Protein AF-0000000084947525 (afdb_homodimer)

Secondary structure (DSSP, 8-state):
-HHHHHHHHHHHHHHH-GGGTHHHHHHHHHHTT--GGGHHHHHHHHHHHHHHHHHHHHHHHTTS----HHHHHHHHHHHHHHHHHHHHHHTTS-GGGS-HHHHHHHHHHHHHHHHHHHHHHHHHHS-SSGGGGHHHHHHHHHHHHHHHHHHHHHHHHHHHHHHHHS---HHHHHHHHHHHHHHHHHHHHHT-GGG--/-HHHHHHHHHHHHHHH-GGGTHHHHHHHHHHTT--GGGHHHHHHHHHHHHHHHHHHHHHHHTTS----HHHHHHHHHHHHHHHHHHHHHHTTS-GGGS-HHHHHHHHHHHHHHHHHHHHHHHHHHS-SSGGGGHHHHHHHHHHHHHHHHHHHHHHHHHHHHHHHHS---HHHHHHHHHHHHHHHHHHHHHT-GGGG-

Foldseek 3Di:
DVLLVVLLVVLQCVQVPPVCCLNLLQLLLLQLLDAPVCCVLSLLLLLLLLVLLLVLLLCLLVPNDDDDLLVLLLVSLVLSLVSLVVLQVCQPPDPVPDDSVVSSVSSNNSSNSVSNNCNVVLNVVDDDDSVSRVSSSVSSSNSNSVNSVVSSVVSNVVSCCCCVVVVDDSRNSSNVSSVVSNVVSVVSNVVRCVVVD/DVLLVVLLVVLQCVQVPPVCCLNLLQLLLLQLLDAPVCCVLSLLLLLLLLVLLLVLLLCLLVPNDDDDLLVLLLVSLVLSLVSLVVLQVCQPPDCVPDDSVVSSVSSNNSSNSVSNNCNVVLNVVDDDDSVRRVSSSVSSSNSNSVNSVVSSVVSNVVSCCCCPVVVDDSRNSSNVSSVVSNVVSVVSNVVRCVVVD

Solvent-accessible surface area (backbone atoms only — not comparable to full-atom values): 20216 Å² total; per-residue (Å²): 112,76,62,49,54,49,31,19,47,51,20,26,45,60,43,65,30,78,91,45,44,63,54,48,52,37,45,46,47,69,41,58,87,54,55,82,88,38,45,70,57,58,50,48,43,49,50,33,22,42,48,19,20,47,51,33,30,52,36,31,66,71,65,74,51,85,75,62,63,62,57,36,63,47,47,47,45,49,53,39,39,51,46,15,51,52,43,43,76,44,45,75,51,72,70,81,73,60,56,64,62,58,55,43,52,50,35,23,53,47,14,26,50,53,20,50,67,45,28,72,63,49,48,71,67,54,66,89,59,80,84,64,41,58,62,51,48,52,31,20,46,50,14,34,43,51,34,49,51,52,51,43,50,52,49,46,50,49,50,48,47,44,33,67,75,66,63,40,50,71,38,56,50,30,30,30,53,19,23,19,51,39,18,45,37,47,60,57,57,73,67,32,70,70,75,80,104,110,78,63,50,55,50,32,19,47,51,20,24,46,60,44,66,30,77,91,44,44,64,54,48,53,38,45,48,48,70,41,59,87,53,55,82,90,38,46,69,59,58,49,48,42,48,50,32,23,42,47,19,20,48,50,34,31,52,34,31,65,71,65,73,49,85,76,61,66,62,56,36,63,48,46,46,47,50,53,39,41,51,45,14,50,52,42,43,76,44,45,75,51,72,70,82,73,59,56,64,62,56,55,42,52,49,36,22,52,45,14,25,48,53,19,51,66,44,28,71,63,49,49,72,67,54,67,88,60,80,85,64,41,56,61,51,48,52,30,20,45,50,14,36,45,51,35,50,50,52,52,42,50,51,50,46,50,49,50,48,47,45,33,67,74,67,62,40,49,70,37,56,49,29,30,30,53,20,23,19,49,39,18,45,36,46,58,56,59,73,67,32,68,68,74,80,103

Organism: Flavobacterium columnare (strain ATCC 49512 / CIP 103533 / TG 44/87) (NCBI:txid1041826)

Radius of gyration: 24.59 Å; Cα contacts (8 Å, |Δi|>4): 499; chains: 2; bounding box: 47×79×49 Å

Structure (mmCIF, N/CA/C/O backbone):
data_AF-0000000084947525-model_v1
#
loop_
_entity.id
_entity.type
_entity.pdbx_description
1 polymer 'HupE / UreJ protein'
#
loop_
_atom_site.group_PDB
_atom_site.id
_atom_site.type_symbol
_atom_site.label_atom_id
_atom_site.label_alt_id
_atom_site.label_comp_id
_atom_site.label_asym_id
_atom_site.label_entity_id
_atom_site.label_seq_id
_atom_site.pdbx_PDB_ins_code
_atom_site.Cartn_x
_atom_site.Cartn_y
_atom_site.Cartn_z
_atom_site.occupancy
_atom_site.B_iso_or_equiv
_atom_site.auth_seq_id
_atom_site.auth_comp_id
_atom_site.auth_asym_id
_atom_site.auth_atom_id
_atom_site.pdbx_PDB_model_num
ATOM 1 N N . MET A 1 1 ? 16.719 -39.125 -3.672 1 51.72 1 MET A N 1
ATOM 2 C CA . MET A 1 1 ? 15.773 -38.688 -2.646 1 51.72 1 MET A CA 1
ATOM 3 C C . MET A 1 1 ? 16.156 -37.312 -2.088 1 51.72 1 MET A C 1
ATOM 5 O O . MET A 1 1 ? 15.297 -36.438 -1.956 1 51.72 1 MET A O 1
ATOM 9 N N . GLN A 1 2 ? 17.5 -37.125 -1.865 1 62.59 2 GLN A N 1
ATOM 10 C CA . GLN A 1 2 ? 18.047 -35.906 -1.305 1 62.59 2 GLN A CA 1
ATOM 11 C C . GLN A 1 2 ? 17.844 -34.719 -2.252 1 62.59 2 GLN A C 1
ATOM 13 O O . GLN A 1 2 ? 17.531 -33.594 -1.811 1 62.59 2 GLN A O 1
ATOM 18 N N . GLU A 1 3 ? 17.656 -35.188 -3.531 1 80.94 3 GLU A N 1
ATOM 19 C CA . GLU A 1 3 ? 17.578 -34.156 -4.543 1 80.94 3 GLU A CA 1
ATOM 20 C C . GLU A 1 3 ? 16.141 -33.625 -4.699 1 80.94 3 GLU A C 1
ATOM 22 O O . GLU A 1 3 ? 15.93 -32.438 -4.902 1 80.94 3 GLU A O 1
ATOM 27 N N . PHE A 1 4 ? 15.195 -34.562 -4.391 1 85.56 4 PHE A N 1
ATOM 28 C CA . PHE A 1 4 ? 13.797 -34.156 -4.512 1 85.56 4 PHE A CA 1
ATOM 29 C C . PHE A 1 4 ? 13.477 -33.031 -3.537 1 85.56 4 PHE A C 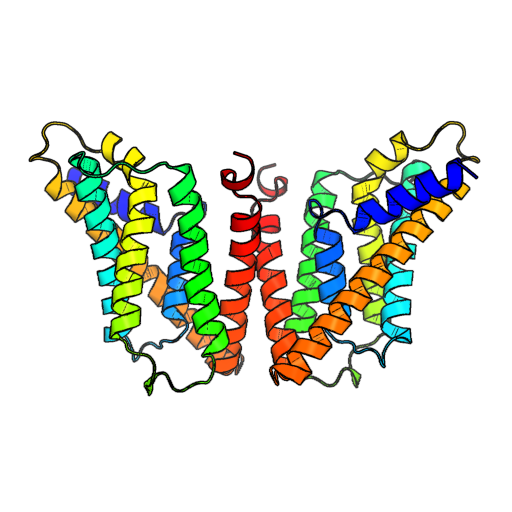1
ATOM 31 O O . PHE A 1 4 ? 12.906 -32.031 -3.928 1 85.56 4 PHE A O 1
ATOM 38 N N . TRP A 1 5 ? 13.836 -33.25 -2.26 1 91.25 5 TRP A N 1
ATOM 39 C CA . TRP A 1 5 ? 13.461 -32.312 -1.208 1 91.25 5 TRP A CA 1
ATOM 40 C C . TRP A 1 5 ? 14.164 -30.969 -1.404 1 91.25 5 TRP A C 1
ATOM 42 O O . TRP A 1 5 ? 13.625 -29.922 -1.027 1 91.25 5 TRP A O 1
ATOM 52 N N . LEU A 1 6 ? 15.258 -31.078 -2.004 1 90.12 6 LEU A N 1
ATOM 53 C CA . LEU A 1 6 ? 16 -29.844 -2.23 1 90.12 6 LEU A CA 1
ATOM 54 C C . LEU A 1 6 ? 15.211 -28.891 -3.117 1 90.12 6 LEU A C 1
ATOM 56 O O . LEU A 1 6 ? 14.898 -27.766 -2.707 1 90.12 6 LEU A O 1
ATOM 60 N N . TYR A 1 7 ? 14.828 -29.312 -4.324 1 91.56 7 TYR A N 1
ATOM 61 C CA . TYR A 1 7 ? 14.133 -28.438 -5.27 1 91.56 7 TYR A CA 1
ATOM 62 C C . TYR A 1 7 ? 12.719 -28.141 -4.801 1 91.56 7 TYR A C 1
ATOM 64 O O . TYR A 1 7 ? 12.195 -27.047 -5.016 1 91.56 7 TYR A O 1
ATOM 72 N N . PHE A 1 8 ? 12.117 -29.172 -4.168 1 95.88 8 PHE A N 1
ATOM 73 C CA . PHE A 1 8 ? 10.797 -28.953 -3.576 1 95.88 8 PHE A CA 1
ATOM 74 C C . PHE A 1 8 ? 10.836 -27.812 -2.559 1 95.88 8 PHE A C 1
ATOM 76 O O . PHE A 1 8 ? 10 -26.922 -2.588 1 95.88 8 PHE A O 1
ATOM 83 N N . GLU A 1 9 ? 11.797 -27.828 -1.686 1 95.69 9 GLU A N 1
ATOM 84 C CA . GLU A 1 9 ? 11.93 -26.812 -0.639 1 95.69 9 GLU A CA 1
ATOM 85 C C . GLU A 1 9 ? 12.234 -25.438 -1.231 1 95.69 9 GLU A C 1
ATOM 87 O O . GLU A 1 9 ? 11.758 -24.422 -0.728 1 95.69 9 GLU A O 1
ATOM 92 N N . ILE A 1 10 ? 13.047 -25.438 -2.238 1 93.5 10 ILE A N 1
ATOM 93 C CA . ILE A 1 10 ? 13.352 -24.188 -2.906 1 93.5 10 ILE A CA 1
ATOM 94 C C . ILE A 1 10 ? 12.062 -23.578 -3.471 1 93.5 10 ILE A C 1
ATOM 96 O O . ILE A 1 10 ? 11.836 -22.359 -3.35 1 93.5 10 ILE A O 1
ATOM 100 N N . GLY A 1 11 ? 11.242 -24.469 -4.086 1 95.12 11 GLY A N 1
ATOM 101 C CA . GLY A 1 11 ? 9.969 -24 -4.59 1 95.12 11 GLY A CA 1
ATOM 102 C C . GLY A 1 11 ? 9.047 -23.484 -3.502 1 95.12 11 GLY A C 1
ATOM 103 O O . GLY A 1 11 ? 8.438 -22.422 -3.65 1 95.12 11 GLY A O 1
ATOM 104 N N . LEU A 1 12 ? 8.992 -24.234 -2.4 1 96.38 12 LEU A N 1
ATOM 105 C CA . LEU A 1 12 ? 8.164 -23.844 -1.258 1 96.38 12 LEU A CA 1
ATOM 106 C C . LEU A 1 12 ? 8.586 -22.484 -0.708 1 96.38 12 LEU A C 1
ATOM 108 O O . LEU A 1 12 ? 7.758 -21.594 -0.544 1 96.38 12 LEU A O 1
ATOM 112 N N . LYS A 1 13 ? 9.82 -22.312 -0.518 1 94.69 13 LYS A N 1
ATOM 113 C CA . LYS A 1 13 ? 10.359 -21.109 0.095 1 94.69 13 LYS A CA 1
ATOM 114 C C . LYS A 1 13 ? 10.273 -19.922 -0.86 1 94.69 13 LYS A C 1
ATOM 116 O O . LYS A 1 13 ? 10.133 -18.781 -0.424 1 94.69 13 LYS A O 1
ATOM 121 N N . HIS A 1 14 ? 10.367 -20.219 -2.131 1 93.94 14 HIS A N 1
ATOM 122 C CA . HIS A 1 14 ? 10.266 -19.188 -3.154 1 93.94 14 HIS A CA 1
ATOM 123 C C . HIS A 1 14 ? 8.945 -18.422 -3.045 1 93.94 14 HIS A C 1
ATOM 125 O O . HIS A 1 14 ? 8.914 -17.203 -3.152 1 93.94 14 HIS A O 1
ATOM 131 N N . VAL A 1 15 ? 7.918 -19.078 -2.744 1 94.38 15 VAL A N 1
ATOM 132 C CA . VAL A 1 15 ? 6.586 -18.484 -2.668 1 94.38 15 VAL A CA 1
ATOM 133 C C . VAL A 1 15 ? 6.348 -17.938 -1.263 1 94.38 15 VAL A C 1
ATOM 135 O O . VAL A 1 15 ? 5.762 -16.859 -1.101 1 94.38 15 VAL A O 1
ATOM 138 N N . LEU A 1 16 ? 6.836 -18.625 -0.273 1 93.94 16 LEU A N 1
ATOM 139 C CA . LEU A 1 16 ? 6.508 -18.281 1.107 1 93.94 16 LEU A CA 1
ATOM 140 C C . LEU A 1 16 ? 7.496 -17.266 1.672 1 93.94 16 LEU A C 1
ATOM 142 O O . LEU A 1 16 ? 7.359 -16.828 2.816 1 93.94 16 LEU A O 1
ATOM 146 N N . ASN A 1 17 ? 8.398 -16.906 0.865 1 88 17 ASN A N 1
ATOM 147 C CA . ASN A 1 17 ? 9.383 -15.922 1.301 1 88 17 ASN A CA 1
ATOM 148 C C . ASN A 1 17 ? 8.734 -14.57 1.577 1 88 17 ASN A C 1
ATOM 150 O O . ASN A 1 17 ? 8.195 -13.938 0.667 1 88 17 ASN A O 1
ATOM 154 N N . ILE A 1 18 ? 8.867 -14.008 2.752 1 79.56 18 ILE A N 1
ATOM 155 C CA . ILE A 1 18 ? 8.219 -12.781 3.189 1 79.56 18 ILE A CA 1
ATOM 156 C C . ILE A 1 18 ? 8.891 -11.578 2.529 1 79.56 18 ILE A C 1
ATOM 158 O O . ILE A 1 18 ? 8.273 -10.516 2.381 1 79.56 18 ILE A O 1
ATOM 162 N N . ASN A 1 19 ? 10.117 -11.758 2.119 1 81 19 ASN A N 1
ATOM 163 C CA . ASN A 1 19 ? 10.828 -10.672 1.453 1 81 19 ASN A CA 1
ATOM 164 C C . ASN A 1 19 ? 10.398 -10.531 -0.006 1 81 19 ASN A C 1
ATOM 166 O O . ASN A 1 19 ? 10.68 -9.516 -0.644 1 81 19 ASN A O 1
ATOM 170 N N . ALA A 1 20 ? 9.766 -11.594 -0.517 1 82.44 20 ALA A N 1
ATOM 171 C CA . ALA A 1 20 ? 9.195 -11.578 -1.861 1 82.44 20 ALA A CA 1
ATOM 172 C C . ALA A 1 20 ? 7.688 -11.805 -1.819 1 82.44 20 ALA A C 1
ATOM 174 O O . ALA A 1 20 ? 7.188 -12.812 -2.33 1 82.44 20 ALA A O 1
ATOM 175 N N . TYR A 1 21 ? 7.098 -10.734 -1.327 1 91.62 21 TYR A N 1
ATOM 176 C CA . TYR A 1 21 ? 5.691 -10.922 -0.996 1 91.62 21 TYR A CA 1
ATOM 177 C C . TYR A 1 21 ? 4.812 -10.742 -2.229 1 91.62 21 TYR A C 1
ATOM 179 O O . TYR A 1 21 ? 3.584 -10.75 -2.131 1 91.62 21 TYR A O 1
ATOM 187 N N . ASP A 1 22 ? 5.414 -10.617 -3.361 1 93.44 22 ASP A N 1
ATOM 188 C CA . ASP A 1 22 ? 4.633 -10.43 -4.578 1 93.44 22 ASP A CA 1
ATOM 189 C C . ASP A 1 22 ? 3.74 -11.641 -4.852 1 93.44 22 ASP A C 1
ATOM 191 O O . ASP A 1 22 ? 2.578 -11.484 -5.234 1 93.44 22 ASP A O 1
ATOM 195 N N . HIS A 1 23 ? 4.27 -12.852 -4.637 1 95.31 23 HIS A N 1
ATOM 196 C CA . HIS A 1 23 ? 3.465 -14.055 -4.836 1 95.31 23 HIS A CA 1
ATOM 197 C C . HIS A 1 23 ? 2.299 -14.102 -3.854 1 95.31 23 HIS A C 1
ATOM 199 O O . HIS A 1 23 ? 1.17 -14.414 -4.238 1 95.31 23 HIS A O 1
ATOM 205 N N . ILE A 1 24 ? 2.568 -13.773 -2.654 1 96.12 24 ILE A N 1
ATOM 206 C CA . ILE A 1 24 ? 1.541 -13.805 -1.62 1 96.12 24 ILE A CA 1
ATOM 207 C C . ILE A 1 24 ? 0.443 -12.797 -1.949 1 96.12 24 ILE A C 1
ATOM 209 O O . ILE A 1 24 ? -0.746 -13.117 -1.859 1 96.12 24 ILE A O 1
ATOM 213 N N . LEU A 1 25 ? 0.86 -11.602 -2.328 1 97.31 25 LEU A N 1
ATOM 214 C CA . LEU A 1 25 ? -0.114 -10.578 -2.693 1 97.31 25 LEU A CA 1
ATOM 215 C C . LEU A 1 25 ? -0.979 -11.047 -3.859 1 97.31 25 LEU A C 1
ATOM 217 O O . LEU A 1 25 ? -2.193 -10.828 -3.859 1 97.31 25 LEU A O 1
ATOM 221 N N . PHE A 1 26 ? -0.354 -11.617 -4.875 1 97.56 26 PHE A N 1
ATOM 222 C CA . PHE A 1 26 ? -1.091 -12.125 -6.027 1 97.56 26 PHE A CA 1
ATOM 223 C C . PHE A 1 26 ? -2.111 -13.18 -5.594 1 97.56 26 PHE A C 1
ATOM 225 O O . PHE A 1 26 ? -3.266 -13.141 -6.023 1 97.56 26 PHE A O 1
ATOM 232 N N . LEU A 1 27 ? -1.679 -14.062 -4.723 1 97.38 27 LEU A N 1
ATOM 233 C CA . LEU A 1 27 ? -2.537 -15.156 -4.281 1 97.38 27 LEU A CA 1
ATOM 234 C C . LEU A 1 27 ? -3.697 -14.633 -3.443 1 97.38 27 LEU A C 1
ATOM 236 O O . LEU A 1 27 ? -4.816 -15.148 -3.531 1 97.38 27 LEU A O 1
ATOM 240 N N . ILE A 1 28 ? -3.447 -13.641 -2.639 1 97.69 28 ILE A N 1
ATOM 241 C CA . ILE A 1 28 ? -4.527 -13 -1.893 1 97.69 28 ILE A CA 1
ATOM 242 C C . ILE A 1 28 ? -5.555 -12.422 -2.863 1 97.69 28 ILE A C 1
ATOM 244 O O . ILE A 1 28 ? -6.75 -12.711 -2.762 1 97.69 28 ILE A O 1
ATOM 248 N N . GLY A 1 29 ? -5.059 -11.648 -3.82 1 97.38 29 GLY A N 1
ATOM 249 C CA . GLY A 1 29 ? -5.945 -11.062 -4.809 1 97.38 29 GLY A CA 1
ATOM 250 C C . GLY A 1 29 ? -6.75 -12.086 -5.578 1 97.38 29 GLY A C 1
ATOM 251 O O . GLY A 1 29 ? -7.945 -11.898 -5.82 1 97.38 29 GLY A O 1
ATOM 252 N N . MET A 1 30 ? -6.109 -13.141 -5.953 1 96.06 30 MET A N 1
ATOM 253 C CA . MET A 1 30 ? -6.754 -14.195 -6.727 1 96.06 30 MET A CA 1
ATOM 254 C C . MET A 1 30 ? -7.809 -14.922 -5.887 1 96.06 30 MET A C 1
ATOM 256 O O . MET A 1 30 ? -8.836 -15.344 -6.41 1 96.06 30 MET A O 1
ATOM 260 N N . THR A 1 31 ? -7.617 -14.969 -4.598 1 96.44 31 THR A N 1
ATOM 261 C CA . THR A 1 31 ? -8.422 -15.805 -3.721 1 96.44 31 THR A CA 1
ATOM 262 C C . THR A 1 31 ? -9.625 -15.031 -3.182 1 96.44 31 THR A C 1
ATOM 264 O O . THR A 1 31 ? -10.656 -15.617 -2.854 1 96.44 31 THR A O 1
ATOM 267 N N . ILE A 1 32 ? -9.578 -13.781 -3.115 1 94.06 32 ILE A N 1
ATOM 268 C CA . ILE A 1 32 ? -10.523 -12.898 -2.439 1 94.06 32 ILE A CA 1
ATOM 269 C C . ILE A 1 32 ? -11.938 -13.18 -2.936 1 94.06 32 ILE A C 1
ATOM 271 O O . ILE A 1 32 ? -12.883 -13.227 -2.143 1 94.06 32 ILE A O 1
ATOM 275 N N . PRO A 1 33 ? -12.125 -13.398 -4.219 1 91.81 33 PRO A N 1
ATOM 276 C CA . PRO A 1 33 ? -13.508 -13.578 -4.691 1 91.81 33 PRO A CA 1
ATOM 277 C C . PRO A 1 33 ? -14.07 -14.961 -4.348 1 91.81 33 PRO A C 1
ATOM 279 O O . PRO A 1 33 ? -15.266 -15.203 -4.531 1 91.81 33 PRO A O 1
ATOM 282 N N . TYR A 1 34 ? -13.289 -15.844 -3.82 1 93.06 34 TYR A N 1
ATOM 283 C CA . TYR A 1 34 ? -13.711 -17.234 -3.695 1 93.06 34 TYR A CA 1
ATOM 284 C C . TYR A 1 34 ? -13.883 -17.625 -2.232 1 93.06 34 TYR A C 1
ATOM 286 O O . TYR A 1 34 ? -13.453 -16.891 -1.335 1 93.06 34 TYR A O 1
ATOM 294 N N . SER A 1 35 ? -14.625 -18.703 -2.002 1 93.94 35 SER A N 1
ATOM 295 C CA . SER A 1 35 ? -14.797 -19.344 -0.706 1 93.94 35 SER A CA 1
ATOM 296 C C . SER A 1 35 ? -14.297 -20.797 -0.737 1 93.94 35 SER A C 1
ATOM 298 O O . SER A 1 35 ? -13.836 -21.266 -1.773 1 93.94 35 SER A O 1
ATOM 300 N N . PHE A 1 36 ? -14.398 -21.469 0.44 1 95.12 36 PHE A N 1
ATOM 301 C CA . PHE A 1 36 ? -14 -22.875 0.525 1 95.12 36 PHE A CA 1
ATOM 302 C C . PHE A 1 36 ? -14.812 -23.734 -0.442 1 95.12 36 PHE A C 1
ATOM 304 O O . PHE A 1 36 ? -14.305 -24.703 -0.996 1 95.12 36 PHE A O 1
ATOM 311 N N . ASN A 1 37 ? -16.016 -23.297 -0.72 1 95.25 37 ASN A N 1
ATOM 312 C CA . ASN A 1 37 ? -16.922 -24.062 -1.587 1 95.25 37 ASN A CA 1
ATOM 313 C C . ASN A 1 37 ? -16.5 -23.953 -3.053 1 95.25 37 ASN A C 1
ATOM 315 O O . ASN A 1 37 ? -16.938 -24.734 -3.887 1 95.25 37 ASN A O 1
ATOM 319 N N . ASP A 1 38 ? -15.602 -22.984 -3.33 1 95.31 38 ASP A N 1
ATOM 320 C CA . ASP A 1 38 ? -15.133 -22.766 -4.695 1 95.31 38 ASP A CA 1
ATOM 321 C C . ASP A 1 38 ? -13.773 -23.438 -4.918 1 95.31 38 ASP A C 1
ATOM 323 O O . ASP A 1 38 ? -12.945 -22.938 -5.676 1 95.31 38 ASP A O 1
ATOM 327 N N . TRP A 1 39 ? -13.539 -24.531 -4.266 1 96.5 39 TRP A N 1
ATOM 328 C CA . TRP A 1 39 ? -12.203 -25.125 -4.234 1 96.5 39 TRP A CA 1
ATOM 329 C C . TRP A 1 39 ? -11.75 -25.516 -5.633 1 96.5 39 TRP A C 1
ATOM 331 O O . TRP A 1 39 ? -10.562 -25.406 -5.961 1 96.5 39 TRP A O 1
ATOM 341 N N . LYS A 1 40 ? -12.617 -26 -6.504 1 96.5 40 LYS A N 1
ATOM 342 C CA . LYS A 1 40 ? -12.234 -26.359 -7.863 1 96.5 40 LYS A CA 1
ATOM 343 C C . LYS A 1 40 ? -11.711 -25.156 -8.633 1 96.5 40 LYS A C 1
ATOM 345 O O . LYS A 1 40 ? -10.75 -25.281 -9.398 1 96.5 40 LYS A O 1
ATOM 350 N N . LYS A 1 41 ? -12.336 -24.047 -8.43 1 95.38 41 LYS A N 1
ATOM 351 C CA . LYS A 1 41 ? -11.953 -22.844 -9.141 1 95.38 41 LYS A CA 1
ATOM 352 C C . LYS A 1 41 ? -10.578 -22.344 -8.695 1 95.38 41 LYS A C 1
ATOM 354 O O . LYS A 1 41 ? -9.664 -22.203 -9.516 1 95.38 41 LYS A O 1
ATOM 359 N N . TRP A 1 42 ? -10.438 -22.141 -7.359 1 96.56 42 TRP A N 1
ATOM 360 C CA . TRP A 1 42 ? -9.164 -21.562 -6.934 1 96.56 42 TRP A CA 1
ATOM 361 C C . TRP A 1 42 ? -8.031 -22.578 -7.066 1 96.56 42 TRP A C 1
ATOM 363 O O . TRP A 1 42 ? -6.883 -22.203 -7.305 1 96.56 42 TRP A O 1
ATOM 373 N N . LEU A 1 43 ? -8.352 -23.938 -6.984 1 97.69 43 LEU A N 1
ATOM 374 C CA . LEU A 1 43 ? -7.324 -24.938 -7.242 1 97.69 43 LEU A CA 1
ATOM 375 C C . LEU A 1 43 ? -6.883 -24.891 -8.703 1 97.69 43 LEU A C 1
ATOM 377 O O . LEU A 1 43 ? -5.699 -25.047 -9 1 97.69 43 LEU A O 1
ATOM 381 N N . THR A 1 44 ? -7.852 -24.734 -9.547 1 97.25 44 THR A N 1
ATOM 382 C CA . THR A 1 44 ? -7.535 -24.625 -10.969 1 97.25 44 THR A CA 1
ATOM 383 C C . THR A 1 44 ? -6.637 -23.422 -11.227 1 97.25 44 THR A C 1
ATOM 385 O O . THR A 1 44 ? -5.66 -23.516 -11.969 1 97.25 44 THR A O 1
ATOM 388 N N . LEU A 1 45 ? -6.941 -22.297 -10.641 1 97.56 45 LEU A N 1
ATOM 389 C CA . LEU A 1 45 ? -6.156 -21.094 -10.836 1 97.56 45 LEU A CA 1
ATOM 390 C C . LEU A 1 45 ? -4.75 -21.25 -10.266 1 97.56 45 LEU A C 1
ATOM 392 O O . LEU A 1 45 ? -3.773 -20.828 -10.883 1 97.56 45 LEU A O 1
ATOM 396 N N . VAL A 1 46 ? -4.664 -21.891 -9.133 1 98.12 46 VAL A N 1
ATOM 397 C CA . VAL A 1 46 ? -3.369 -22.172 -8.523 1 98.12 46 VAL A CA 1
ATOM 398 C C . VAL A 1 46 ? -2.533 -23.031 -9.469 1 98.12 46 VAL A C 1
ATOM 400 O O . VAL A 1 46 ? -1.361 -22.734 -9.711 1 98.12 46 VAL A O 1
ATOM 403 N N . SER A 1 47 ? -3.131 -24.031 -10.016 1 98.5 47 SER A N 1
ATOM 404 C CA . SER A 1 47 ? -2.43 -24.938 -10.922 1 98.5 47 SER A CA 1
ATOM 405 C C . SER A 1 47 ? -2.041 -24.234 -12.219 1 98.5 47 SER A C 1
ATOM 407 O O . SER A 1 47 ? -0.969 -24.5 -12.766 1 98.5 47 SER A O 1
ATOM 409 N N . LEU A 1 48 ? -2.916 -23.406 -12.672 1 98.12 48 LEU A N 1
ATOM 410 C CA . LEU A 1 48 ? -2.621 -22.672 -13.898 1 98.12 48 LEU A CA 1
ATOM 411 C C . LEU A 1 48 ? -1.471 -21.688 -13.688 1 98.12 48 LEU A C 1
ATOM 413 O O . LEU A 1 48 ? -0.642 -21.5 -14.578 1 98.12 48 LEU A O 1
ATOM 417 N N . PHE A 1 49 ? -1.459 -21.031 -12.586 1 98.31 49 PHE A N 1
ATOM 418 C CA . PHE A 1 49 ? -0.335 -20.172 -12.258 1 98.31 49 PHE A CA 1
ATOM 419 C C . PHE A 1 49 ? 0.966 -20.953 -12.211 1 98.31 49 PHE A C 1
ATOM 421 O O . PHE A 1 49 ? 1.983 -20.531 -12.758 1 98.31 49 PHE A O 1
ATOM 428 N N . THR A 1 50 ? 0.899 -22.141 -11.562 1 98.31 50 THR A N 1
ATOM 429 C CA . THR A 1 50 ? 2.072 -23 -11.492 1 98.31 50 THR A CA 1
ATOM 430 C C . THR A 1 50 ? 2.516 -23.438 -12.883 1 98.31 50 THR A C 1
ATOM 432 O O . THR A 1 50 ? 3.711 -23.438 -13.188 1 98.31 50 THR A O 1
ATOM 435 N N . LEU A 1 51 ? 1.53 -23.766 -13.633 1 98 51 LEU A N 1
ATOM 436 C CA . LEU A 1 51 ? 1.829 -24.188 -15 1 98 51 LEU A CA 1
ATOM 437 C C . LEU A 1 51 ? 2.521 -23.062 -15.766 1 98 51 LEU A C 1
ATOM 439 O O . LEU A 1 51 ? 3.539 -23.281 -16.422 1 98 51 LEU A O 1
ATOM 443 N N . GLY A 1 52 ? 1.986 -21.859 -15.75 1 97.69 52 GLY A N 1
ATOM 444 C CA . GLY A 1 52 ? 2.635 -20.719 -16.375 1 97.69 52 GLY A CA 1
ATOM 445 C C . GLY A 1 52 ? 4.047 -20.484 -15.875 1 97.69 52 GLY A C 1
ATOM 446 O O . GLY A 1 52 ? 4.965 -20.266 -16.656 1 97.69 52 GLY A O 1
ATOM 447 N N . HIS A 1 53 ? 4.191 -20.516 -14.594 1 96.94 53 HIS A N 1
ATOM 448 C CA . HIS A 1 53 ? 5.488 -20.375 -13.945 1 96.94 53 HIS A CA 1
ATOM 449 C C . HIS A 1 53 ? 6.492 -21.391 -14.484 1 96.94 53 HIS A C 1
ATOM 451 O O . HIS A 1 53 ? 7.621 -21.047 -14.828 1 96.94 53 HIS A O 1
ATOM 457 N N . SER A 1 54 ? 6.055 -22.609 -14.602 1 96.31 54 SER A N 1
ATOM 458 C CA . SER A 1 54 ? 6.895 -23.688 -15.078 1 96.31 54 SER A CA 1
ATOM 459 C C . SER A 1 54 ? 7.258 -23.5 -16.547 1 96.31 54 SER A C 1
ATOM 461 O O . SER A 1 54 ? 8.398 -23.766 -16.953 1 96.31 54 SER A O 1
ATOM 463 N N . ILE A 1 55 ? 6.324 -23.078 -17.312 1 95.94 55 ILE A N 1
ATOM 464 C CA . ILE A 1 55 ? 6.547 -22.875 -18.734 1 95.94 55 ILE A CA 1
ATOM 465 C C . ILE A 1 55 ? 7.668 -21.859 -18.938 1 95.94 55 ILE A C 1
ATOM 467 O O . ILE A 1 55 ? 8.617 -22.109 -19.688 1 95.94 55 ILE A O 1
ATOM 471 N N . SER A 1 56 ? 7.629 -20.734 -18.281 1 95.56 56 SER A N 1
ATOM 472 C CA . SER A 1 56 ? 8.641 -19.688 -18.453 1 95.56 56 SER A CA 1
ATOM 473 C C . SER A 1 56 ? 10 -20.156 -17.953 1 95.56 56 SER A C 1
ATOM 475 O O . SER A 1 56 ? 11.031 -19.859 -18.578 1 95.56 56 SER A O 1
ATOM 477 N N . LEU A 1 57 ? 10.016 -20.906 -16.875 1 93.31 57 LEU A N 1
ATOM 478 C CA . LEU A 1 57 ? 11.281 -21.406 -16.344 1 93.31 57 LEU A CA 1
ATOM 479 C C . LEU A 1 57 ? 11.93 -22.375 -17.328 1 93.31 57 LEU A C 1
ATOM 481 O O . LEU A 1 57 ? 13.141 -22.328 -17.562 1 93.31 57 LEU A O 1
ATOM 485 N N . ILE A 1 58 ? 11.094 -23.281 -17.859 1 91.81 58 ILE A N 1
ATOM 486 C CA . ILE A 1 58 ? 11.586 -24.25 -18.812 1 91.81 58 ILE A CA 1
ATOM 487 C C . ILE A 1 58 ? 12.156 -23.531 -20.047 1 91.81 58 ILE A C 1
ATOM 489 O O . ILE A 1 58 ? 13.273 -23.812 -20.469 1 91.81 58 ILE A O 1
ATOM 493 N N . LEU A 1 59 ? 11.422 -22.594 -20.5 1 92.19 59 LEU A N 1
ATOM 494 C CA . LEU A 1 59 ? 11.859 -21.859 -21.688 1 92.19 59 LEU A CA 1
ATOM 495 C C . LEU A 1 59 ? 13.141 -21.094 -21.391 1 92.19 59 LEU A C 1
ATOM 497 O O . LEU A 1 59 ? 14.016 -20.969 -22.266 1 92.19 59 LEU A O 1
ATOM 501 N N . SER A 1 60 ? 13.266 -20.578 -20.266 1 89.88 60 SER A N 1
ATOM 502 C CA . SER A 1 60 ? 14.461 -19.828 -19.875 1 89.88 60 SER A CA 1
ATOM 503 C C . SER A 1 60 ? 15.664 -20.734 -19.719 1 89.88 60 SER A C 1
ATOM 505 O O . SER A 1 60 ? 16.75 -20.453 -20.219 1 89.88 60 SER A O 1
ATOM 507 N N . VAL A 1 61 ? 15.469 -21.859 -19.047 1 85.25 61 VAL A N 1
ATOM 508 C CA . VAL A 1 61 ? 16.562 -22.797 -18.75 1 85.25 61 VAL A CA 1
ATOM 509 C C . VAL A 1 61 ? 17.094 -23.375 -20.062 1 85.25 61 VAL A C 1
ATOM 511 O O . VAL A 1 61 ? 18.297 -23.625 -20.188 1 85.25 61 VAL A O 1
ATOM 514 N N . PHE A 1 62 ? 16.312 -23.484 -21.031 1 87.44 62 PHE A N 1
ATOM 515 C CA . PHE A 1 62 ? 16.719 -24.047 -22.312 1 87.44 62 PHE A CA 1
ATOM 516 C C . PHE A 1 62 ? 17.188 -22.938 -23.25 1 87.44 62 PHE A C 1
ATOM 518 O O . PHE A 1 62 ? 17.5 -23.219 -24.422 1 87.44 62 PHE A O 1
ATOM 525 N N . GLY A 1 63 ? 17.109 -21.703 -22.797 1 86.81 63 GLY A N 1
ATOM 526 C CA . GLY A 1 63 ? 17.688 -20.594 -23.531 1 86.81 63 GLY A CA 1
ATOM 527 C C . GLY A 1 63 ? 16.781 -20.109 -24.656 1 86.81 63 GLY A C 1
ATOM 528 O O . GLY A 1 63 ? 17.266 -19.531 -25.641 1 86.81 63 GLY A O 1
ATOM 529 N N . ILE A 1 64 ? 15.562 -20.375 -24.531 1 89.44 64 ILE A N 1
ATOM 530 C CA . ILE A 1 64 ? 14.617 -20.016 -25.578 1 89.44 64 ILE A CA 1
ATOM 531 C C . ILE A 1 64 ? 14.148 -18.578 -25.391 1 89.44 64 ILE A C 1
ATOM 533 O O . ILE A 1 64 ? 13.969 -17.844 -26.359 1 89.44 64 ILE A O 1
ATOM 537 N N . ILE A 1 65 ? 13.977 -18.188 -24.078 1 89.81 65 ILE A N 1
ATOM 538 C CA . ILE A 1 65 ? 13.5 -16.828 -23.781 1 89.81 65 ILE A CA 1
ATOM 539 C C . ILE A 1 65 ? 14.477 -16.141 -22.844 1 89.81 65 ILE A C 1
ATOM 541 O O . ILE A 1 65 ? 15.039 -16.766 -21.938 1 89.81 65 ILE A O 1
ATOM 545 N N . TYR A 1 66 ? 14.758 -14.922 -23.219 1 85.31 66 TYR A N 1
ATOM 546 C CA . TYR A 1 66 ? 15.539 -14.023 -22.375 1 85.31 66 TYR A CA 1
ATOM 547 C C . TYR A 1 66 ? 14.805 -12.703 -22.172 1 85.31 66 TYR A C 1
ATOM 549 O O . TYR A 1 66 ? 14.25 -12.133 -23.125 1 85.31 66 TYR A O 1
ATOM 557 N N . ILE A 1 67 ? 14.633 -12.422 -20.922 1 86.06 67 ILE A N 1
ATOM 558 C CA . ILE A 1 67 ? 13.953 -11.156 -20.656 1 86.06 67 ILE A CA 1
ATOM 559 C C . ILE A 1 67 ? 14.766 -10.336 -19.656 1 86.06 67 ILE A C 1
ATOM 561 O O . ILE A 1 67 ? 15.43 -10.891 -18.781 1 86.06 67 ILE A O 1
ATOM 565 N N . LYS A 1 68 ? 14.688 -9.055 -19.859 1 90.25 68 LYS A N 1
ATOM 566 C CA . LYS A 1 68 ? 15.375 -8.133 -18.953 1 90.25 68 LYS A CA 1
ATOM 567 C C . LYS A 1 68 ? 14.75 -8.164 -17.562 1 90.25 68 LYS A C 1
ATOM 569 O O . LYS A 1 68 ? 13.531 -8.086 -17.422 1 90.25 68 LYS A O 1
ATOM 574 N N . GLU A 1 69 ? 15.57 -8.289 -16.594 1 89.75 69 GLU A N 1
ATOM 575 C CA . GLU A 1 69 ? 15.133 -8.406 -15.203 1 89.75 69 GLU A CA 1
ATOM 576 C C . GLU A 1 69 ? 14.297 -7.207 -14.781 1 89.75 69 GLU A C 1
ATOM 578 O O . GLU A 1 69 ? 13.273 -7.359 -14.117 1 89.75 69 GLU A O 1
ATOM 583 N N . ASN A 1 70 ? 14.719 -6.051 -15.18 1 91.31 70 ASN A N 1
ATOM 584 C CA . ASN A 1 70 ? 14.023 -4.828 -14.789 1 91.31 70 ASN A CA 1
ATOM 585 C C . ASN A 1 70 ? 12.602 -4.797 -15.336 1 91.31 70 ASN A C 1
ATOM 587 O O . ASN A 1 70 ? 11.688 -4.293 -14.68 1 91.31 70 ASN A O 1
ATOM 591 N N . LEU A 1 71 ? 12.438 -5.301 -16.469 1 94.25 71 LEU A N 1
ATOM 592 C CA . LEU A 1 71 ? 11.102 -5.34 -17.078 1 94.25 71 LEU A CA 1
ATOM 593 C C . LEU A 1 71 ? 10.188 -6.289 -16.312 1 94.25 71 LEU A C 1
ATOM 595 O O . LEU A 1 71 ? 9.039 -5.949 -16.016 1 94.25 71 LEU A O 1
ATOM 599 N N . VAL A 1 72 ? 10.688 -7.43 -15.969 1 95.06 72 VAL A N 1
ATOM 600 C CA . VAL A 1 72 ? 9.898 -8.422 -15.25 1 95.06 72 VAL A CA 1
ATOM 601 C C . VAL A 1 72 ? 9.539 -7.895 -13.867 1 95.06 72 VAL A C 1
ATOM 603 O O . VAL A 1 72 ? 8.406 -8.039 -13.414 1 95.06 72 VAL A O 1
ATOM 606 N N . GLU A 1 73 ? 10.516 -7.301 -13.289 1 93.94 73 GLU A N 1
ATOM 607 C CA . GLU A 1 73 ? 10.305 -6.738 -11.961 1 93.94 73 GLU A CA 1
ATOM 608 C C . GLU A 1 73 ? 9.203 -5.676 -11.977 1 93.94 73 GLU A C 1
ATOM 610 O O . GLU A 1 73 ? 8.5 -5.484 -10.984 1 93.94 73 GLU A O 1
ATOM 615 N N . PHE A 1 74 ? 9.133 -5.039 -13.047 1 96.25 74 PHE A N 1
ATOM 616 C CA . PHE A 1 74 ? 8.109 -4.016 -13.227 1 96.25 74 PHE A CA 1
ATOM 617 C C . PHE A 1 74 ? 6.754 -4.652 -13.523 1 96.25 74 PHE A C 1
ATOM 619 O O . PHE A 1 74 ? 5.727 -4.203 -13.008 1 96.25 74 PHE A O 1
ATOM 626 N N . LEU A 1 75 ? 6.711 -5.656 -14.258 1 97.25 75 LEU A N 1
ATOM 627 C CA . LEU A 1 75 ? 5.477 -6.289 -14.703 1 97.25 75 LEU A CA 1
ATOM 628 C C . LEU A 1 75 ? 4.824 -7.066 -13.562 1 97.25 75 LEU A C 1
ATOM 630 O O . LEU A 1 75 ? 3.596 -7.168 -13.5 1 97.25 75 LEU A O 1
ATOM 634 N N . ILE A 1 76 ? 5.582 -7.582 -12.664 1 97.25 76 ILE A N 1
ATOM 635 C CA . ILE A 1 76 ? 5.066 -8.422 -11.586 1 97.25 76 ILE A CA 1
ATOM 636 C C . ILE A 1 76 ? 4.066 -7.625 -10.75 1 97.25 76 ILE A C 1
ATOM 638 O O . ILE A 1 76 ? 2.908 -8.023 -10.609 1 97.25 76 ILE A O 1
ATOM 642 N N . PRO A 1 77 ? 4.434 -6.445 -10.273 1 97.44 77 PRO A N 1
ATOM 643 C CA . PRO A 1 77 ? 3.436 -5.688 -9.516 1 97.44 77 PRO A CA 1
ATOM 644 C C . PRO A 1 77 ? 2.275 -5.207 -10.391 1 97.44 77 PRO A C 1
ATOM 646 O O . PRO A 1 77 ? 1.156 -5.043 -9.898 1 97.44 77 PRO A O 1
ATOM 649 N N . ILE A 1 78 ? 2.443 -5.02 -11.648 1 98.19 78 ILE A N 1
ATOM 650 C CA . ILE A 1 78 ? 1.377 -4.621 -12.562 1 98.19 78 ILE A CA 1
ATOM 651 C C . ILE A 1 78 ? 0.323 -5.727 -12.633 1 98.19 78 ILE A C 1
ATOM 653 O O . ILE A 1 78 ? -0.878 -5.445 -12.625 1 98.19 78 ILE A O 1
ATOM 657 N N . THR A 1 79 ? 0.769 -6.992 -12.703 1 98.06 79 THR A N 1
ATOM 658 C CA . THR A 1 79 ? -0.171 -8.109 -12.734 1 98.06 79 THR A CA 1
ATOM 659 C C . THR A 1 79 ? -1.02 -8.141 -11.469 1 98.06 79 THR A C 1
ATOM 661 O O . THR A 1 79 ? -2.223 -8.398 -11.523 1 98.06 79 THR A O 1
ATOM 664 N N . ILE A 1 80 ? -0.417 -7.824 -10.359 1 98.25 80 ILE A N 1
ATOM 665 C CA . ILE A 1 80 ? -1.112 -7.812 -9.07 1 98.25 80 ILE A CA 1
ATOM 666 C C . ILE A 1 80 ? -2.102 -6.648 -9.039 1 98.25 80 ILE A C 1
ATOM 668 O O . ILE A 1 80 ? -3.234 -6.805 -8.57 1 98.25 80 ILE A O 1
ATOM 672 N N . LEU A 1 81 ? -1.686 -5.555 -9.57 1 98.44 81 LEU A N 1
ATOM 673 C CA . LEU A 1 81 ? -2.547 -4.379 -9.648 1 98.44 81 LEU A CA 1
ATOM 674 C C . LEU A 1 81 ? -3.793 -4.672 -10.477 1 98.44 81 LEU A C 1
ATOM 676 O O . LEU A 1 81 ? -4.902 -4.293 -10.094 1 98.44 81 LEU A O 1
ATOM 680 N N . ILE A 1 82 ? -3.654 -5.348 -11.57 1 97.75 82 ILE A N 1
ATOM 681 C CA . ILE A 1 82 ? -4.75 -5.656 -12.484 1 97.75 82 ILE A CA 1
ATOM 682 C C . ILE A 1 82 ? -5.793 -6.516 -11.773 1 97.75 82 ILE A C 1
ATOM 684 O O . ILE A 1 82 ? -6.988 -6.234 -11.836 1 97.75 82 ILE A O 1
ATOM 688 N N . ILE A 1 83 ? -5.336 -7.512 -11.031 1 96.44 83 ILE A N 1
ATOM 689 C CA . ILE A 1 83 ? -6.266 -8.398 -10.336 1 96.44 83 ILE A CA 1
ATOM 690 C C . ILE A 1 83 ? -6.988 -7.629 -9.234 1 96.44 83 ILE A C 1
ATOM 692 O O . ILE A 1 83 ? -8.195 -7.789 -9.047 1 96.44 83 ILE A O 1
ATOM 696 N N . ALA A 1 84 ? -6.238 -6.82 -8.539 1 97.62 84 ALA A N 1
ATOM 697 C CA . ALA A 1 84 ? -6.832 -6.051 -7.445 1 97.62 84 ALA A CA 1
ATOM 698 C C . ALA A 1 84 ? -7.863 -5.059 -7.969 1 97.62 84 ALA A C 1
ATOM 700 O O . ALA A 1 84 ? -8.93 -4.891 -7.379 1 97.62 84 ALA A O 1
ATOM 701 N N . LEU A 1 85 ? -7.57 -4.402 -9.086 1 96.94 85 LEU A N 1
ATOM 702 C CA . LEU A 1 85 ? -8.508 -3.469 -9.695 1 96.94 85 LEU A CA 1
ATOM 703 C C . LEU A 1 85 ? -9.758 -4.199 -10.188 1 96.94 85 LEU A C 1
ATOM 705 O O . LEU A 1 85 ? -10.875 -3.705 -10.031 1 96.94 85 LEU A O 1
ATOM 709 N N . PHE A 1 86 ? -9.531 -5.324 -10.812 1 94.81 86 PHE A N 1
ATOM 710 C CA . PHE A 1 86 ? -10.648 -6.133 -11.273 1 94.81 86 PHE A CA 1
ATOM 711 C C . PHE A 1 86 ? -11.586 -6.477 -10.125 1 94.81 86 PHE A C 1
ATOM 713 O O . PHE A 1 86 ? -12.797 -6.285 -10.219 1 94.81 86 PHE A O 1
ATOM 720 N N . ASN A 1 87 ? -10.969 -6.961 -9.016 1 95.12 87 ASN A N 1
ATOM 721 C CA . ASN A 1 87 ? -11.758 -7.293 -7.832 1 95.12 87 ASN A CA 1
ATOM 722 C C . ASN A 1 87 ? -12.477 -6.07 -7.27 1 95.12 87 ASN A C 1
ATOM 724 O O . ASN A 1 87 ? -13.633 -6.156 -6.859 1 95.12 87 ASN A O 1
ATOM 728 N N . LEU A 1 88 ? -11.797 -4.973 -7.25 1 94.69 88 LEU A N 1
ATOM 729 C CA . LEU A 1 88 ? -12.344 -3.738 -6.695 1 94.69 88 LEU A CA 1
ATOM 730 C C . LEU A 1 88 ? -13.609 -3.32 -7.434 1 94.69 88 LEU A C 1
ATOM 732 O O . LEU A 1 88 ? -14.625 -3.012 -6.805 1 94.69 88 LEU A O 1
ATOM 736 N N . PHE A 1 89 ? -13.586 -3.436 -8.734 1 92.5 89 PHE A N 1
ATOM 737 C CA . PHE A 1 89 ? -14.68 -2.922 -9.547 1 92.5 89 PHE A CA 1
ATOM 738 C C . PHE A 1 89 ? -15.773 -3.975 -9.711 1 92.5 89 PHE A C 1
ATOM 740 O O . PHE A 1 89 ? -16.875 -3.666 -10.148 1 92.5 89 PHE A O 1
ATOM 747 N N . THR A 1 90 ? -15.508 -5.223 -9.344 1 91.75 90 THR A N 1
ATOM 748 C CA . THR A 1 90 ? -16.516 -6.273 -9.461 1 91.75 90 THR A CA 1
ATOM 749 C C . THR A 1 90 ? -17.031 -6.684 -8.078 1 91.75 90 THR A C 1
ATOM 751 O O . THR A 1 90 ? -17.812 -7.629 -7.961 1 91.75 90 THR A O 1
ATOM 754 N N . ALA A 1 91 ? -16.609 -5.941 -7.129 1 91 91 ALA A N 1
ATOM 755 C CA . ALA A 1 91 ? -17.031 -6.258 -5.77 1 91 91 ALA A CA 1
ATOM 756 C C . ALA A 1 91 ? -18.547 -6.227 -5.641 1 91 91 ALA A C 1
ATOM 758 O O . ALA A 1 91 ? -19.188 -5.258 -6.051 1 91 91 ALA A O 1
ATOM 759 N N . GLY A 1 92 ? -19.172 -7.246 -5.082 1 85.19 92 GLY A N 1
ATOM 760 C CA . GLY A 1 92 ? -20.609 -7.305 -4.855 1 85.19 92 GLY A CA 1
ATOM 761 C C . GLY A 1 92 ? -21.375 -7.789 -6.07 1 85.19 92 GLY A C 1
ATOM 762 O O . GLY A 1 92 ? -22.578 -8.031 -5.988 1 85.19 92 GLY A O 1
ATOM 763 N N . LYS A 1 93 ? -20.625 -7.812 -7.148 1 80.75 93 LYS A N 1
ATOM 764 C CA . LYS A 1 93 ? -21.328 -8.289 -8.344 1 80.75 93 LYS A CA 1
ATOM 765 C C . LYS A 1 93 ? -21.297 -9.812 -8.438 1 80.75 93 LYS A C 1
ATOM 767 O O . LYS A 1 93 ? -20.359 -10.445 -7.926 1 80.75 93 LYS A O 1
ATOM 772 N N . SER A 1 94 ? -22.359 -10.484 -8.781 1 64.94 94 SER A N 1
ATOM 773 C CA . SER A 1 94 ? -22.453 -11.938 -8.883 1 64.94 94 SER A CA 1
ATOM 774 C C . SER A 1 94 ? -21.391 -12.5 -9.82 1 64.94 94 SER A C 1
ATOM 776 O O . SER A 1 94 ? -21.109 -11.922 -10.875 1 64.94 94 SER A O 1
ATOM 778 N N . SER A 1 95 ? -20.469 -13.227 -9.336 1 57.38 95 SER A N 1
ATOM 779 C CA . SER A 1 95 ? -19.391 -13.875 -10.078 1 57.38 95 SER A CA 1
ATOM 780 C C . SER A 1 95 ? -19.891 -14.469 -11.391 1 57.38 95 SER A C 1
ATOM 782 O O . SER A 1 95 ? -19.094 -14.938 -12.211 1 57.38 95 SER A O 1
ATOM 784 N N . LYS A 1 96 ? -21.312 -14.5 -11.547 1 52.97 96 LYS A N 1
ATOM 785 C CA . LYS A 1 96 ? -21.859 -15.25 -12.672 1 52.97 96 LYS A CA 1
ATOM 786 C C . LYS A 1 96 ? -21.344 -14.711 -14 1 52.97 96 LYS A C 1
ATOM 788 O O . LYS A 1 96 ? -21.25 -15.453 -14.984 1 52.97 96 LYS A O 1
ATOM 793 N N . GLY A 1 97 ? -21 -13.5 -13.969 1 56.5 97 GLY A N 1
ATOM 794 C CA . GLY A 1 97 ? -20.781 -12.977 -15.305 1 56.5 97 GLY A CA 1
ATOM 795 C C . GLY A 1 97 ? -19.312 -13.008 -15.719 1 56.5 97 GLY A C 1
ATOM 796 O O . GLY A 1 97 ? -19 -12.828 -16.891 1 56.5 97 GLY A O 1
ATOM 797 N N . GLU A 1 98 ? -18.438 -13.102 -14.719 1 62.34 98 GLU A N 1
ATOM 798 C CA . GLU A 1 98 ? -17.062 -13.078 -15.203 1 62.34 98 GLU A CA 1
ATOM 799 C C . GLU A 1 98 ? -16.641 -14.453 -15.719 1 62.34 98 GLU A C 1
ATOM 801 O O .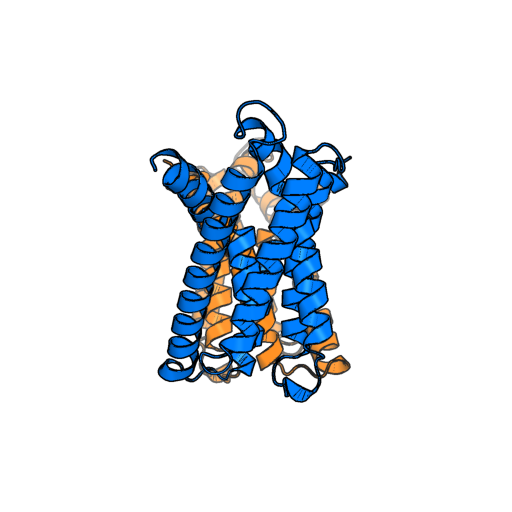 GLU A 1 98 ? -16.906 -15.477 -15.078 1 62.34 98 GLU A O 1
ATOM 806 N N . SER A 1 99 ? -16.141 -14.422 -16.984 1 75 99 SER A N 1
ATOM 807 C CA . SER A 1 99 ? -15.742 -15.664 -17.625 1 75 99 SER A CA 1
ATOM 808 C C . SER A 1 99 ? -14.562 -16.312 -16.906 1 75 99 SER A C 1
ATOM 810 O O . SER A 1 99 ? -13.477 -15.742 -16.828 1 75 99 SER A O 1
ATOM 812 N N . ILE A 1 100 ? -14.781 -17.359 -16.25 1 83.88 100 ILE A N 1
ATOM 813 C CA . ILE A 1 100 ? -13.758 -18.156 -15.602 1 83.88 100 ILE A CA 1
ATOM 814 C C . ILE A 1 100 ? -12.602 -18.422 -16.562 1 83.88 100 ILE A C 1
ATOM 816 O O . ILE A 1 100 ? -11.445 -18.516 -16.156 1 83.88 100 ILE A O 1
ATOM 820 N N . THR A 1 101 ? -12.961 -18.406 -17.812 1 89.69 101 THR A N 1
ATOM 821 C CA . THR A 1 101 ? -11.953 -18.656 -18.828 1 89.69 101 THR A CA 1
ATOM 822 C C . THR A 1 101 ? -10.969 -17.484 -18.906 1 89.69 101 THR A C 1
ATOM 824 O O . THR A 1 101 ? -9.758 -17.688 -19 1 89.69 101 THR A O 1
ATOM 827 N N . LEU A 1 102 ? -11.508 -16.312 -18.875 1 91.25 102 LEU A N 1
ATOM 828 C CA . LEU A 1 102 ? -10.641 -15.148 -18.922 1 91.25 102 LEU A CA 1
ATOM 829 C C . LEU A 1 102 ? -9.711 -15.109 -17.719 1 91.25 102 LEU A C 1
ATOM 831 O O . LEU A 1 102 ? -8.516 -14.859 -17.859 1 91.25 102 LEU A O 1
ATOM 835 N N . ILE A 1 103 ? -10.258 -15.391 -16.594 1 93.5 103 ILE A N 1
ATOM 836 C CA . ILE A 1 103 ? -9.477 -15.391 -15.367 1 93.5 103 ILE A CA 1
ATOM 837 C C . ILE A 1 103 ? -8.398 -16.469 -15.438 1 93.5 103 ILE A C 1
ATOM 839 O O . ILE A 1 103 ? -7.258 -16.25 -15.023 1 93.5 103 ILE A O 1
ATOM 843 N N . ALA A 1 104 ? -8.773 -17.562 -16.016 1 95.12 104 ALA A N 1
ATOM 844 C CA . ALA A 1 104 ? -7.844 -18.672 -16.172 1 95.12 104 ALA A CA 1
ATOM 845 C C . ALA A 1 104 ? -6.684 -18.297 -17.094 1 95.12 104 ALA A C 1
ATOM 847 O O . ALA A 1 104 ? -5.52 -18.547 -16.766 1 95.12 104 ALA A O 1
ATOM 848 N N . ILE A 1 105 ? -7.008 -17.672 -18.156 1 96.12 105 ILE A N 1
ATOM 849 C CA . ILE A 1 105 ? -5.996 -17.297 -19.141 1 96.12 105 ILE A CA 1
ATOM 850 C C . ILE A 1 105 ? -5.066 -16.25 -18.531 1 96.12 105 ILE A C 1
ATOM 852 O O . ILE A 1 105 ? -3.844 -16.344 -18.656 1 96.12 105 ILE A O 1
ATOM 856 N N . VAL A 1 106 ? -5.648 -15.297 -17.906 1 96 106 VAL A N 1
ATOM 857 C CA . VAL A 1 106 ? -4.879 -14.219 -17.281 1 96 106 VAL A CA 1
ATOM 858 C C . VAL A 1 106 ? -3.971 -14.789 -16.203 1 96 106 VAL A C 1
ATOM 860 O O . VAL A 1 106 ? -2.805 -14.398 -16.094 1 96 106 VAL A O 1
ATOM 863 N N . THR A 1 107 ? -4.484 -15.734 -15.43 1 97.5 107 THR A N 1
ATOM 864 C CA . THR A 1 107 ? -3.703 -16.359 -14.367 1 97.5 107 THR A CA 1
ATOM 865 C C . THR A 1 107 ? -2.51 -17.109 -14.945 1 97.5 107 THR A C 1
ATOM 867 O O . THR A 1 107 ? -1.399 -17.031 -14.414 1 97.5 107 THR A O 1
ATOM 870 N N . LEU A 1 108 ? -2.752 -17.781 -16.031 1 97.81 108 LEU A N 1
ATOM 871 C CA . LEU A 1 108 ? -1.672 -18.484 -16.719 1 97.81 108 LEU A CA 1
ATOM 872 C C . LEU A 1 108 ? -0.604 -17.5 -17.203 1 97.81 108 LEU A C 1
ATOM 874 O O . LEU A 1 108 ? 0.589 -17.719 -16.984 1 97.81 108 LEU A O 1
ATOM 878 N N . LEU A 1 109 ? -1.046 -16.422 -17.781 1 97.69 109 LEU A N 1
ATOM 879 C CA . LEU A 1 109 ? -0.131 -15.406 -18.297 1 97.69 109 LEU A CA 1
ATOM 880 C C . LEU A 1 109 ? 0.652 -14.758 -17.156 1 97.69 109 LEU A C 1
ATOM 882 O O . LEU A 1 109 ? 1.854 -14.516 -17.281 1 97.69 109 LEU A O 1
ATOM 886 N N . PHE A 1 110 ? -0.015 -14.492 -16.078 1 97.75 110 PHE A N 1
ATOM 887 C CA . PHE A 1 110 ? 0.649 -13.898 -14.93 1 97.75 110 PHE A CA 1
ATOM 888 C C . PHE A 1 110 ? 1.663 -14.867 -14.328 1 97.75 110 PHE A C 1
ATOM 890 O O . PHE A 1 110 ? 2.727 -14.453 -13.867 1 97.75 110 PHE A O 1
ATOM 897 N N . GLY A 1 111 ? 1.322 -16.156 -14.367 1 97.56 111 GLY A N 1
ATOM 898 C CA . GLY A 1 111 ? 2.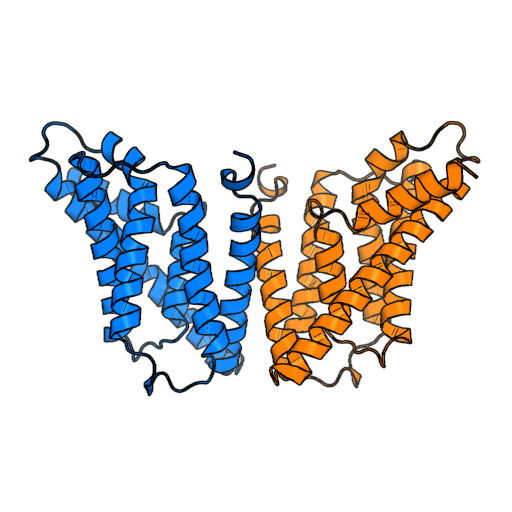289 -17.172 -13.953 1 97.56 111 GLY A CA 1
ATOM 899 C C . GLY A 1 111 ? 3.557 -17.156 -14.789 1 97.56 111 GLY A C 1
ATOM 900 O O . GLY A 1 111 ? 4.66 -17.297 -14.25 1 97.56 111 GLY A O 1
ATOM 901 N N . ILE A 1 112 ? 3.367 -16.938 -16.031 1 97.19 112 ILE A N 1
ATOM 902 C CA . ILE A 1 112 ? 4.516 -16.859 -16.938 1 97.19 112 ILE A CA 1
ATOM 903 C C . ILE A 1 112 ? 5.398 -15.68 -16.547 1 97.19 112 ILE A C 1
ATOM 905 O O . ILE A 1 112 ? 6.617 -15.82 -16.422 1 97.19 112 ILE A O 1
ATOM 909 N N . ILE A 1 113 ? 4.855 -14.547 -16.312 1 96.94 113 ILE A N 1
ATOM 910 C CA . ILE A 1 113 ? 5.586 -13.336 -15.945 1 96.94 113 ILE A CA 1
ATOM 911 C C . ILE A 1 113 ? 6.328 -13.562 -14.633 1 96.94 113 ILE A C 1
ATOM 913 O O . ILE A 1 113 ? 7.512 -13.242 -14.516 1 96.94 113 ILE A O 1
ATOM 917 N N . HIS A 1 114 ? 5.68 -14.133 -13.672 1 96.44 114 HIS A N 1
ATOM 918 C CA . HIS A 1 114 ? 6.27 -14.352 -12.359 1 96.44 114 HIS A CA 1
ATOM 919 C C . HIS A 1 114 ? 7.402 -15.375 -12.43 1 96.44 114 HIS A C 1
ATOM 921 O O . HIS A 1 114 ? 8.414 -15.234 -11.734 1 96.44 114 HIS A O 1
ATOM 927 N N . GLY A 1 115 ? 7.211 -16.375 -13.25 1 95.62 115 GLY A N 1
ATOM 928 C CA . GLY A 1 115 ? 8.266 -17.359 -13.422 1 95.62 115 GLY A CA 1
ATOM 929 C C . GLY A 1 115 ? 9.539 -16.781 -14.008 1 95.62 115 GLY A C 1
ATOM 930 O O . GLY A 1 115 ? 10.641 -17.203 -13.648 1 95.62 115 GLY A O 1
ATOM 931 N N . LEU A 1 116 ? 9.359 -15.836 -14.898 1 95.06 116 LEU A N 1
ATOM 932 C CA . LEU A 1 116 ? 10.508 -15.18 -15.508 1 95.06 116 LEU A CA 1
ATOM 933 C C . LEU A 1 116 ? 11.336 -14.445 -14.453 1 95.06 116 LEU A C 1
ATOM 935 O O . LEU A 1 116 ? 12.531 -14.227 -14.633 1 95.06 116 LEU A O 1
ATOM 939 N N . GLY A 1 117 ? 10.742 -14.023 -13.391 1 91.25 117 GLY A N 1
ATOM 940 C CA . GLY A 1 117 ? 11.438 -13.32 -12.32 1 91.25 117 GLY A CA 1
ATOM 941 C C . GLY A 1 117 ? 12.477 -14.18 -11.625 1 91.25 117 GLY A C 1
ATOM 942 O O . GLY A 1 117 ? 13.438 -13.656 -11.055 1 91.25 117 GLY A O 1
ATOM 943 N N . PHE A 1 118 ? 12.289 -15.438 -11.719 1 89.56 118 PHE A N 1
ATOM 944 C CA . PHE A 1 118 ? 13.148 -16.375 -11 1 89.56 118 PHE A CA 1
ATOM 945 C C . PHE A 1 118 ? 14.078 -17.094 -11.969 1 89.56 118 PHE A C 1
ATOM 947 O O . PHE A 1 118 ? 14.961 -17.844 -11.547 1 89.56 118 PHE A O 1
ATOM 954 N N . SER A 1 119 ? 13.977 -16.875 -13.203 1 87.31 119 SER A N 1
ATOM 955 C CA . SER A 1 119 ? 14.594 -17.703 -14.234 1 87.31 119 SER A CA 1
ATOM 956 C C . SER A 1 119 ? 16.109 -17.625 -14.172 1 87.31 119 SER A C 1
ATOM 958 O O . SER A 1 119 ? 16.812 -18.641 -14.266 1 87.31 119 SER A O 1
ATOM 960 N N . ASN A 1 120 ? 16.594 -16.422 -13.984 1 82.44 120 ASN A N 1
ATOM 961 C CA . ASN A 1 120 ? 18.047 -16.25 -13.938 1 82.44 120 ASN A CA 1
ATOM 962 C C . ASN A 1 120 ? 18.656 -16.984 -12.75 1 82.44 120 ASN A C 1
ATOM 964 O O . ASN A 1 120 ? 19.688 -17.656 -12.891 1 82.44 120 ASN A O 1
ATOM 968 N N . TYR A 1 121 ? 18.047 -16.859 -11.664 1 81.69 121 TYR A N 1
ATOM 969 C CA . TYR A 1 121 ? 18.531 -17.547 -10.469 1 81.69 121 TYR A CA 1
ATOM 970 C C . TYR A 1 121 ? 18.391 -19.047 -10.617 1 81.69 121 TYR A C 1
ATOM 972 O O . TYR A 1 121 ? 19.297 -19.812 -10.242 1 81.69 121 TYR A O 1
ATOM 980 N N . PHE A 1 122 ? 17.344 -19.484 -11.203 1 81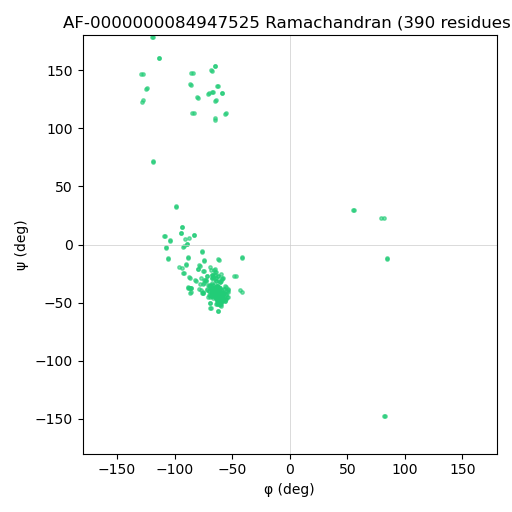.88 122 PHE A N 1
ATOM 981 C CA . PHE A 1 122 ? 17.062 -20.922 -11.328 1 81.88 122 PHE A CA 1
ATOM 982 C C . PHE A 1 122 ? 18.062 -21.578 -12.266 1 81.88 122 PHE A C 1
ATOM 984 O O . PHE A 1 122 ? 18.469 -22.719 -12.031 1 81.88 122 PHE A O 1
ATOM 991 N N . LYS A 1 123 ? 18.484 -20.953 -13.219 1 82.81 123 LYS A N 1
ATOM 992 C CA . LYS A 1 123 ? 19.484 -21.453 -14.156 1 82.81 123 LYS A CA 1
ATOM 993 C C . LYS A 1 123 ? 20.797 -21.766 -13.438 1 82.81 123 LYS A C 1
ATOM 995 O O . LYS A 1 123 ? 21.484 -22.734 -13.789 1 82.81 123 LYS A O 1
ATOM 1000 N N . THR A 1 124 ? 21.016 -21.016 -12.461 1 82.38 124 THR A N 1
ATOM 1001 C CA . THR A 1 124 ? 22.281 -21.203 -11.75 1 82.38 124 THR A CA 1
ATOM 1002 C C . THR A 1 124 ? 22.188 -22.391 -10.789 1 82.38 124 THR A C 1
ATOM 1004 O O . THR A 1 124 ? 23.203 -22.938 -10.383 1 82.38 124 THR A O 1
ATOM 1007 N N . LEU A 1 125 ? 21 -22.719 -10.453 1 80.25 125 LEU A N 1
ATOM 1008 C CA . LEU A 1 125 ? 20.781 -23.812 -9.5 1 80.25 125 LEU A CA 1
ATOM 1009 C C . LEU A 1 125 ? 20.859 -25.172 -10.188 1 80.25 125 LEU A C 1
ATOM 1011 O O . LEU A 1 125 ? 21.047 -26.188 -9.523 1 80.25 125 LEU A O 1
ATOM 1015 N N . LEU A 1 126 ? 20.484 -25.219 -11.398 1 76.75 126 LEU A N 1
ATOM 1016 C CA . LEU A 1 126 ? 20.375 -26.5 -12.102 1 76.75 126 LEU A CA 1
ATOM 1017 C C . LEU A 1 126 ? 21.734 -26.938 -12.648 1 76.75 126 LEU A C 1
ATOM 1019 O O . LEU A 1 126 ? 22.422 -26.172 -13.328 1 76.75 126 LEU A O 1
ATOM 1023 N N . PRO A 1 127 ? 22.172 -28.094 -11.977 1 63.81 127 PRO A N 1
ATOM 1024 C CA . PRO A 1 127 ? 23.422 -28.703 -12.453 1 63.81 127 PRO A CA 1
ATOM 1025 C C . PRO A 1 127 ? 23.297 -29.312 -13.844 1 63.81 127 PRO A C 1
ATOM 1027 O O . PRO A 1 127 ? 22.188 -29.672 -14.258 1 63.81 127 PRO A O 1
ATOM 1030 N N . GLY A 1 128 ? 24.531 -29.281 -14.617 1 63.16 128 GLY A N 1
ATOM 1031 C CA . GLY A 1 128 ? 24.828 -30.281 -15.641 1 63.16 128 GLY A CA 1
ATOM 1032 C C . GLY A 1 128 ? 24.156 -29.984 -16.969 1 63.16 128 GLY A C 1
ATOM 1033 O O . GLY A 1 128 ? 23.891 -28.828 -17.297 1 63.16 128 GLY A O 1
ATOM 1034 N N . ASN A 1 129 ? 23.766 -31.203 -17.75 1 61.84 129 ASN A N 1
ATOM 1035 C CA . ASN A 1 129 ? 23.266 -31.234 -19.125 1 61.84 129 ASN A CA 1
ATOM 1036 C C . ASN A 1 129 ? 21.75 -30.984 -19.156 1 61.84 129 ASN A C 1
ATOM 1038 O O . ASN A 1 129 ? 21.062 -31.172 -18.156 1 61.84 129 ASN A O 1
ATOM 1042 N N . LYS A 1 130 ? 21.203 -30.359 -20.172 1 61.78 130 LYS A N 1
ATOM 1043 C CA . LYS A 1 130 ? 19.812 -29.953 -20.422 1 61.78 130 LYS A CA 1
ATOM 1044 C C . LYS A 1 130 ? 18.844 -31.047 -20 1 61.78 130 LYS A C 1
ATOM 1046 O O . LYS A 1 130 ? 17.797 -30.766 -19.438 1 61.78 130 LYS A O 1
ATOM 1051 N N . SER A 1 131 ? 19.125 -32.344 -20.25 1 60.69 131 SER A N 1
ATOM 1052 C CA . SER A 1 131 ? 18.188 -33.438 -20.016 1 60.69 131 SER A CA 1
ATOM 1053 C C . SER A 1 131 ? 17.953 -33.656 -18.531 1 60.69 131 SER A C 1
ATOM 1055 O O . SER A 1 131 ? 16.891 -34.156 -18.141 1 60.69 131 SER A O 1
ATOM 1057 N N . ASP A 1 132 ? 18.859 -33.156 -17.719 1 75.5 132 ASP A N 1
ATOM 1058 C CA . ASP A 1 132 ? 18.812 -33.438 -16.281 1 75.5 132 ASP A CA 1
ATOM 1059 C C . ASP A 1 132 ? 18.062 -32.344 -15.539 1 75.5 132 ASP A C 1
ATOM 1061 O O . ASP A 1 132 ? 17.844 -32.438 -14.328 1 75.5 132 ASP A O 1
ATOM 1065 N N . LYS A 1 133 ? 17.344 -31.562 -16.438 1 81.56 133 LYS A N 1
ATOM 1066 C CA . LYS A 1 133 ? 16.828 -30.375 -15.781 1 81.56 133 LYS A CA 1
ATOM 1067 C C . LYS A 1 133 ? 15.328 -30.484 -15.531 1 81.56 133 LYS A C 1
ATOM 1069 O O . LYS A 1 133 ? 14.789 -29.812 -14.648 1 81.56 133 LYS A O 1
ATOM 1074 N N . ILE A 1 134 ? 14.664 -31.438 -16.125 1 85.38 134 ILE A N 1
ATOM 1075 C CA . ILE A 1 134 ? 13.203 -31.5 -16.109 1 85.38 134 ILE A CA 1
ATOM 1076 C C . ILE A 1 134 ? 12.719 -31.984 -14.742 1 85.38 134 ILE A C 1
ATOM 1078 O O . ILE A 1 134 ? 11.742 -31.453 -14.203 1 85.38 134 ILE A O 1
ATOM 1082 N N . LEU A 1 135 ? 13.359 -32.906 -14.203 1 88.19 135 LEU A N 1
ATOM 1083 C CA . LEU A 1 135 ? 12.938 -33.469 -12.914 1 88.19 135 LEU A CA 1
ATOM 1084 C C . LEU A 1 135 ? 13.039 -32.406 -11.82 1 88.19 135 LEU A C 1
ATOM 1086 O O . LEU A 1 135 ? 12.078 -32.188 -11.078 1 88.19 135 LEU A O 1
ATOM 1090 N N . PRO A 1 136 ? 14.18 -31.766 -11.719 1 89.12 136 PRO A N 1
ATOM 1091 C CA . PRO A 1 136 ? 14.266 -30.688 -10.734 1 89.12 136 PRO A CA 1
ATOM 1092 C C . PRO A 1 136 ? 13.188 -29.625 -10.93 1 89.12 136 PRO A C 1
ATOM 1094 O O . PRO A 1 136 ? 12.664 -29.094 -9.953 1 89.12 136 PRO A O 1
ATOM 1097 N N . LEU A 1 137 ? 12.875 -29.359 -12.125 1 91.31 137 LEU A N 1
ATOM 1098 C CA . LEU A 1 137 ? 11.836 -28.375 -12.422 1 91.31 137 LEU A CA 1
ATOM 1099 C C . LEU A 1 137 ? 10.477 -28.859 -11.93 1 91.31 137 LEU A C 1
ATOM 1101 O O . LEU A 1 137 ? 9.688 -28.062 -11.391 1 91.31 137 LEU A O 1
ATOM 1105 N N . ALA A 1 138 ? 10.219 -30.094 -12.156 1 93.62 138 ALA A N 1
ATOM 1106 C CA . ALA A 1 138 ? 8.953 -30.656 -11.695 1 93.62 138 ALA A CA 1
ATOM 1107 C C . ALA A 1 138 ? 8.875 -30.656 -10.172 1 93.62 138 ALA A C 1
ATOM 1109 O O . ALA A 1 138 ? 7.812 -30.391 -9.602 1 93.62 138 ALA A O 1
ATOM 1110 N N . GLU A 1 139 ? 9.969 -30.969 -9.539 1 94.88 139 GLU A N 1
ATOM 1111 C CA . GLU A 1 139 ? 10.023 -30.938 -8.078 1 94.88 139 GLU A CA 1
ATOM 1112 C C . GLU A 1 139 ? 9.828 -29.516 -7.551 1 94.88 139 GLU A C 1
ATOM 1114 O O . GLU A 1 139 ? 9.125 -29.312 -6.559 1 94.88 139 GLU A O 1
ATOM 1119 N N . PHE A 1 140 ? 10.484 -28.578 -8.203 1 94.75 140 PHE A N 1
ATOM 1120 C CA . PHE A 1 140 ? 10.32 -27.156 -7.883 1 94.75 140 PHE A CA 1
ATOM 1121 C C . PHE A 1 140 ? 8.867 -26.734 -8.039 1 94.75 140 PHE A C 1
ATOM 1123 O O . PHE A 1 140 ? 8.312 -26.062 -7.172 1 94.75 140 PHE A O 1
ATOM 1130 N N . ALA A 1 141 ? 8.242 -27.203 -9.094 1 96.56 141 ALA A N 1
ATOM 1131 C CA . ALA A 1 141 ? 6.848 -26.875 -9.383 1 96.56 141 ALA A CA 1
ATOM 1132 C C . ALA A 1 141 ? 5.914 -27.422 -8.305 1 96.56 141 ALA A C 1
ATOM 1134 O O . ALA A 1 141 ? 4.941 -26.766 -7.93 1 96.56 141 ALA A O 1
ATOM 1135 N N . LEU A 1 142 ? 6.188 -28.562 -7.863 1 97.56 142 LEU A N 1
ATOM 1136 C CA . LEU A 1 142 ? 5.395 -29.141 -6.789 1 97.56 142 LEU A CA 1
ATOM 1137 C C . LEU A 1 142 ? 5.516 -28.328 -5.512 1 97.56 142 LEU A C 1
ATOM 1139 O O . LEU A 1 142 ? 4.543 -28.172 -4.773 1 97.56 142 LEU A O 1
ATOM 1143 N N . GLY A 1 143 ? 6.719 -27.859 -5.25 1 97.62 143 GLY A N 1
ATOM 1144 C CA . GLY A 1 143 ? 6.91 -26.969 -4.121 1 97.62 143 GLY A CA 1
ATOM 1145 C C . GLY A 1 143 ? 6.113 -25.688 -4.23 1 97.62 143 GLY A C 1
ATOM 1146 O O . GLY A 1 143 ? 5.473 -25.266 -3.266 1 97.62 143 GLY A O 1
ATOM 1147 N N . ILE A 1 144 ? 6.137 -25.156 -5.387 1 97.44 144 ILE A N 1
ATOM 1148 C CA . ILE A 1 144 ? 5.395 -23.922 -5.66 1 97.44 144 ILE A CA 1
ATOM 1149 C C . ILE A 1 144 ? 3.904 -24.156 -5.445 1 97.44 144 ILE A C 1
ATOM 1151 O O . ILE A 1 144 ? 3.236 -23.391 -4.762 1 97.44 144 ILE A O 1
ATOM 1155 N N . GLU A 1 145 ? 3.418 -25.234 -6.035 1 98.06 145 GLU A N 1
ATOM 1156 C CA . GLU A 1 145 ? 2 -25.562 -5.914 1 98.06 145 GLU A CA 1
ATOM 1157 C C . GLU A 1 145 ? 1.598 -25.75 -4.457 1 98.06 145 GLU A C 1
ATOM 1159 O O . GLU A 1 145 ? 0.562 -25.234 -4.023 1 98.06 145 GLU A O 1
ATOM 1164 N N . SER A 1 146 ? 2.383 -26.438 -3.727 1 98.19 146 SER A N 1
ATOM 1165 C CA . SER A 1 146 ? 2.105 -26.672 -2.314 1 98.19 146 SER A CA 1
ATOM 1166 C C . SER A 1 146 ? 2.057 -25.359 -1.534 1 98.19 146 SER A C 1
ATOM 1168 O O . SER A 1 146 ? 1.142 -25.141 -0.736 1 98.19 146 SER A O 1
ATOM 1170 N N . ALA A 1 147 ? 3.035 -24.547 -1.798 1 98 147 ALA A N 1
ATOM 1171 C CA . ALA A 1 147 ? 3.094 -23.25 -1.119 1 98 147 ALA A CA 1
ATOM 1172 C C . ALA A 1 147 ? 1.865 -22.406 -1.442 1 98 147 ALA A C 1
ATOM 1174 O O . ALA A 1 147 ? 1.299 -21.766 -0.558 1 98 147 ALA A O 1
ATOM 1175 N N . GLN A 1 148 ? 1.469 -22.422 -2.686 1 98.31 148 GLN A N 1
ATOM 1176 C CA . GLN A 1 148 ? 0.306 -21.641 -3.1 1 98.31 148 GLN A CA 1
ATOM 1177 C C . GLN A 1 148 ? -0.961 -22.141 -2.408 1 98.31 148 GLN A C 1
ATOM 1179 O O . GLN A 1 148 ? -1.787 -21.344 -1.967 1 98.31 148 GLN A O 1
ATOM 1184 N N . ILE A 1 149 ? -1.081 -23.406 -2.328 1 98.31 149 ILE A N 1
ATOM 1185 C CA . ILE A 1 149 ? -2.25 -23.984 -1.677 1 98.31 149 ILE A CA 1
ATOM 1186 C C . ILE A 1 149 ? -2.273 -23.578 -0.204 1 98.31 149 ILE A C 1
ATOM 1188 O O . ILE A 1 149 ? -3.322 -23.203 0.33 1 98.31 149 ILE A O 1
ATOM 1192 N N . ILE A 1 150 ? -1.186 -23.609 0.425 1 98.06 150 ILE A N 1
ATOM 1193 C CA . ILE A 1 150 ? -1.077 -23.219 1.824 1 98.06 150 ILE A CA 1
ATOM 1194 C C . ILE A 1 150 ? -1.524 -21.766 1.981 1 98.06 150 ILE A C 1
ATOM 1196 O O . ILE A 1 150 ? -2.346 -21.453 2.848 1 98.06 150 ILE A O 1
ATOM 1200 N N . VAL A 1 151 ? -1.005 -20.891 1.162 1 97.5 151 VAL A N 1
ATOM 1201 C CA . VAL A 1 151 ? -1.334 -19.469 1.239 1 97.5 151 VAL A CA 1
ATOM 1202 C C . VAL A 1 151 ? -2.828 -19.266 0.988 1 97.5 151 VAL A C 1
ATOM 1204 O O . VAL A 1 151 ? -3.496 -18.531 1.726 1 97.5 151 VAL A O 1
ATOM 1207 N N . VAL A 1 152 ? -3.35 -19.922 -0.024 1 98.12 152 VAL A N 1
ATOM 1208 C CA . VAL A 1 152 ? -4.762 -19.781 -0.367 1 98.12 152 VAL A CA 1
ATOM 1209 C C . VAL A 1 152 ? -5.625 -20.234 0.808 1 98.12 152 VAL A C 1
ATOM 1211 O O . VAL A 1 152 ? -6.598 -19.562 1.165 1 98.12 152 VAL A O 1
ATOM 1214 N N . LEU A 1 153 ? -5.27 -21.328 1.448 1 98.19 153 LEU A N 1
ATOM 1215 C CA . LEU A 1 153 ? -6.039 -21.828 2.58 1 98.19 153 LEU A CA 1
ATOM 1216 C C . LEU A 1 153 ? -5.992 -20.859 3.75 1 98.19 153 LEU A C 1
ATOM 1218 O O . LEU A 1 153 ? -7.008 -20.625 4.406 1 98.19 153 LEU A O 1
ATOM 1222 N N . ILE A 1 154 ? -4.895 -20.344 4.008 1 97.75 154 ILE A N 1
ATOM 1223 C CA . ILE A 1 154 ? -4.758 -19.359 5.078 1 97.75 154 ILE A CA 1
ATOM 1224 C C . ILE A 1 154 ? -5.629 -18.141 4.777 1 97.75 154 ILE A C 1
ATOM 1226 O O . ILE A 1 154 ? -6.34 -17.656 5.656 1 97.75 154 ILE A O 1
ATOM 1230 N N . VAL A 1 155 ? -5.559 -17.656 3.553 1 97.5 155 VAL A N 1
ATOM 1231 C CA . VAL A 1 155 ? -6.352 -16.5 3.145 1 97.5 155 VAL A CA 1
ATOM 1232 C C . VAL A 1 155 ? -7.84 -16.812 3.293 1 97.5 155 VAL A C 1
ATOM 1234 O O . VAL A 1 155 ? -8.609 -15.984 3.77 1 97.5 155 VAL A O 1
ATOM 1237 N N . LEU A 1 156 ? -8.273 -18 2.906 1 97.62 156 LEU A N 1
ATOM 1238 C CA . LEU A 1 156 ? -9.664 -18.406 3.027 1 97.62 156 LEU A CA 1
ATOM 1239 C C . LEU A 1 156 ? -10.094 -18.469 4.492 1 97.62 156 LEU A C 1
ATOM 1241 O O . LEU A 1 156 ? -11.203 -18.062 4.836 1 97.62 156 LEU A O 1
ATOM 1245 N N . ILE A 1 157 ? -9.211 -18.984 5.328 1 97.38 157 ILE A N 1
ATOM 1246 C CA . ILE A 1 157 ? -9.5 -19.062 6.754 1 97.38 157 ILE A CA 1
ATOM 1247 C C . ILE A 1 157 ? -9.664 -17.656 7.324 1 97.38 157 ILE A C 1
ATOM 1249 O O . ILE A 1 157 ? -10.625 -17.375 8.039 1 97.38 157 ILE A O 1
ATOM 1253 N N . ILE A 1 158 ? -8.789 -16.781 6.988 1 96.44 158 ILE A N 1
ATOM 1254 C CA . ILE A 1 158 ? -8.844 -15.398 7.465 1 96.44 158 ILE A CA 1
ATOM 1255 C C . ILE A 1 158 ? -10.125 -14.727 6.957 1 96.44 158 ILE A C 1
ATOM 1257 O O . ILE A 1 158 ? -10.82 -14.055 7.719 1 96.44 158 ILE A O 1
ATOM 1261 N N . SER A 1 159 ? -10.352 -14.898 5.676 1 95.25 159 SER A N 1
ATOM 1262 C CA . SER A 1 159 ? -11.562 -14.344 5.078 1 95.25 159 SER A CA 1
ATOM 1263 C C . SER A 1 159 ? -12.812 -14.828 5.805 1 95.25 159 SER A C 1
ATOM 1265 O O . SER A 1 159 ? -13.711 -14.039 6.102 1 95.25 159 SER A O 1
ATOM 1267 N N . PHE A 1 160 ? -12.82 -16.109 6.113 1 93.81 160 PHE A N 1
ATOM 1268 C CA . PHE A 1 160 ? -13.961 -16.703 6.809 1 93.81 160 PHE A CA 1
ATOM 1269 C C . PHE A 1 160 ? -14.117 -16.094 8.203 1 93.81 160 PHE A C 1
ATOM 1271 O O . PHE A 1 160 ? -15.227 -15.734 8.602 1 93.81 160 PHE A O 1
ATOM 1278 N N . ILE A 1 161 ? -13.055 -15.969 8.898 1 93.31 161 ILE A N 1
ATOM 1279 C CA . ILE A 1 161 ? -13.07 -15.438 10.258 1 93.31 161 ILE A CA 1
ATOM 1280 C C . ILE A 1 161 ? -13.547 -13.984 10.242 1 93.31 161 ILE A C 1
ATOM 1282 O O . ILE A 1 161 ? -14.422 -13.602 11.023 1 93.31 161 ILE A O 1
ATOM 1286 N N . ILE A 1 162 ? -13.016 -13.18 9.352 1 91.38 162 ILE A N 1
ATOM 1287 C CA . ILE A 1 162 ? -13.344 -11.758 9.273 1 91.38 162 ILE A CA 1
ATOM 1288 C C . ILE A 1 162 ? -14.805 -11.586 8.891 1 91.38 162 ILE A C 1
ATOM 1290 O O . ILE A 1 162 ? -15.516 -10.758 9.469 1 91.38 162 ILE A O 1
ATOM 1294 N N . GLN A 1 163 ? -15.227 -12.359 7.988 1 89.81 163 GLN A N 1
ATOM 1295 C CA . GLN A 1 163 ? -16.594 -12.227 7.508 1 89.81 163 GLN A CA 1
ATOM 1296 C C . GLN A 1 163 ? -17.594 -12.789 8.523 1 89.81 163 GLN A C 1
ATOM 1298 O O . GLN A 1 163 ? -18.688 -12.258 8.688 1 89.81 163 GLN A O 1
ATOM 1303 N N . SER A 1 164 ? -17.234 -13.836 9.25 1 89.12 164 SER A N 1
ATOM 1304 C CA . SER A 1 164 ? -18.141 -14.477 10.188 1 89.12 164 SER A CA 1
ATOM 1305 C C . SER A 1 164 ? -18.109 -13.789 11.555 1 89.12 164 SER A C 1
ATOM 1307 O O . SER A 1 164 ? -19.156 -13.562 12.164 1 89.12 164 SER A O 1
ATOM 1309 N N . VAL A 1 165 ? -16.953 -13.43 11.992 1 85.25 165 VAL A N 1
ATOM 1310 C CA . VAL A 1 165 ? -16.797 -12.906 13.344 1 85.25 165 VAL A CA 1
ATOM 1311 C C . VAL A 1 165 ? -17.031 -11.398 13.336 1 85.25 165 VAL A C 1
ATOM 1313 O O . VAL A 1 165 ? -17.734 -10.867 14.203 1 85.25 165 VAL A O 1
ATOM 1316 N N . PHE A 1 166 ? -16.594 -10.695 12.297 1 77.62 166 PHE A N 1
ATOM 1317 C CA . PHE A 1 166 ? -16.688 -9.242 12.289 1 77.62 166 PHE A CA 1
ATOM 1318 C C . PHE A 1 166 ? -17.828 -8.773 11.391 1 77.62 166 PHE A C 1
ATOM 1320 O O . PHE A 1 166 ? -18.016 -7.574 11.188 1 77.62 166 PHE A O 1
ATOM 1327 N N . ARG A 1 167 ? -18.531 -9.688 10.883 1 81.06 167 ARG A N 1
ATOM 1328 C CA . ARG A 1 167 ? -19.734 -9.469 10.102 1 81.06 167 ARG A CA 1
ATOM 1329 C C . ARG A 1 167 ? -19.469 -8.531 8.922 1 81.06 167 ARG A C 1
ATOM 1331 O O . ARG A 1 167 ? -20.297 -7.664 8.625 1 81.06 167 ARG A O 1
ATOM 1338 N N . PHE A 1 168 ? -18.234 -8.57 8.438 1 85.88 168 PHE A N 1
ATOM 1339 C CA . PHE A 1 168 ? -17.969 -7.898 7.172 1 85.88 168 PHE A CA 1
ATOM 1340 C C . PHE A 1 168 ? -18.609 -8.641 6.012 1 85.88 168 PHE A C 1
ATOM 1342 O O . PHE A 1 168 ? -18.547 -9.867 5.938 1 85.88 168 PHE A O 1
ATOM 1349 N N . SER A 1 169 ? -19.344 -7.906 5.199 1 91.62 169 SER A N 1
ATOM 1350 C CA . SER A 1 169 ? -19.875 -8.539 4 1 91.62 169 SER A CA 1
ATOM 1351 C C . SER A 1 169 ? -18.766 -8.953 3.051 1 91.62 169 SER A C 1
ATOM 1353 O O . SER A 1 169 ? -17.656 -8.398 3.094 1 91.62 169 SER A O 1
ATOM 1355 N N . LYS A 1 170 ? -19.016 -9.93 2.268 1 92.19 170 LYS A N 1
ATOM 1356 C CA . LYS A 1 170 ? -18.062 -10.336 1.233 1 92.19 170 LYS A CA 1
ATOM 1357 C C . LYS A 1 170 ? -17.672 -9.156 0.355 1 92.19 170 LYS A C 1
ATOM 1359 O O . LYS A 1 170 ? -16.5 -9.039 -0.048 1 92.19 170 LYS A O 1
ATOM 1364 N N . ARG A 1 171 ? -18.609 -8.352 0.091 1 93.69 171 ARG A N 1
ATOM 1365 C CA . ARG A 1 171 ? -18.344 -7.168 -0.721 1 93.69 171 ARG A CA 1
ATOM 1366 C C . ARG A 1 171 ? -17.344 -6.246 -0.03 1 93.69 171 ARG A C 1
ATOM 1368 O O . ARG A 1 171 ? -16.359 -5.812 -0.642 1 93.69 171 ARG A O 1
ATOM 1375 N N . ASP A 1 172 ? -17.578 -5.914 1.232 1 94.5 172 ASP A N 1
ATOM 1376 C CA . ASP A 1 172 ? -16.688 -5.039 1.987 1 94.5 172 ASP A CA 1
ATOM 1377 C C . ASP A 1 172 ? -15.289 -5.629 2.08 1 94.5 172 ASP A C 1
ATOM 1379 O O . ASP A 1 172 ? -14.297 -4.91 1.938 1 94.5 172 ASP A O 1
ATOM 1383 N N . TRP A 1 173 ? -15.258 -6.922 2.32 1 94.94 173 TRP A N 1
ATOM 1384 C CA . TRP A 1 173 ? -13.984 -7.621 2.41 1 94.94 173 TRP A CA 1
ATOM 1385 C C . TRP A 1 173 ? -13.203 -7.504 1.103 1 94.94 173 TRP A C 1
ATOM 1387 O O . TRP A 1 173 ? -12 -7.223 1.11 1 94.94 173 TRP A O 1
ATOM 1397 N N . THR A 1 174 ? -13.891 -7.648 0.012 1 95.25 174 THR A N 1
ATOM 1398 C CA . THR A 1 174 ? -13.281 -7.547 -1.31 1 95.25 174 THR A CA 1
ATOM 1399 C C . THR A 1 174 ? -12.773 -6.129 -1.562 1 95.25 174 THR A C 1
ATOM 1401 O O . THR A 1 174 ? -11.656 -5.945 -2.043 1 95.25 174 THR A O 1
ATOM 1404 N N . LEU A 1 175 ? -13.562 -5.121 -1.205 1 95.5 175 LEU A N 1
ATOM 1405 C CA . LEU A 1 175 ? -13.148 -3.729 -1.369 1 95.5 175 LEU A CA 1
ATOM 1406 C C . LEU A 1 175 ? -11.906 -3.43 -0.545 1 95.5 175 LEU A C 1
ATOM 1408 O O . LEU A 1 175 ? -10.945 -2.854 -1.056 1 95.5 175 LEU A O 1
ATOM 1412 N N . VAL A 1 176 ? -11.922 -3.91 0.647 1 96.69 176 VAL A N 1
ATOM 1413 C CA . VAL A 1 176 ? -10.859 -3.609 1.602 1 96.69 176 VAL A CA 1
ATOM 1414 C C . VAL A 1 176 ? -9.562 -4.285 1.162 1 96.69 176 VAL A C 1
ATOM 1416 O O . VAL A 1 176 ? -8.531 -3.627 1.027 1 96.69 176 VAL A O 1
ATOM 1419 N N . MET A 1 177 ? -9.641 -5.512 0.879 1 97.5 177 MET A N 1
ATOM 1420 C CA . MET A 1 177 ? -8.43 -6.266 0.567 1 97.5 177 MET A CA 1
ATOM 1421 C C . MET A 1 177 ? -7.879 -5.867 -0.8 1 97.5 177 MET A C 1
ATOM 1423 O O . MET A 1 177 ? -6.66 -5.809 -0.992 1 97.5 177 MET A O 1
ATOM 1427 N N . SER A 1 178 ? -8.773 -5.641 -1.767 1 97.88 178 SER A N 1
ATOM 1428 C CA . SER A 1 178 ? -8.32 -5.172 -3.072 1 97.88 178 SER A CA 1
ATOM 1429 C C . SER A 1 178 ? -7.617 -3.822 -2.965 1 97.88 178 SER A C 1
ATOM 1431 O O . SER A 1 178 ? -6.551 -3.623 -3.551 1 97.88 178 SER A O 1
ATOM 1433 N N . SER A 1 179 ? -8.18 -2.932 -2.225 1 98.25 179 SER A N 1
ATOM 1434 C CA . SER A 1 179 ? -7.598 -1.604 -2.047 1 98.25 179 SER A CA 1
ATOM 1435 C C . SER A 1 179 ? -6.27 -1.677 -1.297 1 98.25 179 SER A C 1
ATOM 1437 O O . SER A 1 179 ? -5.332 -0.943 -1.613 1 98.25 179 SER A O 1
ATOM 1439 N N . PHE A 1 180 ? -6.242 -2.561 -0.312 1 98.38 180 PHE A N 1
ATOM 1440 C CA . PHE A 1 180 ? -5 -2.799 0.416 1 98.38 180 PHE A CA 1
ATOM 1441 C C . PHE A 1 180 ? -3.893 -3.238 -0.533 1 98.38 180 PHE A C 1
ATOM 1443 O O . PHE A 1 180 ? -2.789 -2.689 -0.502 1 98.38 180 PHE A O 1
ATOM 1450 N N . ILE A 1 181 ? -4.199 -4.145 -1.353 1 98.44 181 ILE A N 1
ATOM 1451 C CA . ILE A 1 181 ? -3.234 -4.672 -2.311 1 98.44 181 ILE A CA 1
ATOM 1452 C C . ILE A 1 181 ? -2.795 -3.564 -3.266 1 98.44 181 ILE A C 1
ATOM 1454 O O . ILE A 1 181 ? -1.604 -3.418 -3.551 1 98.44 181 ILE A O 1
ATOM 1458 N N . ILE A 1 182 ? -3.73 -2.779 -3.764 1 98.38 182 ILE A N 1
ATOM 1459 C CA . ILE A 1 182 ? -3.41 -1.66 -4.641 1 98.38 182 ILE A CA 1
ATOM 1460 C C . ILE A 1 182 ? -2.445 -0.71 -3.938 1 98.38 182 ILE A C 1
ATOM 1462 O O . ILE A 1 182 ? -1.463 -0.26 -4.531 1 98.38 182 ILE A O 1
ATOM 1466 N N . GLY A 1 183 ? -2.701 -0.476 -2.701 1 98.06 183 GLY A N 1
ATOM 1467 C CA . GLY A 1 183 ? -1.819 0.375 -1.919 1 98.06 183 GLY A CA 1
ATOM 1468 C C . GLY A 1 183 ? -0.408 -0.172 -1.807 1 98.06 183 GLY A C 1
ATOM 1469 O O . GLY A 1 183 ? 0.564 0.579 -1.913 1 98.06 183 GLY A O 1
ATOM 1470 N N . VAL A 1 184 ? -0.31 -1.404 -1.63 1 96.94 184 VAL A N 1
ATOM 1471 C CA . VAL A 1 184 ? 0.991 -2.039 -1.441 1 96.94 184 VAL A CA 1
ATOM 1472 C C . VAL A 1 184 ? 1.796 -1.963 -2.736 1 96.94 184 VAL A C 1
ATOM 1474 O O . VAL A 1 184 ? 2.988 -1.652 -2.715 1 96.94 184 VAL A O 1
ATOM 1477 N N . VAL A 1 185 ? 1.122 -2.191 -3.867 1 97.38 185 VAL A N 1
ATOM 1478 C CA . VAL A 1 185 ? 1.896 -2.385 -5.09 1 97.38 185 VAL A CA 1
ATOM 1479 C C . VAL A 1 185 ? 2.117 -1.041 -5.777 1 97.38 185 VAL A C 1
ATOM 1481 O O . VAL A 1 185 ? 3.01 -0.908 -6.621 1 97.38 185 VAL A O 1
ATOM 1484 N N . THR A 1 186 ? 1.376 -0.001 -5.457 1 96.19 186 THR A N 1
ATOM 1485 C CA . THR A 1 186 ? 1.47 1.296 -6.117 1 96.19 186 THR A CA 1
ATOM 1486 C C . THR A 1 186 ? 2.859 1.899 -5.93 1 96.19 186 THR A C 1
ATOM 1488 O O . THR A 1 186 ? 3.523 2.258 -6.906 1 96.19 186 THR A O 1
ATOM 1491 N N . PRO A 1 187 ? 3.406 1.937 -4.699 1 92.62 187 PRO A N 1
ATOM 1492 C CA . PRO A 1 187 ? 4.754 2.488 -4.562 1 92.62 187 PRO A CA 1
ATOM 1493 C C . PRO A 1 187 ? 5.809 1.664 -5.301 1 92.62 187 PRO A C 1
ATOM 1495 O O . PRO A 1 187 ? 6.793 2.217 -5.793 1 92.62 187 PRO A O 1
ATOM 1498 N N . LEU A 1 188 ? 5.57 0.36 -5.371 1 92.5 188 LEU A N 1
ATOM 1499 C CA . LEU A 1 188 ? 6.508 -0.502 -6.086 1 92.5 188 LEU A CA 1
ATOM 1500 C C . LEU A 1 188 ? 6.562 -0.132 -7.566 1 92.5 188 LEU A C 1
ATOM 1502 O O . LEU A 1 188 ? 7.637 -0.122 -8.164 1 92.5 188 LEU A O 1
ATOM 1506 N N . ILE A 1 189 ? 5.426 0.195 -8.094 1 95.25 189 ILE A N 1
ATOM 1507 C CA . ILE A 1 189 ? 5.324 0.518 -9.516 1 95.25 189 ILE A CA 1
ATOM 1508 C C . ILE A 1 189 ? 5.902 1.907 -9.766 1 95.25 189 ILE A C 1
ATOM 1510 O O . ILE A 1 189 ? 6.688 2.098 -10.703 1 95.25 189 ILE A O 1
ATOM 1514 N N . ILE A 1 190 ? 5.605 2.816 -8.9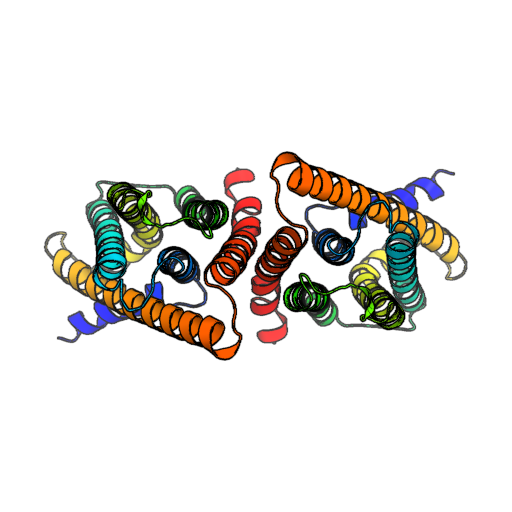06 1 91.81 190 ILE A N 1
ATOM 1515 C CA . ILE A 1 190 ? 6.027 4.203 -9.086 1 91.81 190 ILE A CA 1
ATOM 1516 C C . ILE A 1 190 ? 7.539 4.305 -8.914 1 91.81 190 ILE A C 1
ATOM 1518 O O . ILE A 1 190 ? 8.203 5.062 -9.625 1 91.81 190 ILE A O 1
ATOM 1522 N N . GLN A 1 191 ? 8.102 3.527 -8.039 1 88.81 191 GLN A N 1
ATOM 1523 C CA . GLN A 1 191 ? 9.523 3.639 -7.707 1 88.81 191 GLN A CA 1
ATOM 1524 C C . GLN A 1 191 ? 10.359 2.662 -8.531 1 88.81 191 GLN A C 1
ATOM 1526 O O . GLN A 1 191 ? 11.555 2.504 -8.289 1 88.81 191 GLN A O 1
ATOM 1531 N N . SER A 1 192 ? 9.727 2.072 -9.492 1 91.56 192 SER A N 1
ATOM 1532 C CA . SER A 1 192 ? 10.43 1.102 -10.32 1 91.56 192 SER A CA 1
ATOM 1533 C C . SER A 1 192 ? 11.586 1.755 -11.07 1 91.56 192 SER A C 1
ATOM 1535 O O . SER A 1 192 ? 11.445 2.863 -11.594 1 91.56 192 SER A O 1
ATOM 1537 N N . PRO A 1 193 ? 12.734 1.107 -11.117 1 90.31 193 PRO A N 1
ATOM 1538 C CA . PRO A 1 193 ? 13.898 1.634 -11.836 1 90.31 193 PRO A CA 1
ATOM 1539 C C . PRO A 1 193 ? 13.641 1.794 -13.336 1 90.31 193 PRO A C 1
ATOM 1541 O O . PRO A 1 193 ? 14.391 2.486 -14.023 1 90.31 193 PRO A O 1
ATOM 1544 N N . ILE A 1 194 ? 12.57 1.225 -13.758 1 89.5 194 ILE A N 1
ATOM 1545 C CA . ILE A 1 194 ? 12.289 1.23 -15.188 1 89.5 194 ILE A CA 1
ATOM 1546 C C . ILE A 1 194 ? 12.023 2.658 -15.656 1 89.5 194 ILE A C 1
ATOM 1548 O O . ILE A 1 194 ? 12.203 2.977 -16.828 1 89.5 194 ILE A O 1
ATOM 1552 N N . TRP A 1 195 ? 11.562 3.516 -14.727 1 89.06 195 TRP A N 1
ATOM 1553 C CA . TRP A 1 195 ? 11.211 4.883 -15.094 1 89.06 195 TRP A CA 1
ATOM 1554 C C . TRP A 1 195 ? 12.461 5.738 -15.25 1 89.06 195 TRP A C 1
ATOM 1556 O O . TRP A 1 195 ? 12.406 6.824 -15.836 1 89.06 195 TRP A O 1
ATOM 1566 N N . HIS A 1 196 ? 13.523 5.555 -14.516 1 77.69 196 HIS A N 1
ATOM 1567 C CA . HIS A 1 196 ? 14.742 6.359 -14.539 1 77.69 196 HIS A CA 1
ATOM 1568 C C . HIS A 1 196 ? 15.719 5.848 -15.594 1 77.69 196 HIS A C 1
ATOM 1570 O O . HIS A 1 196 ? 16.844 6.352 -15.703 1 77.69 196 HIS A O 1
ATOM 1576 N N . ARG A 1 197 ? 15.359 4.879 -16.406 1 57.72 197 ARG A N 1
ATOM 1577 C CA . ARG A 1 197 ? 16.281 4.52 -17.469 1 57.72 197 ARG A CA 1
ATOM 1578 C C . ARG A 1 197 ? 16.047 5.363 -18.719 1 57.72 197 ARG A C 1
ATOM 1580 O O . ARG A 1 197 ? 14.906 5.762 -19 1 57.72 197 ARG A O 1
ATOM 1587 N N . MET B 1 1 ? 12.211 40.562 1.684 1 51.25 1 MET B N 1
ATOM 1588 C CA . MET B 1 1 ? 11.188 40.031 0.796 1 51.25 1 MET B CA 1
ATOM 1589 C C . MET B 1 1 ? 11.633 38.719 0.181 1 51.25 1 MET B C 1
ATOM 1591 O O . MET B 1 1 ? 10.875 37.75 0.161 1 51.25 1 MET B O 1
ATOM 1595 N N . GLN B 1 2 ? 12.953 38.688 -0.242 1 62.25 2 GLN B N 1
ATOM 1596 C CA . GLN B 1 2 ? 13.562 37.5 -0.884 1 62.25 2 GLN B CA 1
ATOM 1597 C C . GLN B 1 2 ? 13.625 36.312 0.07 1 62.25 2 GLN B C 1
ATOM 1599 O O . GLN B 1 2 ? 13.398 35.188 -0.337 1 62.25 2 GLN B O 1
ATOM 1604 N N . GLU B 1 3 ? 13.539 36.812 1.362 1 81 3 GLU B N 1
ATOM 1605 C CA . GLU B 1 3 ? 13.727 35.75 2.365 1 81 3 GLU B CA 1
ATOM 1606 C C . GLU B 1 3 ? 12.398 35.062 2.701 1 81 3 GLU B C 1
ATOM 1608 O O . GLU B 1 3 ? 12.367 33.875 2.916 1 81 3 GLU B O 1
ATOM 1613 N N . PHE B 1 4 ? 11.32 35.875 2.527 1 85.69 4 PHE B N 1
ATOM 1614 C CA . PHE B 1 4 ? 10.008 35.312 2.828 1 85.69 4 PHE B CA 1
ATOM 1615 C C . PHE B 1 4 ? 9.695 34.125 1.897 1 85.69 4 PHE B C 1
ATOM 1617 O O . PHE B 1 4 ? 9.312 33.062 2.354 1 85.69 4 PHE B O 1
ATOM 1624 N N . TRP B 1 5 ? 9.859 34.375 0.598 1 91.25 5 TRP B N 1
ATOM 1625 C CA . TRP B 1 5 ? 9.461 33.406 -0.404 1 91.25 5 TRP B CA 1
ATOM 1626 C C . TRP B 1 5 ? 10.336 32.156 -0.315 1 91.25 5 TRP B C 1
ATOM 1628 O O . TRP B 1 5 ? 9.883 31.047 -0.626 1 91.25 5 TRP B O 1
ATOM 1638 N N . LEU B 1 6 ? 11.484 32.406 0.133 1 90.19 6 LEU B N 1
ATOM 1639 C CA . LEU B 1 6 ? 12.391 31.266 0.251 1 90.19 6 LEU B CA 1
ATOM 1640 C C . LEU B 1 6 ? 11.844 30.234 1.229 1 90.19 6 LEU B C 1
ATOM 1642 O O . LEU B 1 6 ? 11.617 29.078 0.856 1 90.19 6 LEU B O 1
ATOM 1646 N N . TYR B 1 7 ? 11.57 30.609 2.473 1 91.56 7 TYR B N 1
ATOM 1647 C CA . TYR B 1 7 ? 11.117 29.672 3.494 1 91.56 7 TYR B CA 1
ATOM 1648 C C . TYR B 1 7 ? 9.695 29.203 3.217 1 91.56 7 TYR B C 1
ATOM 1650 O O . TYR B 1 7 ? 9.352 28.062 3.49 1 91.56 7 TYR B O 1
ATOM 1658 N N . PHE B 1 8 ? 8.898 30.141 2.67 1 95.88 8 PHE B N 1
ATOM 1659 C CA . PHE B 1 8 ? 7.555 29.75 2.256 1 95.88 8 PHE B CA 1
ATOM 1660 C C . PHE B 1 8 ? 7.602 28.625 1.233 1 95.88 8 PHE B C 1
ATOM 1662 O O . PHE B 1 8 ? 6.883 27.641 1.367 1 95.88 8 PHE B O 1
ATOM 1669 N N . GLU B 1 9 ? 8.43 28.75 0.241 1 95.69 9 GLU B N 1
ATOM 1670 C CA . GLU B 1 9 ? 8.547 27.75 -0.82 1 95.69 9 GLU B CA 1
ATOM 1671 C C . GLU B 1 9 ? 9.094 26.438 -0.281 1 95.69 9 GLU B C 1
ATOM 1673 O O . GLU B 1 9 ? 8.68 25.359 -0.722 1 95.69 9 GLU B O 1
ATOM 1678 N N . ILE B 1 10 ? 10.016 26.531 0.617 1 93.5 10 ILE B N 1
ATOM 1679 C CA . ILE B 1 10 ? 10.555 25.328 1.231 1 93.5 10 ILE B CA 1
ATOM 1680 C C . ILE B 1 10 ? 9.445 24.578 1.954 1 93.5 10 ILE B C 1
ATOM 1682 O O . ILE B 1 10 ? 9.352 23.344 1.857 1 93.5 10 ILE B O 1
ATOM 1686 N N . GLY B 1 11 ? 8.609 25.375 2.666 1 95 11 GLY B N 1
ATOM 1687 C CA . GLY B 1 11 ? 7.473 24.75 3.334 1 95 11 GLY B CA 1
ATOM 1688 C C . GLY B 1 11 ? 6.492 24.109 2.371 1 95 11 GLY B C 1
ATOM 1689 O O . GLY B 1 11 ? 6.039 22.984 2.594 1 95 11 GLY B O 1
ATOM 1690 N N . LEU B 1 12 ? 6.195 24.844 1.298 1 96.38 12 LEU B N 1
ATOM 1691 C CA . LEU B 1 12 ? 5.277 24.344 0.274 1 96.38 12 LEU B CA 1
ATOM 1692 C C . LEU B 1 12 ? 5.789 23.047 -0.338 1 96.38 12 LEU B C 1
ATOM 1694 O O . LEU B 1 12 ? 5.059 22.062 -0.396 1 96.38 12 LEU B O 1
ATOM 1698 N N . LYS B 1 13 ? 6.996 23.031 -0.692 1 94.69 13 LYS B N 1
ATOM 1699 C CA . LYS B 1 13 ? 7.594 21.891 -1.382 1 94.69 13 LYS B CA 1
ATOM 1700 C C . LYS B 1 13 ? 7.781 20.719 -0.434 1 94.69 13 LYS B C 1
ATOM 1702 O O . LYS B 1 13 ? 7.727 19.562 -0.857 1 94.69 13 LYS B O 1
ATOM 1707 N N . HIS B 1 14 ? 8.008 21.031 0.814 1 93.94 14 HIS B N 1
ATOM 1708 C CA . HIS B 1 14 ? 8.172 20 1.833 1 93.94 14 HIS B CA 1
ATOM 1709 C C . HIS B 1 14 ? 6.953 19.078 1.893 1 93.94 14 HIS B C 1
ATOM 1711 O O . HIS B 1 14 ? 7.09 17.859 1.988 1 93.94 14 HIS B O 1
ATOM 1717 N N . VAL B 1 15 ? 5.816 19.609 1.732 1 94.31 15 VAL B N 1
ATOM 1718 C CA . VAL B 1 15 ? 4.57 18.844 1.829 1 94.31 15 VAL B CA 1
ATOM 1719 C C . VAL B 1 15 ? 4.215 18.266 0.466 1 94.31 15 VAL B C 1
ATOM 1721 O O . VAL B 1 15 ? 3.75 17.125 0.375 1 94.31 15 VAL B O 1
ATOM 1724 N N . LEU B 1 16 ? 4.484 19 -0.575 1 93.88 16 LEU B N 1
ATOM 1725 C CA . LEU B 1 16 ? 4.02 18.609 -1.902 1 93.88 16 LEU B CA 1
ATOM 1726 C C . LEU B 1 16 ? 5.047 17.719 -2.596 1 93.88 16 LEU B C 1
ATOM 1728 O O . LEU B 1 16 ? 4.812 17.25 -3.715 1 93.88 16 LEU B O 1
ATOM 1732 N N . ASN B 1 17 ? 6.086 17.484 -1.92 1 87.94 17 ASN B N 1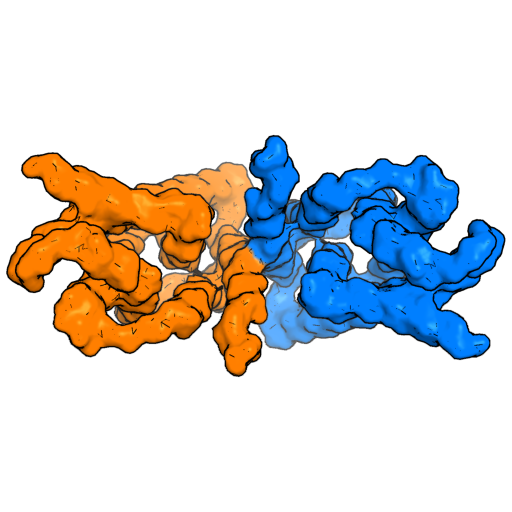
ATOM 1733 C CA . ASN B 1 17 ? 7.117 16.609 -2.486 1 87.94 17 ASN B CA 1
ATOM 1734 C C . ASN B 1 17 ? 6.609 15.195 -2.689 1 87.94 17 ASN B C 1
ATOM 1736 O O . ASN B 1 17 ? 6.273 14.508 -1.722 1 87.94 17 ASN B O 1
ATOM 1740 N N . ILE B 1 18 ? 6.672 14.641 -3.873 1 79.75 18 ILE B N 1
ATOM 1741 C CA . ILE B 1 18 ? 6.129 13.336 -4.234 1 79.75 18 ILE B CA 1
ATOM 1742 C C . ILE B 1 18 ? 7.023 12.234 -3.674 1 79.75 18 ILE B C 1
ATOM 1744 O O . ILE B 1 18 ? 6.57 11.109 -3.451 1 79.75 18 ILE B O 1
ATOM 1748 N N . ASN B 1 19 ? 8.25 12.562 -3.426 1 81.25 19 ASN B N 1
ATOM 1749 C CA . ASN B 1 19 ? 9.18 11.586 -2.865 1 81.25 19 ASN B CA 1
ATOM 1750 C C . ASN B 1 19 ? 8.961 11.406 -1.365 1 81.25 19 ASN B C 1
ATOM 1752 O O . ASN B 1 19 ? 9.445 10.43 -0.777 1 81.25 19 ASN B O 1
ATOM 1756 N N . ALA B 1 20 ? 8.281 12.375 -0.771 1 82.69 20 ALA B N 1
ATOM 1757 C CA . ALA B 1 20 ? 7.895 12.312 0.637 1 82.69 20 ALA B CA 1
ATOM 1758 C C . ALA B 1 20 ? 6.375 12.352 0.792 1 82.69 20 ALA B C 1
ATOM 1760 O O . ALA B 1 20 ? 5.828 13.297 1.367 1 82.69 20 ALA B O 1
ATOM 1761 N N . TYR B 1 21 ? 5.852 11.211 0.372 1 91.62 21 TYR B N 1
ATOM 1762 C CA . TYR B 1 21 ? 4.402 11.227 0.23 1 91.62 21 TYR B CA 1
ATOM 1763 C C . TYR B 1 21 ? 3.721 10.953 1.565 1 91.62 21 TYR B C 1
ATOM 1765 O O . TYR B 1 21 ? 2.498 10.805 1.627 1 91.62 21 TYR B O 1
ATOM 1773 N N . ASP B 1 22 ? 4.477 10.914 2.607 1 93.38 22 ASP B N 1
ATOM 1774 C CA . ASP B 1 22 ? 3.891 10.641 3.916 1 93.38 22 ASP B CA 1
ATOM 1775 C C . ASP B 1 22 ? 2.898 11.734 4.312 1 93.38 22 ASP B C 1
ATOM 1777 O O . ASP B 1 22 ? 1.826 11.445 4.844 1 93.38 22 ASP B O 1
ATOM 1781 N N . HIS B 1 23 ? 3.236 13.008 4.039 1 95.25 23 HIS B N 1
ATOM 1782 C CA . HIS B 1 23 ? 2.322 14.094 4.352 1 95.25 23 HIS B CA 1
ATOM 1783 C C . HIS B 1 23 ? 1.039 13.992 3.535 1 95.25 23 HIS B C 1
ATOM 1785 O O . HIS B 1 23 ? -0.059 14.164 4.07 1 95.25 23 HIS B O 1
ATOM 1791 N N . ILE B 1 24 ? 1.199 13.688 2.307 1 96.06 24 ILE B N 1
ATOM 1792 C CA . ILE B 1 24 ? 0.047 13.586 1.418 1 96.06 24 ILE B CA 1
ATOM 1793 C C . ILE B 1 24 ? -0.864 12.445 1.879 1 96.06 24 ILE B C 1
ATOM 1795 O O . ILE B 1 24 ? -2.084 12.617 1.948 1 96.06 24 ILE B O 1
ATOM 1799 N N . LEU B 1 25 ? -0.255 11.32 2.186 1 97.25 25 LEU B N 1
ATOM 1800 C CA . LEU B 1 25 ? -1.039 10.188 2.668 1 97.25 25 LEU B CA 1
ATOM 1801 C C . LEU B 1 25 ? -1.795 10.547 3.939 1 97.25 25 LEU B C 1
ATOM 1803 O O . LEU B 1 25 ? -2.963 10.188 4.098 1 97.25 25 LEU B O 1
ATOM 1807 N N . PHE B 1 26 ? -1.122 11.211 4.871 1 97.5 26 PHE B N 1
ATOM 1808 C CA . PHE B 1 26 ? -1.759 11.641 6.113 1 97.5 26 PHE B CA 1
ATOM 1809 C C . PHE B 1 26 ? -2.947 12.547 5.832 1 97.5 26 PHE B C 1
ATOM 1811 O O . PHE B 1 26 ? -4.023 12.375 6.406 1 97.5 26 PHE B O 1
ATOM 1818 N N . LEU B 1 27 ? -2.744 13.469 4.918 1 97.31 27 LEU B N 1
ATOM 1819 C CA . LEU B 1 27 ? -3.781 14.445 4.605 1 97.31 27 LEU B CA 1
ATOM 1820 C C . LEU B 1 27 ? -4.969 13.781 3.922 1 97.31 27 LEU B C 1
ATOM 1822 O O . LEU B 1 27 ? -6.121 14.156 4.16 1 97.31 27 LEU B O 1
ATOM 1826 N N . ILE B 1 28 ? -4.707 12.812 3.08 1 97.62 28 ILE B N 1
ATOM 1827 C CA . ILE B 1 28 ? -5.793 12.047 2.479 1 97.62 28 ILE B CA 1
ATOM 1828 C C . ILE B 1 28 ? -6.602 11.352 3.572 1 97.62 28 ILE B C 1
ATOM 1830 O O . ILE B 1 28 ? -7.828 11.492 3.629 1 97.62 28 ILE B O 1
ATOM 1834 N N . GLY B 1 29 ? -5.895 10.656 4.445 1 97.38 29 GLY B N 1
ATOM 1835 C CA . GLY B 1 29 ? -6.566 9.969 5.535 1 97.38 29 GLY B CA 1
ATOM 1836 C C . GLY B 1 29 ? -7.383 10.898 6.414 1 97.38 29 GLY B C 1
ATOM 1837 O O . GLY B 1 29 ? -8.508 10.562 6.805 1 97.38 29 GLY B O 1
ATOM 1838 N N . MET B 1 30 ? -6.836 12.016 6.711 1 95.94 30 MET B N 1
ATOM 1839 C CA . MET B 1 30 ? -7.496 12.992 7.57 1 95.94 30 MET B CA 1
ATOM 1840 C C . MET B 1 30 ? -8.727 13.578 6.887 1 95.94 30 MET B C 1
ATOM 1842 O O . MET B 1 30 ? -9.727 13.883 7.547 1 95.94 30 MET B O 1
ATOM 1846 N N . THR B 1 31 ? -8.719 13.633 5.582 1 96.38 31 THR B N 1
ATOM 1847 C CA . THR B 1 31 ? -9.734 14.359 4.828 1 96.38 31 THR B CA 1
ATOM 1848 C C . THR B 1 31 ? -10.883 13.438 4.445 1 96.38 31 THR B C 1
ATOM 1850 O O . THR B 1 31 ? -12.016 13.898 4.262 1 96.38 31 THR B O 1
ATOM 1853 N N . ILE B 1 32 ? -10.695 12.203 4.359 1 94.06 32 ILE B N 1
ATOM 1854 C CA . ILE B 1 32 ? -11.602 11.211 3.807 1 94.06 32 ILE B CA 1
ATOM 1855 C C . ILE B 1 32 ? -12.961 11.312 4.488 1 94.06 32 ILE B C 1
ATOM 1857 O O . ILE B 1 32 ? -14 11.242 3.832 1 94.06 32 ILE B O 1
ATOM 1861 N N . PRO B 1 33 ? -13.008 11.523 5.785 1 91.75 33 PRO B N 1
ATOM 1862 C CA . PRO B 1 33 ? -14.32 11.531 6.438 1 91.75 33 PRO B CA 1
ATOM 1863 C C . PRO B 1 33 ? -15.094 12.828 6.188 1 91.75 33 PRO B C 1
ATOM 1865 O O . PRO B 1 33 ? -16.266 12.922 6.535 1 91.75 33 PRO B O 1
ATOM 1868 N N . TYR B 1 34 ? -14.508 13.789 5.559 1 93.06 34 TYR B N 1
ATOM 1869 C CA . TYR B 1 34 ? -15.109 15.117 5.5 1 93.06 34 TYR B CA 1
ATOM 1870 C C . TYR B 1 34 ? -15.523 15.469 4.078 1 93.06 34 TYR B C 1
ATOM 1872 O O . TYR B 1 34 ? -15.125 14.797 3.125 1 93.06 34 TYR B O 1
ATOM 1880 N N . SER B 1 35 ? -16.422 16.438 3.959 1 93.94 35 SER B N 1
ATOM 1881 C CA . SER B 1 35 ? -16.844 17.062 2.701 1 93.94 35 SER B CA 1
ATOM 1882 C C . SER B 1 35 ? -16.531 18.547 2.682 1 93.94 35 SER B C 1
ATOM 1884 O O . SER B 1 35 ? -15.984 19.078 3.65 1 93.94 35 SER B O 1
ATOM 1886 N N . PHE B 1 36 ? -16.859 19.203 1.534 1 95.12 36 PHE B N 1
ATOM 1887 C CA . PHE B 1 36 ? -16.656 20.641 1.412 1 95.12 36 PHE B CA 1
ATOM 1888 C C . PHE B 1 36 ? -17.422 21.406 2.486 1 95.12 36 PHE B C 1
ATOM 1890 O O . PHE B 1 36 ? -16.969 22.438 2.979 1 95.12 36 PHE B O 1
ATOM 1897 N N . ASN B 1 37 ? -18.531 20.828 2.912 1 95.31 37 ASN B N 1
ATOM 1898 C CA . ASN B 1 37 ? -19.391 21.484 3.895 1 95.31 37 ASN B CA 1
ATOM 1899 C C . ASN B 1 37 ? -18.781 21.438 5.293 1 95.31 37 ASN B C 1
ATOM 1901 O O . ASN B 1 37 ? -19.203 22.172 6.184 1 95.31 37 ASN B O 1
ATOM 1905 N N . ASP B 1 38 ? -17.734 20.578 5.438 1 95.31 38 ASP B N 1
ATOM 1906 C CA . ASP B 1 38 ? -17.062 20.453 6.727 1 95.31 38 ASP B CA 1
ATOM 1907 C C . ASP B 1 38 ? -15.789 21.281 6.777 1 95.31 38 ASP B C 1
ATOM 1909 O O . ASP B 1 38 ? -14.812 20.891 7.418 1 95.31 38 ASP B O 1
ATOM 1913 N N . TRP B 1 39 ? -15.758 22.391 6.117 1 96.5 39 TRP B N 1
ATOM 1914 C CA . TRP B 1 39 ? -14.523 23.141 5.918 1 96.5 39 TRP B CA 1
ATOM 1915 C C . TRP B 1 39 ? -13.945 23.594 7.254 1 96.5 39 TRP B C 1
ATOM 1917 O O . TRP B 1 39 ? -12.719 23.641 7.418 1 96.5 39 TRP B O 1
ATOM 1927 N N . LYS B 1 40 ? -14.742 23.969 8.227 1 96.5 40 LYS B N 1
ATOM 1928 C CA . LYS B 1 40 ? -14.234 24.391 9.523 1 96.5 40 LYS B CA 1
ATOM 1929 C C . LYS B 1 40 ? -13.469 23.266 10.211 1 96.5 40 LYS B C 1
ATOM 1931 O O . LYS B 1 40 ? -12.438 23.5 10.844 1 96.5 40 LYS B O 1
ATOM 1936 N N . LYS B 1 41 ? -13.969 22.078 10.062 1 95.31 41 LYS B N 1
ATOM 1937 C CA . LYS B 1 41 ? -13.352 20.922 10.711 1 95.31 41 LYS B CA 1
ATOM 1938 C C . LYS B 1 41 ? -12 20.609 10.086 1 95.31 41 LYS B C 1
ATOM 1940 O O . LYS B 1 41 ? -10.977 20.594 10.773 1 95.31 41 LYS B O 1
ATOM 1945 N N . TRP B 1 42 ? -12 20.422 8.75 1 96.5 42 TRP B N 1
ATOM 1946 C CA . TRP B 1 42 ? -10.742 20 8.148 1 96.5 42 TRP B CA 1
ATOM 1947 C C . TRP B 1 42 ? -9.734 21.141 8.141 1 96.5 42 TRP B C 1
ATOM 1949 O O . TRP B 1 42 ? -8.523 20.922 8.219 1 96.5 42 TRP B O 1
ATOM 1959 N N . LEU B 1 43 ? -10.234 22.453 8.117 1 97.69 43 LEU B N 1
ATOM 1960 C CA . LEU B 1 43 ? -9.312 23.578 8.25 1 97.69 43 LEU B CA 1
ATOM 1961 C C . LEU B 1 43 ? -8.68 23.609 9.633 1 97.69 43 LEU B C 1
ATOM 1963 O O . LEU B 1 43 ? -7.496 23.922 9.773 1 97.69 43 LEU B O 1
ATOM 1967 N N . THR B 1 44 ? -9.5 23.328 10.594 1 97.25 44 THR B N 1
ATOM 1968 C CA . THR B 1 44 ? -8.984 23.266 11.961 1 97.25 44 THR B CA 1
ATOM 1969 C C . THR B 1 44 ? -7.922 22.188 12.086 1 97.25 44 THR B C 1
ATOM 1971 O O . THR B 1 44 ? -6.871 22.406 12.695 1 97.25 44 THR B O 1
ATOM 1974 N N . LEU B 1 45 ? -8.156 21.031 11.539 1 97.5 45 LEU B N 1
ATOM 1975 C CA . LEU B 1 45 ? -7.211 19.938 11.609 1 97.5 45 LEU B CA 1
ATOM 1976 C C . LEU B 1 45 ? -5.922 20.266 10.867 1 97.5 45 LEU B C 1
ATOM 1978 O O . LEU B 1 45 ? -4.828 19.969 11.344 1 97.5 45 LEU B O 1
ATOM 1982 N N . VAL B 1 46 ? -6.066 20.906 9.734 1 98.06 46 VAL B N 1
ATOM 1983 C CA . VAL B 1 46 ? -4.91 21.344 8.961 1 98.06 46 VAL B CA 1
ATOM 1984 C C . VAL B 1 46 ? -4.066 22.297 9.797 1 98.06 46 VAL B C 1
ATOM 1986 O O . VAL B 1 46 ? -2.844 22.156 9.883 1 98.06 46 VAL B O 1
ATOM 1989 N N . SER B 1 47 ? -4.703 23.219 10.43 1 98.5 47 SER B N 1
ATOM 1990 C CA . SER B 1 47 ? -4.008 24.203 11.234 1 98.5 47 SER B CA 1
ATOM 1991 C C . SER B 1 47 ? -3.369 23.578 12.469 1 98.5 47 SER B C 1
ATOM 1993 O O . SER B 1 47 ? -2.273 23.969 12.875 1 98.5 47 SER B O 1
ATOM 1995 N N . LEU B 1 48 ? -4.066 22.641 13.031 1 98.12 48 LEU B N 1
ATOM 1996 C CA . LEU B 1 48 ? -3.525 21.953 14.203 1 98.12 48 LEU B CA 1
ATOM 1997 C C . LEU B 1 48 ? -2.299 21.125 13.828 1 98.12 48 LEU B C 1
ATOM 1999 O O . LEU B 1 48 ? -1.345 21.047 14.609 1 98.12 48 LEU B O 1
ATOM 2003 N N . PHE B 1 49 ? -2.352 20.484 12.734 1 98.25 49 PHE B N 1
ATOM 2004 C CA . PHE B 1 49 ? -1.18 19.75 12.258 1 98.25 49 PHE B CA 1
ATOM 2005 C C . PHE B 1 49 ? -0.004 20.703 12.047 1 98.25 49 PHE B C 1
ATOM 2007 O O . PHE B 1 49 ? 1.121 20.406 12.453 1 98.25 49 PHE B O 1
ATOM 2014 N N . THR B 1 50 ? -0.3 21.859 11.43 1 98.25 50 THR B N 1
ATOM 2015 C CA . THR B 1 50 ? 0.737 22.859 11.203 1 98.25 50 THR B CA 1
ATOM 2016 C C . THR B 1 50 ? 1.299 23.359 12.539 1 98.25 50 THR B C 1
ATOM 2018 O O . THR B 1 50 ? 2.514 23.516 12.68 1 98.25 50 THR B O 1
ATOM 2021 N N . LEU B 1 51 ? 0.39 23.562 13.414 1 98 51 LEU B N 1
ATOM 2022 C CA . LEU B 1 51 ? 0.811 24.016 14.734 1 98 51 LEU B CA 1
ATOM 2023 C C . LEU B 1 51 ? 1.73 23 15.391 1 98 51 LEU B C 1
ATOM 2025 O O . LEU B 1 51 ? 2.789 23.344 15.914 1 98 51 LEU B O 1
ATOM 2029 N N . GLY B 1 52 ? 1.35 21.75 15.422 1 97.62 52 GLY B N 1
ATOM 2030 C CA . GLY B 1 52 ? 2.209 20.703 15.953 1 97.62 52 GLY B CA 1
ATOM 2031 C C . GLY B 1 52 ? 3.561 20.641 15.266 1 97.62 52 GLY B C 1
ATOM 2032 O O . GLY B 1 52 ? 4.594 20.547 15.938 1 97.62 52 GLY B O 1
ATOM 2033 N N . HIS B 1 53 ? 3.535 20.672 13.984 1 96.94 53 HIS B N 1
ATOM 2034 C CA . HIS B 1 53 ? 4.746 20.688 13.164 1 96.94 53 HIS B CA 1
ATOM 2035 C C . HIS B 1 53 ? 5.676 21.828 13.578 1 96.94 53 HIS B C 1
ATOM 2037 O O . HIS B 1 53 ? 6.875 21.609 13.773 1 96.94 53 HIS B O 1
ATOM 2043 N N . SER B 1 54 ? 5.113 22.969 13.766 1 96.25 54 SER B N 1
ATOM 2044 C CA . SER B 1 54 ? 5.871 24.156 14.141 1 96.25 54 SER B CA 1
ATOM 2045 C C . SER B 1 54 ? 6.441 24.031 15.547 1 96.25 54 SER B C 1
ATOM 2047 O O . SER B 1 54 ? 7.578 24.422 15.805 1 96.25 54 SER B O 1
ATOM 2049 N N . ILE B 1 55 ? 5.676 23.484 16.406 1 95.88 55 ILE B N 1
ATOM 2050 C CA . ILE B 1 55 ? 6.109 23.328 17.797 1 95.88 55 ILE B CA 1
ATOM 2051 C C . ILE B 1 55 ? 7.363 22.453 17.844 1 95.88 55 ILE B C 1
ATOM 2053 O O . ILE B 1 55 ? 8.359 22.828 18.469 1 95.88 55 ILE B O 1
ATOM 2057 N N . SER B 1 56 ? 7.379 21.328 17.172 1 95.56 56 SER B N 1
ATOM 2058 C CA . SER B 1 56 ? 8.523 20.438 17.203 1 95.56 56 SER B CA 1
ATOM 2059 C C . SER B 1 56 ? 9.742 21.062 16.547 1 95.56 56 SER B C 1
ATOM 2061 O O . SER B 1 56 ? 10.867 20.891 17.016 1 95.56 56 SER B O 1
ATOM 2063 N N . LEU B 1 57 ? 9.516 21.797 15.477 1 93.31 57 LEU B N 1
ATOM 2064 C CA . LEU B 1 57 ? 10.633 22.453 14.797 1 93.31 57 LEU B CA 1
ATOM 2065 C C . LEU B 1 57 ? 11.273 23.5 15.688 1 93.31 57 LEU B C 1
ATOM 2067 O O . LEU B 1 57 ? 12.5 23.594 15.766 1 93.31 57 LEU B O 1
ATOM 2071 N N . ILE B 1 58 ? 10.406 24.281 16.344 1 91.81 58 ILE B N 1
ATOM 2072 C CA . ILE B 1 58 ? 10.898 25.328 17.234 1 91.81 58 ILE B CA 1
ATOM 2073 C C . ILE B 1 58 ? 11.703 24.672 18.375 1 91.81 58 ILE B C 1
ATOM 2075 O O . ILE B 1 58 ? 12.828 25.109 18.656 1 91.81 58 ILE B O 1
ATOM 2079 N N . LEU B 1 59 ? 11.156 23.672 18.922 1 92.12 59 LEU B N 1
ATOM 2080 C CA . LEU B 1 59 ? 11.836 23 20.016 1 92.12 59 LEU B CA 1
ATOM 2081 C C . LEU B 1 59 ? 13.164 22.391 19.562 1 92.12 59 LEU B C 1
ATOM 2083 O O . LEU B 1 59 ? 14.141 22.391 20.312 1 92.12 59 LEU B O 1
ATOM 2087 N N . SER B 1 60 ? 13.195 21.906 18.422 1 89.81 60 SER B N 1
ATOM 2088 C CA . SER B 1 60 ? 14.414 21.297 17.875 1 89.81 60 SER B CA 1
ATOM 2089 C C . SER B 1 60 ? 15.461 22.359 17.562 1 89.81 60 SER B C 1
ATOM 2091 O O . SER B 1 60 ? 16.625 22.203 17.922 1 89.81 60 SER B O 1
ATOM 2093 N N . VAL B 1 61 ? 15.047 23.438 16.938 1 85.12 61 VAL B N 1
ATOM 2094 C CA . VAL B 1 61 ? 15.961 24.5 16.531 1 85.12 61 VAL B CA 1
ATOM 2095 C C . VAL B 1 61 ? 16.594 25.156 17.75 1 85.12 61 VAL B C 1
ATOM 2097 O O . VAL B 1 61 ? 17.75 25.562 17.719 1 85.12 61 VAL B O 1
ATOM 2100 N N . PHE B 1 62 ? 15.922 25.156 18.812 1 87.44 62 PHE B N 1
ATOM 2101 C CA . PHE B 1 62 ? 16.422 25.766 20.047 1 87.44 62 PHE B CA 1
ATOM 2102 C C . PHE B 1 62 ? 17.156 24.75 20.906 1 87.44 62 PHE B C 1
ATOM 2104 O O . PHE B 1 62 ? 17.578 25.047 22.016 1 87.44 62 PHE B O 1
ATOM 2111 N N . GLY B 1 63 ? 17.188 23.516 20.422 1 86.62 63 GLY B N 1
ATOM 2112 C CA . GLY B 1 63 ? 17.984 22.484 21.078 1 86.62 63 GLY B CA 1
ATOM 2113 C C . GLY B 1 63 ? 17.297 21.906 22.297 1 86.62 63 GLY B C 1
ATOM 2114 O O . GLY B 1 63 ? 17.969 21.391 23.203 1 86.62 63 GLY B O 1
ATOM 2115 N N . ILE B 1 64 ? 16.047 22.016 22.344 1 89.25 64 ILE B N 1
ATOM 2116 C CA . ILE B 1 64 ? 15.297 21.547 23.516 1 89.25 64 ILE B CA 1
ATOM 2117 C C . ILE B 1 64 ? 14.992 20.062 23.359 1 89.25 64 ILE B C 1
ATOM 2119 O O . ILE B 1 64 ? 15.031 19.312 24.344 1 89.25 64 ILE B O 1
ATOM 2123 N N . ILE B 1 65 ? 14.688 19.641 22.078 1 89.69 65 ILE B N 1
ATOM 2124 C CA . ILE B 1 65 ? 14.352 18.25 21.828 1 89.69 65 ILE B CA 1
ATOM 2125 C C . ILE B 1 65 ? 15.273 17.672 20.766 1 89.69 65 ILE B C 1
ATOM 2127 O O . ILE B 1 65 ? 15.617 18.359 19.797 1 89.69 65 ILE B O 1
ATOM 2131 N N . TYR B 1 66 ? 15.742 16.5 21.078 1 85.12 66 TYR B N 1
ATOM 2132 C CA . TYR B 1 66 ? 16.516 15.695 20.141 1 85.12 66 TYR B CA 1
ATOM 2133 C C . TYR B 1 66 ? 15.938 14.289 20.031 1 85.12 66 TYR B C 1
ATOM 2135 O O . TYR B 1 66 ? 15.609 13.664 21.031 1 85.12 66 TYR B O 1
ATOM 2143 N N . ILE B 1 67 ? 15.625 13.984 18.828 1 86.06 67 ILE B N 1
ATOM 2144 C CA . ILE B 1 67 ? 15.078 12.641 18.641 1 86.06 67 ILE B CA 1
ATOM 2145 C C . ILE B 1 67 ? 15.844 11.914 17.547 1 86.06 67 ILE B C 1
ATOM 2147 O O . ILE B 1 67 ? 16.312 12.539 16.594 1 86.06 67 ILE B O 1
ATOM 2151 N N . LYS B 1 68 ? 15.945 10.625 17.734 1 90.19 68 LYS B N 1
ATOM 2152 C CA . LYS B 1 68 ? 16.609 9.789 16.75 1 90.19 68 LYS B CA 1
ATOM 2153 C C . LYS B 1 68 ? 15.82 9.734 15.445 1 90.19 68 LYS B C 1
ATOM 2155 O O . LYS B 1 68 ? 14.609 9.5 15.461 1 90.19 68 LYS B O 1
ATOM 2160 N N . GLU B 1 69 ? 16.5 9.938 14.383 1 89.75 69 GLU B N 1
ATOM 2161 C CA . GLU B 1 69 ? 15.875 9.992 13.062 1 89.75 69 GLU B CA 1
ATOM 2162 C C . GLU B 1 69 ? 15.141 8.688 12.742 1 89.75 69 GLU B C 1
ATOM 2164 O O . GLU B 1 69 ? 14.023 8.711 12.219 1 89.75 69 GLU B O 1
ATOM 2169 N N . ASN B 1 70 ? 15.75 7.602 13.086 1 91.31 70 ASN B N 1
ATOM 2170 C CA . ASN B 1 70 ? 15.164 6.301 12.781 1 91.31 70 ASN B CA 1
ATOM 2171 C C . ASN B 1 70 ? 13.836 6.102 13.508 1 91.31 70 ASN B C 1
ATOM 2173 O O . ASN B 1 70 ? 12.914 5.484 12.969 1 91.31 70 ASN B O 1
ATOM 2177 N N . LEU B 1 71 ? 13.75 6.598 14.648 1 94.31 71 LEU B N 1
ATOM 2178 C CA . LEU B 1 71 ? 12.516 6.48 15.422 1 94.31 71 LEU B CA 1
ATOM 2179 C C . LEU B 1 71 ? 11.406 7.309 14.781 1 94.31 71 LEU B C 1
ATOM 2181 O O . LEU B 1 71 ? 10.273 6.828 14.641 1 94.31 71 LEU B O 1
ATOM 2185 N N . VAL B 1 72 ? 11.711 8.484 14.391 1 95 72 VAL B N 1
ATOM 2186 C CA . VAL B 1 72 ? 10.727 9.375 13.781 1 95 72 VAL B CA 1
ATOM 2187 C C . VAL B 1 72 ? 10.25 8.789 12.453 1 95 72 VAL B C 1
ATOM 2189 O O . VAL B 1 72 ? 9.055 8.797 12.156 1 95 72 VAL B O 1
ATOM 2192 N N . GLU B 1 73 ? 11.203 8.32 11.75 1 93.94 73 GLU B N 1
ATOM 2193 C CA . GLU B 1 73 ? 10.891 7.723 10.461 1 93.94 73 GLU B CA 1
ATOM 2194 C C . GLU B 1 73 ? 9.945 6.535 10.609 1 93.94 73 GLU B C 1
ATOM 2196 O O . GLU B 1 73 ? 9.148 6.25 9.719 1 93.94 73 GLU B O 1
ATOM 2201 N N . PHE B 1 74 ? 10.078 5.906 11.688 1 96.19 74 PHE B N 1
ATOM 2202 C CA . PHE B 1 74 ? 9.219 4.766 11.984 1 96.19 74 PHE B CA 1
ATOM 2203 C C . PHE B 1 74 ? 7.848 5.234 12.461 1 96.19 74 PHE B C 1
ATOM 2205 O O . PHE B 1 74 ? 6.824 4.66 12.086 1 96.19 74 PHE B O 1
ATOM 2212 N N . LEU B 1 75 ? 7.785 6.234 13.195 1 97.25 75 LEU B N 1
ATOM 2213 C CA . LEU B 1 75 ? 6.551 6.719 13.805 1 97.25 75 LEU B CA 1
ATOM 2214 C C . LEU B 1 75 ? 5.668 7.398 12.766 1 97.25 75 LEU B C 1
ATOM 2216 O O . LEU B 1 75 ? 4.438 7.355 12.859 1 97.25 75 LEU B O 1
ATOM 2220 N N . ILE B 1 76 ? 6.238 7.996 11.781 1 97.25 76 ILE B N 1
ATOM 2221 C CA . ILE B 1 76 ? 5.488 8.75 10.781 1 97.25 76 ILE B CA 1
ATOM 2222 C C . ILE B 1 76 ? 4.492 7.836 10.078 1 97.25 76 ILE B C 1
ATOM 2224 O O . ILE B 1 76 ? 3.285 8.086 10.094 1 97.25 76 ILE B O 1
ATOM 2228 N N . PRO B 1 77 ? 4.938 6.707 9.547 1 97.44 77 PRO B N 1
ATOM 2229 C CA . PRO B 1 77 ? 3.949 5.824 8.922 1 97.44 77 PRO B CA 1
ATOM 2230 C C . PRO B 1 77 ? 2.982 5.211 9.93 1 97.44 77 PRO B C 1
ATOM 2232 O O . PRO B 1 77 ? 1.835 4.91 9.586 1 97.44 77 PRO B O 1
ATOM 2235 N N . ILE B 1 78 ? 3.334 5.051 11.156 1 98.12 78 ILE B N 1
ATOM 2236 C CA . ILE B 1 78 ? 2.455 4.527 12.195 1 98.12 78 ILE B CA 1
ATOM 2237 C C . ILE B 1 78 ? 1.292 5.492 12.422 1 98.12 78 ILE B C 1
ATOM 2239 O O . ILE B 1 78 ? 0.145 5.066 12.57 1 98.12 78 ILE B O 1
ATOM 2243 N N . THR B 1 79 ? 1.58 6.812 12.445 1 98.06 79 THR B N 1
ATOM 2244 C CA . THR B 1 79 ? 0.522 7.801 12.609 1 98.06 79 THR B CA 1
ATOM 2245 C C . THR B 1 79 ? -0.483 7.719 11.469 1 98.06 79 THR B C 1
ATOM 2247 O O . THR B 1 79 ? -1.691 7.828 11.688 1 98.06 79 THR B O 1
ATOM 2250 N N . ILE B 1 80 ? 0.002 7.469 10.281 1 98.25 80 ILE B N 1
ATOM 2251 C CA . ILE B 1 80 ? -0.851 7.359 9.102 1 98.25 80 ILE B CA 1
ATOM 2252 C C . ILE B 1 80 ? -1.686 6.086 9.18 1 98.25 80 ILE B C 1
ATOM 2254 O O . ILE B 1 80 ? -2.879 6.098 8.867 1 98.25 80 ILE B O 1
ATOM 2258 N N . LEU B 1 81 ? -1.068 5.055 9.641 1 98.38 81 LEU B N 1
ATOM 2259 C CA . LEU B 1 81 ? -1.763 3.785 9.82 1 98.38 81 LEU B CA 1
ATOM 2260 C C . LEU B 1 81 ? -2.916 3.928 10.805 1 98.38 81 LEU B C 1
ATOM 2262 O O . LEU B 1 81 ? -4.012 3.414 10.57 1 98.38 81 LEU B O 1
ATOM 2266 N N . ILE B 1 82 ? -2.713 4.629 11.883 1 97.75 82 ILE B N 1
ATOM 2267 C CA . ILE B 1 82 ? -3.707 4.805 12.938 1 97.75 82 ILE B CA 1
ATOM 2268 C C . ILE B 1 82 ? -4.93 5.523 12.375 1 97.75 82 ILE B C 1
ATOM 2270 O O . ILE B 1 82 ? -6.066 5.098 12.594 1 97.75 82 ILE B O 1
ATOM 2274 N N . ILE B 1 83 ? -4.703 6.562 11.594 1 96.38 83 ILE B N 1
ATOM 2275 C CA . ILE B 1 83 ? -5.812 7.324 11.031 1 96.38 83 ILE B CA 1
ATOM 2276 C C . ILE B 1 83 ? -6.574 6.461 10.023 1 96.38 83 ILE B C 1
ATOM 2278 O O . ILE B 1 83 ? -7.809 6.469 10 1 96.38 83 ILE B O 1
ATOM 2282 N N . ALA B 1 84 ? -5.836 5.738 9.234 1 97.56 84 ALA B N 1
ATOM 2283 C CA . ALA B 1 84 ? -6.465 4.895 8.227 1 97.56 84 ALA B CA 1
ATOM 2284 C C . ALA B 1 84 ? -7.289 3.785 8.867 1 97.56 84 ALA B C 1
ATOM 2286 O O . ALA B 1 84 ? -8.398 3.482 8.422 1 97.56 84 ALA B O 1
ATOM 2287 N N . LEU B 1 85 ? -6.773 3.184 9.93 1 96.94 85 LEU B N 1
ATOM 2288 C CA . LEU B 1 85 ? -7.508 2.146 10.648 1 96.94 85 LEU B CA 1
ATOM 2289 C C . LEU B 1 85 ? -8.75 2.723 11.312 1 96.94 85 LEU B C 1
ATOM 2291 O O . LEU B 1 85 ? -9.812 2.094 11.297 1 96.94 85 LEU B O 1
ATOM 2295 N N . PHE B 1 86 ? -8.594 3.869 11.906 1 94.81 86 PHE B N 1
ATOM 2296 C CA . PHE B 1 86 ? -9.734 4.539 12.523 1 94.81 86 PHE B CA 1
ATOM 2297 C C . PHE B 1 86 ? -10.844 4.758 11.508 1 94.81 86 PHE B C 1
ATOM 2299 O O . PHE B 1 86 ? -12 4.418 11.758 1 94.81 86 PHE B O 1
ATOM 2306 N N . ASN B 1 87 ? -10.445 5.301 10.328 1 95.12 87 ASN B N 1
ATOM 2307 C CA . ASN B 1 87 ? -11.422 5.527 9.266 1 95.12 87 ASN B CA 1
ATOM 2308 C C . ASN B 1 87 ? -12.047 4.215 8.797 1 95.12 87 ASN B C 1
ATOM 2310 O O . ASN B 1 87 ? -13.25 4.156 8.547 1 95.12 87 ASN B O 1
ATOM 2314 N N . LEU B 1 88 ? -11.25 3.213 8.672 1 94.69 88 LEU B N 1
ATOM 2315 C CA . LEU B 1 88 ? -11.703 1.917 8.188 1 94.69 88 LEU B CA 1
ATOM 2316 C C . LEU B 1 88 ? -12.805 1.352 9.086 1 94.69 88 LEU B C 1
ATOM 2318 O O . LEU B 1 88 ? -13.844 0.914 8.594 1 94.69 88 LEU B O 1
ATOM 2322 N N . PHE B 1 89 ? -12.625 1.483 10.375 1 92.5 89 PHE B N 1
ATOM 2323 C CA . PHE B 1 89 ? -13.531 0.844 11.32 1 92.5 89 PHE B CA 1
ATOM 2324 C C . PHE B 1 89 ? -14.711 1.757 11.641 1 92.5 89 PHE B C 1
ATOM 2326 O O . PHE B 1 89 ? -15.703 1.316 12.219 1 92.5 89 PHE B O 1
ATOM 2333 N N . THR B 1 90 ? -14.648 3.023 11.234 1 91.75 90 THR B N 1
ATOM 2334 C CA . THR B 1 90 ? -15.75 3.941 11.5 1 91.75 90 THR B CA 1
ATOM 2335 C C . THR B 1 90 ? -16.5 4.273 10.203 1 91.75 90 THR B C 1
ATOM 2337 O O . THR B 1 90 ? -17.391 5.113 10.195 1 91.75 90 THR B O 1
ATOM 2340 N N . ALA B 1 91 ? -16.109 3.578 9.203 1 90.94 91 ALA B N 1
ATOM 2341 C CA . ALA B 1 91 ? -16.75 3.828 7.906 1 90.94 91 ALA B CA 1
ATOM 2342 C C . ALA B 1 91 ? -18.25 3.604 7.984 1 90.94 91 ALA B C 1
ATOM 2344 O O . ALA B 1 91 ? -18.703 2.562 8.469 1 90.94 91 ALA B O 1
ATOM 2345 N N . GLY B 1 92 ? -19.062 4.531 7.52 1 85.31 92 GLY B N 1
ATOM 2346 C CA . GLY B 1 92 ? -20.516 4.41 7.488 1 85.31 92 GLY B CA 1
ATOM 2347 C C . GLY B 1 92 ? -21.172 4.797 8.797 1 85.31 92 GLY B C 1
ATOM 2348 O O . GLY B 1 92 ? -22.406 4.883 8.883 1 85.31 92 GLY B O 1
ATOM 2349 N N . LYS B 1 93 ? -20.297 4.93 9.758 1 80.94 93 LYS B N 1
ATOM 2350 C CA . LYS B 1 93 ? -20.891 5.316 11.039 1 80.94 93 LYS B CA 1
ATOM 2351 C C . LYS B 1 93 ? -21.031 6.832 11.141 1 80.94 93 LYS B C 1
ATOM 2353 O O . LYS B 1 93 ? -20.25 7.574 10.531 1 80.94 93 LYS B O 1
ATOM 2358 N N . SER B 1 94 ? -22.094 7.379 11.633 1 65.12 94 SER B N 1
ATOM 2359 C CA . SER B 1 94 ? -22.359 8.805 11.766 1 65.12 94 SER B CA 1
ATOM 2360 C C . SER B 1 94 ? -21.266 9.5 12.562 1 65.12 94 SER B C 1
ATOM 2362 O O . SER B 1 94 ? -20.766 8.961 13.562 1 65.12 94 SER B O 1
ATOM 2364 N N . SER B 1 95 ? -20.5 10.328 11.969 1 57.47 95 SER B N 1
ATOM 2365 C CA . SER B 1 95 ? -19.422 11.109 12.57 1 57.47 95 SER B CA 1
ATOM 2366 C C . SER B 1 95 ? -19.828 11.656 13.938 1 57.47 95 SER B C 1
ATOM 2368 O O . SER B 1 95 ? -19 12.234 14.648 1 57.47 95 SER B O 1
ATOM 2370 N N . LYS B 1 96 ? -21.203 11.539 14.266 1 53.16 96 LYS B N 1
ATOM 2371 C CA . LYS B 1 96 ? -21.703 12.227 15.453 1 53.16 96 LYS B CA 1
ATOM 2372 C C . LYS B 1 96 ? -20.953 11.781 16.703 1 53.16 96 LYS B C 1
ATOM 2374 O O . LYS B 1 96 ? -20.828 12.547 17.672 1 53.16 96 LYS B O 1
ATOM 2379 N N . GLY B 1 97 ? -20.5 10.609 16.656 1 56.34 97 GLY B N 1
ATOM 2380 C CA . GLY B 1 97 ? -20.031 10.141 17.938 1 56.34 97 GLY B CA 1
ATOM 2381 C C . GLY B 1 97 ? -18.547 10.359 18.156 1 56.34 97 GLY B C 1
ATOM 2382 O O . GLY B 1 97 ? -18.047 10.234 19.266 1 56.34 97 GLY B O 1
ATOM 2383 N N . GLU B 1 98 ? -17.828 10.547 17.031 1 62.41 98 GLU B N 1
ATOM 2384 C CA . GLU B 1 98 ? -16.406 10.695 17.312 1 62.41 98 GLU B CA 1
ATOM 2385 C C . GLU B 1 98 ? -16.078 12.109 17.781 1 62.41 98 GLU B C 1
ATOM 2387 O O . GLU B 1 98 ? -16.562 13.086 17.203 1 62.41 98 GLU B O 1
ATOM 2392 N N . SER B 1 99 ? -15.414 12.156 18.969 1 74.5 99 SER B N 1
ATOM 2393 C CA . SER B 1 99 ? -15.086 13.438 19.578 1 74.5 99 SER B CA 1
ATOM 2394 C C . SER B 1 99 ? -14.102 14.227 18.719 1 74.5 99 SER B C 1
ATOM 2396 O O . SER B 1 99 ? -12.977 13.781 18.484 1 74.5 99 SER B O 1
ATOM 2398 N N . ILE B 1 100 ? -14.531 15.211 18.094 1 83.62 100 ILE B N 1
ATOM 2399 C CA . ILE B 1 100 ? -13.703 16.141 17.328 1 83.62 100 ILE B CA 1
ATOM 2400 C C . ILE B 1 100 ? -12.477 16.547 18.141 1 83.62 100 ILE B C 1
ATOM 2402 O O . ILE B 1 100 ? -11.406 16.766 17.578 1 83.62 100 ILE B O 1
ATOM 2406 N N . THR B 1 101 ? -12.672 16.484 19.406 1 89.5 101 THR B N 1
ATOM 2407 C CA . THR B 1 101 ? -11.57 16.859 20.297 1 89.5 101 THR B CA 1
ATOM 2408 C C . THR B 1 101 ? -10.453 15.82 20.234 1 89.5 101 THR B C 1
ATOM 2410 O O . THR B 1 101 ? -9.273 16.172 20.172 1 89.5 101 THR B O 1
ATOM 2413 N N . LEU B 1 102 ? -10.836 14.594 20.25 1 91.12 102 LEU B N 1
ATOM 2414 C CA . LEU B 1 102 ? -9.836 13.539 20.172 1 91.12 102 LEU B CA 1
ATOM 2415 C C . LEU B 1 102 ? -9.078 13.617 18.859 1 91.12 102 LEU B C 1
ATOM 2417 O O . LEU B 1 102 ? -7.844 13.523 18.828 1 91.12 102 LEU B O 1
ATOM 2421 N N . ILE B 1 103 ? -9.789 13.82 17.812 1 93.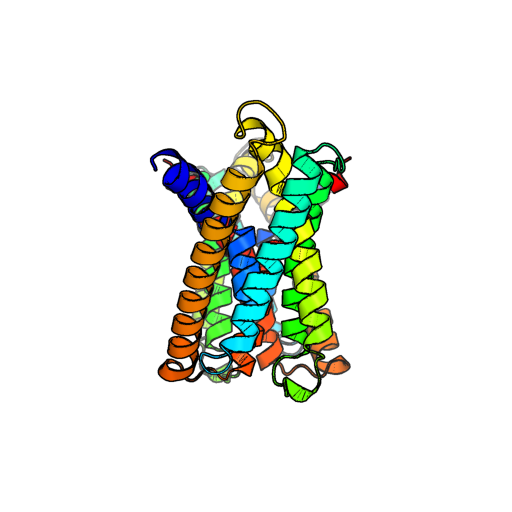38 103 ILE B N 1
ATOM 2422 C CA . ILE B 1 103 ? -9.18 13.906 16.484 1 93.38 103 ILE B CA 1
ATOM 2423 C C . ILE B 1 103 ? -8.25 15.117 16.422 1 93.38 103 ILE B C 1
ATOM 2425 O O . ILE B 1 103 ? -7.152 15.031 15.867 1 93.38 103 ILE B O 1
ATOM 2429 N N . ALA B 1 104 ? -8.672 16.156 17.062 1 95.06 104 ALA B N 1
ATOM 2430 C CA . ALA B 1 104 ? -7.875 17.375 17.109 1 95.06 104 ALA B CA 1
ATOM 2431 C C . ALA B 1 104 ? -6.566 17.156 17.859 1 95.06 104 ALA B C 1
ATOM 2433 O O . ALA B 1 104 ? -5.496 17.531 17.391 1 95.06 104 ALA B O 1
ATOM 2434 N N . ILE B 1 105 ? -6.664 16.5 18.953 1 96.06 105 ILE B N 1
ATOM 2435 C CA . ILE B 1 105 ? -5.492 16.25 19.781 1 96.06 105 ILE B CA 1
ATOM 2436 C C . ILE B 1 105 ? -4.527 15.312 19.062 1 96.06 105 ILE B C 1
ATOM 2438 O O . ILE B 1 105 ? -3.322 15.562 19.016 1 96.06 105 ILE B O 1
ATOM 2442 N N . VAL B 1 106 ? -5.07 14.305 18.5 1 95.94 106 VAL B N 1
ATOM 2443 C CA . VAL B 1 106 ? -4.262 13.328 17.781 1 95.94 106 VAL B CA 1
ATOM 2444 C C . VAL B 1 106 ? -3.578 14 16.594 1 95.94 106 VAL B C 1
ATOM 2446 O O . VAL B 1 106 ? -2.398 13.75 16.328 1 95.94 106 VAL B O 1
ATOM 2449 N N . THR B 1 107 ? -4.301 14.852 15.898 1 97.5 107 THR B N 1
ATOM 2450 C CA . THR B 1 107 ? -3.748 15.562 14.75 1 97.5 107 THR B CA 1
ATOM 2451 C C . THR B 1 107 ? -2.59 16.453 15.172 1 97.5 107 THR B C 1
ATOM 2453 O O . THR B 1 107 ? -1.558 16.516 14.5 1 97.5 107 THR B O 1
ATOM 2456 N N . LEU B 1 108 ? -2.771 17.094 16.297 1 97.75 108 LEU B N 1
ATOM 2457 C CA . LEU B 1 108 ? -1.706 17.938 16.828 1 97.75 108 LEU B CA 1
ATOM 2458 C C . LEU B 1 108 ? -0.472 17.109 17.156 1 97.75 108 LEU B C 1
ATOM 2460 O O . LEU B 1 108 ? 0.646 17.469 16.781 1 97.75 108 LEU B O 1
ATOM 2464 N N . LEU B 1 109 ? -0.698 15.984 17.781 1 97.62 109 LEU B N 1
ATOM 2465 C CA . LEU B 1 109 ? 0.395 15.094 18.172 1 97.62 109 LEU B CA 1
ATOM 2466 C C . LEU B 1 109 ? 1.096 14.539 16.938 1 97.62 109 LEU B C 1
ATOM 2468 O O . LEU B 1 109 ? 2.324 14.445 16.906 1 97.62 109 LEU B O 1
ATOM 2472 N N . PHE B 1 110 ? 0.329 14.188 15.945 1 97.69 110 PHE B N 1
ATOM 2473 C CA . PHE B 1 110 ? 0.903 13.672 14.711 1 97.69 110 PHE B CA 1
ATOM 2474 C C . PHE B 1 110 ? 1.702 14.75 13.992 1 97.69 110 PHE B C 1
ATOM 2476 O O . PHE B 1 110 ? 2.738 14.469 13.391 1 97.69 110 PHE B O 1
ATOM 2483 N N . GLY B 1 111 ? 1.218 15.992 14.094 1 97.56 111 GLY B N 1
ATOM 2484 C CA . GLY B 1 111 ? 1.992 17.109 13.57 1 97.56 111 GLY B CA 1
ATOM 2485 C C . GLY B 1 111 ? 3.352 17.25 14.227 1 97.56 111 GLY B C 1
ATOM 2486 O O . GLY B 1 111 ? 4.348 17.531 13.555 1 97.56 111 GLY B O 1
ATOM 2487 N N . ILE B 1 112 ? 3.354 17.031 15.484 1 97.19 112 ILE B N 1
ATOM 2488 C CA . ILE B 1 112 ? 4.609 17.109 16.219 1 97.19 112 ILE B CA 1
ATOM 2489 C C . ILE B 1 112 ? 5.57 16.031 15.711 1 97.19 112 ILE B C 1
ATOM 2491 O O . ILE B 1 112 ? 6.734 16.328 15.422 1 97.19 112 ILE B O 1
ATOM 2495 N N . ILE B 1 113 ? 5.137 14.836 15.539 1 96.94 113 ILE B N 1
ATOM 2496 C CA . ILE B 1 113 ? 5.957 13.727 15.07 1 96.94 113 ILE B CA 1
ATOM 2497 C C . ILE B 1 113 ? 6.484 14.031 13.672 1 96.94 113 ILE B C 1
ATOM 2499 O O . ILE B 1 113 ? 7.676 13.859 13.398 1 96.94 113 ILE B O 1
ATOM 2503 N N . HIS B 1 114 ? 5.656 14.516 12.812 1 96.44 114 HIS B N 1
ATOM 2504 C CA . HIS B 1 114 ? 6.039 14.797 11.438 1 96.44 114 HIS B CA 1
ATOM 2505 C C . HIS B 1 114 ? 7.039 15.945 11.367 1 96.44 114 HIS B C 1
ATOM 2507 O O . HIS B 1 114 ? 7.961 15.93 10.547 1 96.44 114 HIS B O 1
ATOM 2513 N N . GLY B 1 115 ? 6.836 16.922 12.219 1 95.62 115 GLY B N 1
ATOM 2514 C CA . GLY B 1 115 ? 7.777 18.031 12.258 1 95.62 115 GLY B CA 1
ATOM 2515 C C . GLY B 1 115 ? 9.172 17.609 12.664 1 95.62 115 GLY B C 1
ATOM 2516 O O . GLY B 1 115 ? 10.164 18.156 12.172 1 95.62 115 GLY B O 1
ATOM 2517 N N . LEU B 1 116 ? 9.234 16.656 13.562 1 95 116 LEU B N 1
ATOM 2518 C CA . LEU B 1 116 ? 10.523 16.141 14.008 1 95 116 LEU B CA 1
ATOM 2519 C C . LEU B 1 116 ? 11.289 15.508 12.844 1 95 116 LEU B C 1
ATOM 2521 O O . LEU B 1 116 ? 12.516 15.438 12.867 1 95 116 LEU B O 1
ATOM 2525 N N . GLY B 1 117 ? 10.602 15.023 11.859 1 91.19 117 GLY B N 1
ATOM 2526 C CA . GLY B 1 117 ? 11.234 14.398 10.703 1 91.19 117 GLY B CA 1
ATOM 2527 C C . GLY B 1 117 ? 12.07 15.367 9.883 1 91.19 117 GLY B C 1
ATOM 2528 O O . GLY B 1 117 ? 13.008 14.961 9.195 1 91.19 117 GLY B O 1
ATOM 2529 N N . PHE B 1 118 ? 11.734 16.594 10.023 1 89.56 118 PHE B N 1
ATOM 2530 C CA . PHE B 1 118 ? 12.383 17.625 9.219 1 89.56 118 PHE B CA 1
ATOM 2531 C C . PHE B 1 118 ? 13.328 18.469 10.062 1 89.56 118 PHE B C 1
ATOM 2533 O O . PHE B 1 118 ? 14.055 19.312 9.539 1 89.56 118 PHE B O 1
ATOM 2540 N N . SER B 1 119 ? 13.422 18.25 11.289 1 87.31 119 SER B N 1
ATOM 2541 C CA . SER B 1 119 ? 14.055 19.156 12.242 1 87.31 119 SER B CA 1
ATOM 2542 C C . SER B 1 119 ? 15.555 19.25 11.984 1 87.31 119 SER B C 1
ATOM 2544 O O . SER B 1 119 ? 16.125 20.344 12 1 87.31 119 SER B O 1
ATOM 2546 N N . ASN B 1 120 ? 16.141 18.125 11.719 1 82.44 120 ASN B N 1
ATOM 2547 C CA . ASN B 1 120 ? 17.594 18.141 11.484 1 82.44 120 ASN B CA 1
ATOM 2548 C C . ASN B 1 120 ? 17.953 18.938 10.234 1 82.44 120 ASN B C 1
ATOM 2550 O O . ASN B 1 120 ? 18.906 19.719 10.25 1 82.44 120 ASN B O 1
ATOM 2554 N N . TYR B 1 121 ? 17.234 18.719 9.25 1 81.62 121 TYR B N 1
ATOM 2555 C CA . TYR B 1 121 ? 17.469 19.453 8.008 1 81.62 121 TYR B CA 1
ATOM 2556 C C . TYR B 1 121 ? 17.172 20.938 8.188 1 81.62 121 TYR B C 1
ATOM 2558 O O . TYR B 1 121 ? 17.906 21.797 7.699 1 81.62 121 TYR B O 1
ATOM 2566 N N . PHE B 1 122 ? 16.141 21.234 8.906 1 81.69 122 PHE B N 1
ATOM 2567 C CA . PHE B 1 122 ? 15.711 22.609 9.07 1 81.69 122 PHE B CA 1
ATOM 2568 C C . PHE B 1 122 ? 16.734 23.406 9.875 1 81.69 122 PHE B C 1
ATOM 2570 O O . PHE B 1 122 ? 16.969 24.578 9.602 1 81.69 122 PHE B O 1
ATOM 2577 N N . LYS B 1 123 ? 17.375 22.844 10.766 1 82.88 123 LYS B N 1
ATOM 2578 C CA . LYS B 1 123 ? 18.406 23.484 11.57 1 82.88 123 LYS B CA 1
ATOM 2579 C C . LYS B 1 123 ? 19.562 23.953 10.688 1 82.88 123 LYS B C 1
ATOM 2581 O O . LYS B 1 123 ? 20.172 24.984 10.953 1 82.88 123 LYS B O 1
ATOM 2586 N N . THR B 1 124 ? 19.75 23.219 9.68 1 82.19 124 THR B N 1
ATOM 2587 C CA . THR B 1 124 ? 20.875 23.547 8.812 1 82.19 124 THR B CA 1
ATOM 2588 C C . THR B 1 124 ? 20.5 24.703 7.883 1 82.19 124 THR B C 1
ATOM 2590 O O . THR B 1 124 ? 21.391 25.375 7.34 1 82.19 124 THR B O 1
ATOM 2593 N N . LEU B 1 125 ? 19.25 24.891 7.707 1 80.12 125 LEU B N 1
ATOM 2594 C CA . LEU B 1 125 ? 18.781 25.922 6.797 1 80.12 125 LEU B CA 1
ATOM 2595 C C . LEU B 1 125 ? 18.781 27.281 7.477 1 80.12 125 LEU B C 1
ATOM 2597 O O . LEU B 1 125 ? 18.75 28.328 6.801 1 80.12 125 LEU B O 1
ATOM 2601 N N . LEU B 1 126 ? 18.578 27.312 8.742 1 76.69 126 LEU B N 1
ATOM 2602 C CA . LEU B 1 126 ? 18.406 28.578 9.453 1 76.69 126 LEU B CA 1
ATOM 2603 C C . LEU B 1 126 ? 19.75 29.172 9.828 1 76.69 126 LEU B C 1
ATOM 2605 O O . LEU B 1 126 ? 20.594 28.5 10.422 1 76.69 126 LEU B O 1
ATOM 2609 N N . PRO B 1 127 ? 19.969 30.359 9.109 1 63.34 127 PRO B N 1
ATOM 2610 C CA . PRO B 1 127 ? 21.188 31.109 9.43 1 63.34 127 PRO B CA 1
ATOM 2611 C C . PRO B 1 127 ? 21.156 31.734 10.82 1 63.34 127 PRO B C 1
ATOM 2613 O O . PRO B 1 127 ? 20.078 32 11.352 1 63.34 127 PRO B O 1
ATOM 2616 N N . GLY B 1 128 ? 22.5 31.859 11.445 1 63.25 128 GLY B N 1
ATOM 2617 C CA . GLY B 1 128 ? 22.781 32.906 12.414 1 63.25 128 GLY B CA 1
ATOM 2618 C C . GLY B 1 128 ? 22.328 32.562 13.82 1 63.25 128 GLY B C 1
ATOM 2619 O O . GLY B 1 128 ? 22.266 31.375 14.18 1 63.25 128 GLY B O 1
ATOM 2620 N N . ASN B 1 129 ? 21.875 33.719 14.664 1 62.31 129 ASN B N 1
ATOM 2621 C CA . ASN B 1 129 ? 21.547 33.688 16.078 1 62.31 129 ASN B CA 1
ATOM 2622 C C . ASN B 1 129 ? 20.094 33.281 16.312 1 62.31 129 ASN B C 1
ATOM 2624 O O . ASN B 1 129 ? 19.266 33.375 15.406 1 62.31 129 ASN B O 1
ATOM 2628 N N . LYS B 1 130 ? 19.734 32.594 17.375 1 62.06 130 LYS B N 1
ATOM 2629 C CA . LYS B 1 130 ? 18.469 32 17.797 1 62.06 130 LYS B CA 1
ATOM 2630 C C . LYS B 1 130 ? 17.312 32.969 17.531 1 62.06 130 LYS B C 1
ATOM 2632 O O . LYS B 1 130 ? 16.234 32.562 17.078 1 62.06 130 LYS B O 1
ATOM 2637 N N . SER B 1 131 ? 17.484 34.281 17.75 1 60.66 131 SER B N 1
ATOM 2638 C CA . SER B 1 131 ? 16.406 35.281 17.656 1 60.66 131 SER B CA 1
ATOM 2639 C C . SER B 1 131 ? 15.945 35.438 16.219 1 60.66 131 SER B C 1
ATOM 2641 O O . SER B 1 131 ? 14.789 35.812 15.961 1 60.66 131 SER B O 1
ATOM 2643 N N . ASP B 1 132 ? 16.797 35.062 15.273 1 75.81 132 ASP B N 1
ATOM 2644 C CA . ASP B 1 132 ? 16.516 35.312 13.867 1 75.81 132 ASP B CA 1
ATOM 2645 C C . ASP B 1 132 ? 15.828 34.125 13.211 1 75.81 132 ASP B C 1
ATOM 2647 O O . ASP B 1 132 ? 15.438 34.188 12.039 1 75.81 132 ASP B O 1
ATOM 2651 N N . LYS B 1 133 ? 15.352 33.281 14.172 1 81.31 133 LYS B N 1
ATOM 2652 C CA . LYS B 1 133 ? 14.914 32.031 13.578 1 81.31 133 LYS B CA 1
ATOM 2653 C C . LYS B 1 133 ? 13.391 31.938 13.531 1 81.31 133 LYS B C 1
ATOM 2655 O O . LYS B 1 133 ? 12.828 31.203 12.727 1 81.31 133 LYS B O 1
ATOM 2660 N N . ILE B 1 134 ? 12.703 32.812 14.203 1 85.38 134 ILE B N 1
ATOM 2661 C CA . ILE B 1 134 ? 11.258 32.688 14.383 1 85.38 134 ILE B CA 1
ATOM 2662 C C . ILE B 1 134 ? 10.539 33.094 13.102 1 85.38 134 ILE B C 1
ATOM 2664 O O . ILE B 1 134 ? 9.57 32.469 12.695 1 85.38 134 ILE B O 1
ATOM 2668 N N . LEU B 1 135 ? 10.984 34.125 12.484 1 88.19 135 LEU B N 1
ATOM 2669 C CA . LEU B 1 135 ? 10.328 34.594 11.273 1 88.19 135 LEU B CA 1
ATOM 2670 C C . LEU B 1 135 ? 10.414 33.562 10.164 1 88.19 135 LEU B C 1
ATOM 2672 O O . LEU B 1 135 ? 9.398 33.188 9.555 1 88.19 135 LEU B O 1
ATOM 2676 N N . PRO B 1 136 ? 11.602 33.031 9.906 1 89.12 136 PRO B N 1
ATOM 2677 C CA . PRO B 1 136 ? 11.688 31.969 8.914 1 89.12 136 PRO B CA 1
ATOM 2678 C C . PRO B 1 136 ? 10.781 30.781 9.242 1 89.12 136 PRO B C 1
ATOM 2680 O O . PRO B 1 136 ? 10.203 30.172 8.336 1 89.12 136 PRO B O 1
ATOM 2683 N N . LEU B 1 137 ? 10.664 30.5 10.469 1 91.31 137 LEU B N 1
ATOM 2684 C CA . LEU B 1 137 ? 9.805 29.391 10.891 1 91.31 137 LEU B CA 1
ATOM 2685 C C . LEU B 1 137 ? 8.336 29.703 10.586 1 91.31 137 LEU B C 1
ATOM 2687 O O . LEU B 1 137 ? 7.594 28.812 10.148 1 91.31 137 LEU B O 1
ATOM 2691 N N . ALA B 1 138 ? 7.973 30.906 10.852 1 93.69 138 ALA B N 1
ATOM 2692 C CA . ALA B 1 138 ? 6.598 31.312 10.562 1 93.69 138 ALA B CA 1
ATOM 2693 C C . ALA B 1 138 ? 6.316 31.281 9.062 1 93.69 138 ALA B C 1
ATOM 2695 O O . ALA B 1 138 ? 5.23 30.875 8.633 1 93.69 138 ALA B O 1
ATOM 2696 N N . GLU B 1 139 ? 7.281 31.719 8.289 1 94.88 139 GLU B N 1
ATOM 2697 C CA . GLU B 1 139 ? 7.145 31.672 6.836 1 94.88 139 GLU B CA 1
ATOM 2698 C C . GLU B 1 139 ? 7.059 30.25 6.324 1 94.88 139 GLU B C 1
ATOM 2700 O O . GLU B 1 139 ? 6.262 29.938 5.434 1 94.88 139 GLU B O 1
ATOM 2705 N N . PHE B 1 140 ? 7.902 29.391 6.883 1 94.69 140 PHE B N 1
ATOM 2706 C CA . PHE B 1 140 ? 7.867 27.969 6.578 1 94.69 140 PHE B CA 1
ATOM 2707 C C . PHE B 1 140 ? 6.508 27.375 6.922 1 94.69 140 PHE B C 1
ATOM 2709 O O . PHE B 1 140 ? 5.934 26.625 6.129 1 94.69 140 PHE B O 1
ATOM 2716 N N . ALA B 1 141 ? 5.969 27.766 8.047 1 96.5 141 ALA B N 1
ATOM 2717 C CA . ALA B 1 141 ? 4.68 27.266 8.516 1 96.5 141 ALA B CA 1
ATOM 2718 C C . ALA B 1 141 ? 3.555 27.688 7.574 1 96.5 141 ALA B C 1
ATOM 2720 O O . ALA B 1 141 ? 2.627 26.906 7.324 1 96.5 141 ALA B O 1
ATOM 2721 N N . LEU B 1 142 ? 3.621 28.844 7.102 1 97.56 142 LEU B N 1
ATOM 2722 C CA . LEU B 1 142 ? 2.627 29.328 6.148 1 97.56 142 LEU B CA 1
ATOM 2723 C C . LEU B 1 142 ? 2.682 28.5 4.859 1 97.56 142 LEU B C 1
ATOM 2725 O O . LEU B 1 142 ? 1.645 28.219 4.254 1 97.56 142 LEU B O 1
ATOM 2729 N N . GLY B 1 143 ? 3.891 28.203 4.441 1 97.62 143 GLY B N 1
ATOM 2730 C CA . GLY B 1 143 ? 4.043 27.328 3.289 1 97.62 143 GLY B CA 1
ATOM 2731 C C . GLY B 1 143 ? 3.426 25.953 3.494 1 97.62 143 GLY B C 1
ATOM 2732 O O . GLY B 1 143 ? 2.721 25.438 2.619 1 97.62 143 GLY B O 1
ATOM 2733 N N . ILE B 1 144 ? 3.67 25.438 4.641 1 97.38 144 ILE B N 1
ATOM 2734 C CA . ILE B 1 144 ? 3.125 24.125 4.996 1 97.38 144 ILE B CA 1
ATOM 2735 C C . ILE B 1 144 ? 1.6 24.188 4.977 1 97.38 144 ILE B C 1
ATOM 2737 O O . ILE B 1 144 ? 0.949 23.328 4.383 1 97.38 144 ILE B O 1
ATOM 2741 N N . GLU B 1 145 ? 1.062 25.188 5.637 1 98.06 145 GLU B N 1
ATOM 2742 C CA . GLU B 1 145 ? -0.387 25.344 5.707 1 98.06 145 GLU B CA 1
ATOM 2743 C C . GLU B 1 145 ? -0.998 25.453 4.312 1 98.06 145 GLU B C 1
ATOM 2745 O O . GLU B 1 145 ? -2.012 24.828 4.02 1 98.06 145 GLU B O 1
ATOM 2750 N N . SER B 1 146 ? -0.4 26.234 3.492 1 98.19 146 SER B N 1
ATOM 2751 C CA . SER B 1 146 ? -0.887 26.422 2.129 1 98.19 146 SER B CA 1
ATOM 2752 C C . SER B 1 146 ? -0.879 25.109 1.354 1 98.19 146 SER B C 1
ATOM 2754 O O . SER B 1 146 ? -1.856 24.766 0.682 1 98.19 146 SER B O 1
ATOM 2756 N N . ALA B 1 147 ? 0.22 24.422 1.472 1 98 147 ALA B N 1
ATOM 2757 C CA . ALA B 1 147 ? 0.345 23.141 0.782 1 98 147 ALA B CA 1
ATOM 2758 C C . ALA B 1 147 ? -0.718 22.156 1.26 1 98 147 ALA B C 1
ATOM 2760 O O . ALA B 1 147 ? -1.313 21.438 0.454 1 98 147 ALA B O 1
ATOM 2761 N N . GLN B 1 148 ? -0.947 22.125 2.543 1 98.31 148 GLN B N 1
ATOM 2762 C CA . GLN B 1 148 ? -1.941 21.219 3.102 1 98.31 148 GLN B CA 1
ATOM 2763 C C . GLN B 1 148 ? -3.34 21.547 2.588 1 98.31 148 GLN B C 1
ATOM 2765 O O . GLN B 1 148 ? -4.113 20.641 2.252 1 98.31 148 GLN B O 1
ATOM 2770 N N . ILE B 1 149 ? -3.623 22.781 2.541 1 98.31 149 ILE B N 1
ATOM 2771 C CA . ILE B 1 149 ? -4.93 23.203 2.055 1 98.31 149 ILE B CA 1
ATOM 2772 C C . ILE B 1 149 ? -5.098 22.797 0.595 1 98.31 149 ILE B C 1
ATOM 2774 O O . ILE B 1 149 ? -6.156 22.297 0.202 1 98.31 149 ILE B O 1
ATOM 2778 N N . ILE B 1 150 ? -4.117 22.953 -0.172 1 98.06 150 ILE B N 1
ATOM 2779 C CA . ILE B 1 150 ? -4.145 22.562 -1.576 1 98.06 150 ILE B CA 1
ATOM 2780 C C . ILE B 1 150 ? -4.426 21.062 -1.688 1 98.06 150 ILE B C 1
ATOM 2782 O O . ILE B 1 150 ? -5.309 20.656 -2.441 1 98.06 150 ILE B O 1
ATOM 2786 N N . VAL B 1 151 ? -3.701 20.266 -0.949 1 97.5 151 VAL B N 1
ATOM 2787 C CA . VAL B 1 151 ? -3.861 18.828 -0.995 1 97.5 151 VAL B CA 1
ATOM 2788 C C . VAL B 1 151 ? -5.273 18.438 -0.55 1 97.5 151 VAL B C 1
ATOM 2790 O O . VAL B 1 151 ? -5.938 17.625 -1.198 1 97.5 151 VAL B O 1
ATOM 2793 N N . VAL B 1 152 ? -5.727 19.031 0.525 1 98.12 152 VAL B N 1
ATOM 2794 C CA . VAL B 1 152 ? -7.051 18.719 1.051 1 98.12 152 VAL B CA 1
ATOM 2795 C C . VAL B 1 152 ? -8.109 19.047 0.004 1 98.12 152 VAL B C 1
ATOM 2797 O O . VAL B 1 152 ? -9.031 18.266 -0.229 1 98.12 152 VAL B O 1
ATOM 2800 N N . LEU B 1 153 ? -7.98 20.188 -0.669 1 98.19 153 LEU B N 1
ATOM 2801 C CA . LEU B 1 153 ? -8.953 20.578 -1.684 1 98.19 153 LEU B CA 1
ATOM 2802 C C . LEU B 1 153 ? -8.938 19.609 -2.857 1 98.19 153 LEU B C 1
ATOM 2804 O O . LEU B 1 153 ? -10 19.25 -3.377 1 98.19 153 LEU B O 1
ATOM 2808 N N . ILE B 1 154 ? -7.84 19.234 -3.266 1 97.69 154 ILE B N 1
ATOM 2809 C CA . ILE B 1 154 ? -7.727 18.266 -4.352 1 97.69 154 ILE B CA 1
ATOM 2810 C C . ILE B 1 154 ? -8.398 16.953 -3.951 1 97.69 154 ILE B C 1
ATOM 2812 O O . ILE B 1 154 ? -9.148 16.375 -4.734 1 97.69 154 ILE B O 1
ATOM 2816 N N . VAL B 1 155 ? -8.109 16.5 -2.748 1 97.44 155 VAL B N 1
ATOM 2817 C CA . VAL B 1 155 ? -8.688 15.25 -2.248 1 97.44 155 VAL B CA 1
ATOM 2818 C C . VAL B 1 155 ? -10.211 15.383 -2.193 1 97.44 155 VAL B C 1
ATOM 2820 O O . VAL B 1 155 ? -10.93 14.453 -2.57 1 97.44 155 VAL B O 1
ATOM 2823 N N . LEU B 1 156 ? -10.734 16.516 -1.748 1 97.62 156 LEU B N 1
ATOM 2824 C CA . LEU B 1 156 ? -12.172 16.734 -1.678 1 97.62 156 LEU B CA 1
ATOM 2825 C C . LEU B 1 156 ? -12.789 16.734 -3.072 1 97.62 156 LEU B C 1
ATOM 2827 O O . LEU B 1 156 ? -13.883 16.188 -3.27 1 97.62 156 LEU B O 1
ATOM 2831 N N . ILE B 1 157 ? -12.086 17.344 -4.012 1 97.38 157 ILE B N 1
ATOM 2832 C CA . ILE B 1 157 ? -12.57 17.375 -5.383 1 97.38 157 ILE B CA 1
ATOM 2833 C C . ILE B 1 157 ? -12.633 15.961 -5.945 1 97.38 157 ILE B C 1
ATOM 2835 O O . ILE B 1 157 ? -13.648 15.562 -6.523 1 97.38 157 ILE B O 1
ATOM 2839 N N . ILE B 1 158 ? -11.625 15.195 -5.738 1 96.44 158 ILE B N 1
ATOM 2840 C CA . ILE B 1 158 ? -11.57 13.82 -6.219 1 96.44 158 ILE B CA 1
ATOM 2841 C C . ILE B 1 158 ? -12.68 13.008 -5.551 1 96.44 158 ILE B C 1
ATOM 2843 O O . ILE B 1 158 ? -13.383 12.242 -6.219 1 96.44 158 ILE B O 1
ATOM 2847 N N . SER B 1 159 ? -12.758 13.164 -4.242 1 95.25 159 SER B N 1
ATOM 2848 C CA . SER B 1 159 ? -13.797 12.461 -3.494 1 95.25 159 SER B CA 1
ATOM 2849 C C . SER B 1 159 ? -15.18 12.781 -4.043 1 95.25 159 SER B C 1
ATOM 2851 O O . SER B 1 159 ? -16 11.891 -4.223 1 95.25 159 SER B O 1
ATOM 2853 N N . PHE B 1 160 ? -15.391 14.039 -4.336 1 93.75 160 PHE B N 1
ATOM 2854 C CA . PHE B 1 160 ? -16.672 14.484 -4.867 1 93.75 160 PHE B CA 1
ATOM 2855 C C . PHE B 1 160 ? -16.938 13.859 -6.23 1 93.75 160 PHE B C 1
ATOM 2857 O O . PHE B 1 160 ? -18.031 13.359 -6.484 1 93.75 160 PHE B O 1
ATOM 2864 N N . ILE B 1 161 ? -15.969 13.859 -7.07 1 93.38 161 ILE B N 1
ATOM 2865 C CA . ILE B 1 161 ? -16.109 13.328 -8.422 1 93.38 161 ILE B CA 1
ATOM 2866 C C . ILE B 1 161 ? -16.391 11.828 -8.352 1 93.38 161 ILE B C 1
ATOM 2868 O O . ILE B 1 161 ? -17.297 11.328 -9.016 1 93.38 161 ILE B O 1
ATOM 2872 N N . ILE B 1 162 ? -15.648 11.102 -7.555 1 91.25 162 ILE B N 1
ATOM 2873 C CA . ILE B 1 162 ? -15.781 9.656 -7.453 1 91.25 162 ILE B CA 1
ATOM 2874 C C . ILE B 1 162 ? -17.156 9.297 -6.883 1 91.25 162 ILE B C 1
ATOM 2876 O O . ILE B 1 162 ? -17.812 8.383 -7.379 1 91.25 162 ILE B O 1
ATOM 2880 N N . GLN B 1 163 ? -17.531 10.016 -5.914 1 89.81 163 GLN B N 1
ATOM 2881 C CA . GLN B 1 163 ? -18.812 9.711 -5.262 1 89.81 163 GLN B CA 1
ATOM 2882 C C . GLN B 1 163 ? -19.984 10.141 -6.133 1 89.81 163 GLN B C 1
ATOM 2884 O O . GLN B 1 163 ? -21.016 9.469 -6.152 1 89.81 163 GLN B O 1
ATOM 2889 N N . SER B 1 164 ? -19.859 11.211 -6.895 1 89.25 164 SER B N 1
ATOM 2890 C CA . SER B 1 164 ? -20.953 11.727 -7.703 1 89.25 164 SER B CA 1
ATOM 2891 C C . SER B 1 164 ? -21.016 11.039 -9.062 1 89.25 164 SER B C 1
ATOM 2893 O O . SER B 1 164 ? -22.094 10.672 -9.531 1 89.25 164 SER B O 1
ATOM 2895 N N . VAL B 1 165 ? -19.906 10.836 -9.656 1 85.5 165 VAL B N 1
ATOM 2896 C CA . VAL B 1 165 ? -19.859 10.32 -11.016 1 85.5 165 VAL B CA 1
ATOM 2897 C C . VAL B 1 165 ? -19.906 8.789 -10.992 1 85.5 165 VAL B C 1
ATOM 2899 O O . VAL B 1 165 ? -20.641 8.172 -11.766 1 85.5 165 VAL B O 1
ATOM 2902 N N . PHE B 1 166 ? -19.25 8.164 -10.023 1 77.75 166 PHE B N 1
ATOM 2903 C CA . PHE B 1 166 ? -19.156 6.707 -10.023 1 77.75 166 PHE B CA 1
ATOM 2904 C C . PHE B 1 166 ? -20.109 6.113 -8.984 1 77.75 166 PHE B C 1
ATOM 2906 O O . PHE B 1 166 ? -20.109 4.898 -8.766 1 77.75 166 PHE B O 1
ATOM 2913 N N . ARG B 1 167 ? -20.844 6.934 -8.367 1 81.06 167 ARG B N 1
ATOM 2914 C CA . ARG B 1 167 ? -21.906 6.578 -7.438 1 81.06 167 ARG B CA 1
ATOM 2915 C C . ARG B 1 167 ? -21.375 5.688 -6.316 1 81.06 167 ARG B C 1
ATOM 2917 O O . ARG B 1 167 ? -22.031 4.723 -5.918 1 81.06 167 ARG B O 1
ATOM 2924 N N . PHE B 1 168 ? -20.094 5.879 -5.996 1 85.88 168 PHE B N 1
ATOM 2925 C CA . PHE B 1 168 ? -19.594 5.25 -4.785 1 85.88 168 PHE B CA 1
ATOM 2926 C C . PHE B 1 168 ? -20.172 5.914 -3.541 1 85.88 168 PHE B C 1
ATOM 2928 O O . PHE B 1 168 ? -20.25 7.145 -3.469 1 85.88 168 PHE B O 1
ATOM 2935 N N . SER B 1 169 ? -20.688 5.098 -2.646 1 91.69 169 SER B N 1
ATOM 2936 C CA . SER B 1 169 ? -21.125 5.672 -1.381 1 91.69 169 SER B CA 1
ATOM 2937 C C . SER B 1 169 ? -19.953 6.23 -0.584 1 91.69 169 SER B C 1
ATOM 2939 O O . SER B 1 169 ? -18.812 5.809 -0.778 1 91.69 169 SER B O 1
ATOM 2941 N N . LYS B 1 170 ? -20.219 7.164 0.23 1 92.12 170 LYS B N 1
ATOM 2942 C CA . LYS B 1 170 ? -19.203 7.695 1.133 1 92.12 170 LYS B CA 1
ATOM 2943 C C . LYS B 1 170 ? -18.547 6.582 1.94 1 92.12 170 LYS B C 1
ATOM 2945 O O . LYS B 1 170 ? -17.344 6.613 2.186 1 92.12 170 LYS B O 1
ATOM 2950 N N . ARG B 1 171 ? -19.344 5.676 2.326 1 93.69 171 ARG B N 1
ATOM 2951 C CA . ARG B 1 171 ? -18.828 4.539 3.084 1 93.69 171 ARG B CA 1
ATOM 2952 C C . ARG B 1 171 ? -17.812 3.74 2.26 1 93.69 171 ARG B C 1
ATOM 2954 O O . ARG B 1 171 ? -16.719 3.434 2.734 1 93.69 171 ARG B O 1
ATOM 2961 N N . ASP B 1 172 ? -18.172 3.369 1.034 1 94.44 172 ASP B N 1
ATOM 2962 C CA . ASP B 1 172 ? -17.297 2.604 0.16 1 94.44 172 ASP B CA 1
ATOM 2963 C C . ASP B 1 172 ? -16 3.361 -0.11 1 94.44 172 ASP B C 1
ATOM 2965 O O . ASP B 1 172 ? -14.914 2.773 -0.106 1 94.44 172 ASP B O 1
ATOM 2969 N N . TRP B 1 173 ? -16.156 4.645 -0.347 1 94.94 173 TRP B N 1
ATOM 2970 C CA . TRP B 1 173 ? -15 5.492 -0.597 1 94.94 173 TRP B CA 1
ATOM 2971 C C . TRP B 1 173 ? -14.047 5.484 0.596 1 94.94 173 TRP B C 1
ATOM 2973 O O . TRP B 1 173 ? -12.836 5.355 0.429 1 94.94 173 TRP B O 1
ATOM 2983 N N . THR B 1 174 ? -14.594 5.551 1.774 1 95.25 174 THR B N 1
ATOM 2984 C CA . THR B 1 174 ? -13.812 5.531 3.004 1 95.25 174 THR B CA 1
ATOM 2985 C C . THR B 1 174 ? -13.102 4.191 3.17 1 95.25 174 THR B C 1
ATOM 2987 O O . THR B 1 174 ? -11.914 4.148 3.5 1 95.25 174 THR B O 1
ATOM 2990 N N . LEU B 1 175 ? -13.805 3.092 2.91 1 95.5 175 LEU B N 1
ATOM 2991 C CA . LEU B 1 175 ? -13.203 1.765 3.004 1 95.5 175 LEU B CA 1
ATOM 2992 C C . LEU B 1 175 ? -12.047 1.617 2.018 1 95.5 175 LEU B C 1
ATOM 2994 O O . LEU B 1 175 ? -10.961 1.168 2.391 1 95.5 175 LEU B O 1
ATOM 2998 N N . VAL B 1 176 ? -12.281 2.082 0.844 1 96.62 176 VAL B N 1
ATOM 2999 C CA . VAL B 1 176 ? -11.328 1.909 -0.247 1 96.62 176 VAL B CA 1
ATOM 3000 C C . VAL B 1 176 ? -10.078 2.744 0.023 1 96.62 176 VAL B C 1
ATOM 3002 O O . VAL B 1 176 ? -8.961 2.221 0.013 1 96.62 176 VAL B O 1
ATOM 3005 N N . MET B 1 177 ? -10.266 3.959 0.326 1 97.5 177 MET B N 1
ATOM 3006 C CA . MET B 1 177 ? -9.125 4.855 0.484 1 97.5 177 MET B CA 1
ATOM 3007 C C . MET B 1 177 ? -8.352 4.539 1.762 1 97.5 177 MET B C 1
ATOM 3009 O O . MET B 1 177 ? -7.125 4.633 1.791 1 97.5 177 MET B O 1
ATOM 3013 N N . SER B 1 178 ? -9.07 4.207 2.83 1 97.88 178 SER B N 1
ATOM 3014 C CA . SER B 1 178 ? -8.398 3.811 4.062 1 97.88 178 SER B CA 1
ATOM 3015 C C . SER B 1 178 ? -7.559 2.555 3.854 1 97.88 178 SER B C 1
ATOM 3017 O O . SER B 1 178 ? -6.41 2.492 4.289 1 97.88 178 SER B O 1
ATOM 3019 N N . SER B 1 179 ? -8.102 1.595 3.191 1 98.25 179 SER B N 1
ATOM 3020 C CA . SER B 1 179 ? -7.391 0.349 2.926 1 98.25 179 SER B CA 1
ATOM 3021 C C . SER B 1 179 ? -6.191 0.583 2.01 1 98.25 179 SER B C 1
ATOM 3023 O O . SER B 1 179 ? -5.137 -0.025 2.191 1 98.25 179 SER B O 1
ATOM 3025 N N . PHE B 1 180 ? -6.406 1.461 1.029 1 98.38 180 PHE B N 1
ATOM 3026 C CA . PHE B 1 180 ? -5.312 1.849 0.146 1 98.38 180 PHE B CA 1
ATOM 3027 C C . PHE B 1 180 ? -4.152 2.432 0.945 1 98.38 180 PHE B C 1
ATOM 3029 O O . PHE B 1 180 ? -3 2.027 0.764 1 98.38 180 PHE B O 1
ATOM 3036 N N . ILE B 1 181 ? -4.453 3.291 1.812 1 98.44 181 ILE B N 1
ATOM 3037 C CA . ILE B 1 181 ? -3.445 3.943 2.641 1 98.44 181 ILE B CA 1
ATOM 3038 C C . ILE B 1 181 ? -2.748 2.904 3.518 1 98.44 181 ILE B C 1
ATOM 3040 O O . ILE B 1 181 ? -1.521 2.908 3.641 1 98.44 181 ILE B O 1
ATOM 3044 N N . ILE B 1 182 ? -3.51 2.01 4.125 1 98.38 182 ILE B N 1
ATOM 3045 C CA . ILE B 1 182 ? -2.939 0.945 4.941 1 98.38 182 ILE B CA 1
ATOM 3046 C C . ILE B 1 182 ? -1.967 0.116 4.109 1 98.38 182 ILE B C 1
ATOM 3048 O O . ILE B 1 182 ? -0.866 -0.205 4.562 1 98.38 182 ILE B O 1
ATOM 3052 N N . GLY B 1 183 ? -2.35 -0.152 2.916 1 98 183 GLY B N 1
ATOM 3053 C CA . GLY B 1 183 ? -1.48 -0.891 2.014 1 98 183 GLY B CA 1
ATOM 3054 C C . GLY B 1 183 ? -0.176 -0.175 1.724 1 98 183 GLY B C 1
ATOM 3055 O O . GLY B 1 183 ? 0.888 -0.798 1.696 1 98 183 GLY B O 1
ATOM 3056 N N . VAL B 1 184 ? -0.251 1.059 1.546 1 96.94 184 VAL B N 1
ATOM 3057 C CA . VAL B 1 184 ? 0.924 1.849 1.192 1 96.94 184 VAL B CA 1
ATOM 3058 C C . VAL B 1 184 ? 1.897 1.883 2.369 1 96.94 184 VAL B C 1
ATOM 3060 O O . VAL B 1 184 ? 3.107 1.725 2.188 1 96.94 184 VAL B O 1
ATOM 3063 N N . VAL B 1 185 ? 1.356 2.033 3.582 1 97.38 185 VAL B N 1
ATOM 3064 C CA . VAL B 1 185 ? 2.254 2.328 4.695 1 97.38 185 VAL B CA 1
ATOM 3065 C C . VAL B 1 185 ? 2.732 1.027 5.332 1 97.38 185 VAL B C 1
ATOM 3067 O O . VAL B 1 185 ? 3.732 1.013 6.051 1 97.38 185 VAL B O 1
ATOM 3070 N N . THR B 1 186 ? 2.076 -0.1 5.094 1 96.19 186 THR B N 1
ATOM 3071 C CA . THR B 1 186 ? 2.418 -1.372 5.723 1 96.19 186 THR B CA 1
ATOM 3072 C C . THR B 1 186 ? 3.834 -1.797 5.344 1 96.19 186 THR B C 1
ATOM 3074 O O . THR B 1 186 ? 4.66 -2.062 6.219 1 96.19 186 THR B O 1
ATOM 3077 N N . PRO B 1 187 ? 4.223 -1.769 4.051 1 92.56 187 PRO B N 1
ATOM 3078 C CA . PRO B 1 187 ? 5.602 -2.148 3.732 1 92.56 187 PRO B CA 1
ATOM 3079 C C . PRO B 1 187 ? 6.629 -1.196 4.34 1 92.56 187 PRO B C 1
ATOM 3081 O O . PRO B 1 187 ? 7.734 -1.62 4.691 1 92.56 187 PRO B O 1
ATOM 3084 N N . LEU B 1 188 ? 6.246 0.068 4.461 1 92.5 188 LEU B N 1
ATOM 3085 C CA . LEU B 1 188 ? 7.152 1.042 5.062 1 92.5 188 LEU B CA 1
ATOM 3086 C C . LEU B 1 188 ? 7.445 0.685 6.516 1 92.5 188 LEU B C 1
ATOM 3088 O O . LEU B 1 188 ? 8.586 0.808 6.973 1 92.5 188 LEU B O 1
ATOM 3092 N N . ILE B 1 189 ? 6.438 0.218 7.18 1 95.25 189 ILE B N 1
ATOM 3093 C CA . ILE B 1 189 ? 6.562 -0.112 8.594 1 95.25 189 ILE B CA 1
ATOM 3094 C C . ILE B 1 189 ? 7.34 -1.416 8.758 1 95.25 189 ILE B C 1
ATOM 3096 O O . ILE B 1 189 ? 8.25 -1.505 9.578 1 95.25 189 ILE B O 1
ATOM 3100 N N . ILE B 1 190 ? 7.035 -2.354 7.922 1 91.75 190 ILE B N 1
ATOM 3101 C CA . ILE B 1 190 ? 7.645 -3.676 8.023 1 91.75 190 ILE B CA 1
ATOM 3102 C C . ILE B 1 190 ? 9.125 -3.59 7.66 1 91.75 190 ILE B C 1
ATOM 3104 O O . ILE B 1 190 ? 9.961 -4.254 8.273 1 91.75 190 ILE B O 1
ATOM 3108 N N . GLN B 1 191 ? 9.477 -2.744 6.723 1 88.94 191 GLN B N 1
ATOM 3109 C CA . GLN B 1 191 ? 10.844 -2.678 6.211 1 88.94 191 GLN B CA 1
ATOM 3110 C C . GLN B 1 191 ? 11.648 -1.606 6.938 1 88.94 191 GLN B C 1
ATOM 3112 O O . GLN B 1 191 ? 12.781 -1.302 6.551 1 88.94 191 GLN B O 1
ATOM 3117 N N . SER B 1 192 ? 11.086 -1.096 7.988 1 91.69 192 SER B N 1
ATOM 3118 C CA . SER B 1 192 ? 11.773 -0.045 8.734 1 91.69 192 SER B CA 1
ATOM 3119 C C . SER B 1 192 ? 13.078 -0.55 9.328 1 91.69 192 SER B C 1
ATOM 3121 O O . SER B 1 192 ? 13.141 -1.663 9.852 1 91.69 192 SER B O 1
ATOM 3123 N N . PRO B 1 193 ? 14.141 0.24 9.234 1 90.38 193 PRO B N 1
ATOM 3124 C CA . PRO B 1 193 ? 15.438 -0.136 9.797 1 90.38 193 PRO B CA 1
ATOM 3125 C C . PRO B 1 193 ? 15.391 -0.32 11.312 1 90.38 193 PRO B C 1
ATOM 3127 O O . PRO B 1 193 ? 16.297 -0.915 11.898 1 90.38 193 PRO B O 1
ATOM 3130 N N . ILE B 1 194 ? 14.328 0.139 11.875 1 89.44 194 ILE B N 1
ATOM 3131 C CA . ILE B 1 194 ? 14.234 0.104 13.336 1 89.44 194 ILE B CA 1
ATOM 3132 C C . ILE B 1 194 ? 14.203 -1.345 13.812 1 89.44 194 ILE B C 1
ATOM 3134 O O . ILE B 1 194 ? 14.578 -1.635 14.953 1 89.44 194 ILE B O 1
ATOM 3138 N N . TRP B 1 195 ? 13.727 -2.254 12.953 1 88.88 195 TRP B N 1
ATOM 3139 C CA . TRP B 1 195 ? 13.594 -3.652 13.344 1 88.88 195 TRP B CA 1
ATOM 3140 C C . TRP B 1 195 ? 14.945 -4.355 13.32 1 88.88 195 TRP B C 1
ATOM 3142 O O . TRP B 1 195 ? 15.102 -5.441 13.891 1 88.88 195 TRP B O 1
ATOM 3152 N N . HIS B 1 196 ? 15.914 -3.975 12.492 1 77.12 196 HIS B N 1
ATOM 3153 C CA . HIS B 1 196 ? 17.203 -4.629 12.336 1 77.12 196 HIS B CA 1
ATOM 3154 C C . HIS B 1 196 ? 18.25 -4.027 13.273 1 77.12 196 HIS B C 1
ATOM 3156 O O . HIS B 1 196 ? 19.438 -4.371 13.203 1 77.12 196 HIS B O 1
ATOM 3162 N N . ARG B 1 197 ? 17.797 -3.158 14.07 1 59.09 197 ARG B N 1
ATOM 3163 C CA . ARG B 1 197 ? 18.781 -2.666 15.023 1 59.09 197 ARG B CA 1
ATOM 3164 C C . ARG B 1 197 ? 18.797 -3.523 16.297 1 59.09 197 ARG B C 1
ATOM 3166 O O . ARG B 1 197 ? 17.766 -4.059 16.688 1 59.09 197 ARG B O 1
#

Sequence (394 aa):
MQEFWLYFEIGLKHVLNINAYDHILFLIGMTIPYSFNDWKKWLTLVSLFTLGHSISLILSVFGIIYIKENLVEFLIPITILIIALFNLFTAGKSSKGESITLIAIVTLLFGIIHGLGFSNYFKTLLPGNKSDKILPLAEFALGIESAQIIVVLIVLIISFIIQSVFRFSKRDWTLVMSSFIIGVVTPLIIQSPIWHRMQEFWLYFEIGLKHVLNINAYDHILFLIGMTIPYSFNDWKKWLTLVSLFTLGHSISLILSVFGIIYIKENLVEFLIPITILIIALFNLFTAGKSSKGESITLIAIVTLLFGIIHGLGFSNYFKTLLPGNKSDKILPLAEFALGIESAQIIVVLIVLIISFIIQSVFRFSKRDWTLVMSSFIIGVVTPLIIQSPIWHR

pLDDT: mean 90.78, std 9.87, range [51.25, 98.5]

Nearest PDB structures (foldseek):
  5a2o-assembly1_B  TM=4.754E-01  e=2.986E-01  Arabidopsis thaliana
  4jr9-assembly1_A  TM=4.010E-01  e=5.551E-01  Escherichia coli K-12
  7dla-assembly1_A  TM=3.046E-01  e=2.291E+00  Escherichia coli K-12
  4ja4-assembly1_A  TM=4.329E-01 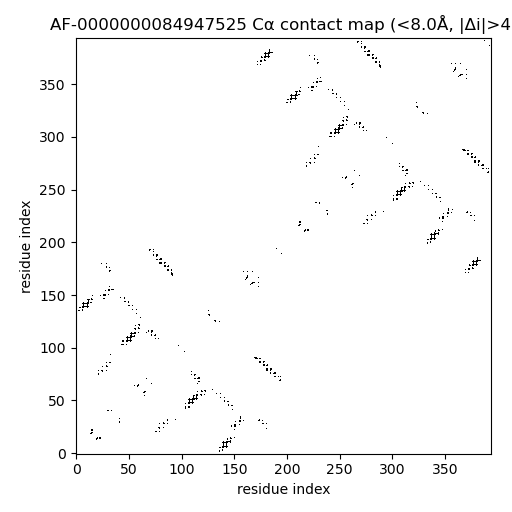 e=7.574E+00  Escherichia coli K-12
  9bir-assembly1_A  TM=4.292E-01  e=7.245E+00  Rattus norvegicus

InterPro domains:
  IPR032809 Putative HupE/UreJ protein, C-terminal domain [PF13795] (3-185)